Protein AF-Q4SNC4-F1 (afdb_monomer_lite)

Foldseek 3Di:
DVLQPADDLCVDVVSVVVVVQVVVQVCVVVVNAFDAAPDNCCDPPVQHCLLVLLLLLLVVVPDDDDCLLSVLLVSLLCCQRGHVNHDRRDLVRSLVSSVNSPDDPVSSVNSSVNSPDPVSVVVSVVVVVVCVVLVDPDPPKDWDQAVNRTDIDHDPPCVVVSCVRNVPPPDDPVVPPVVVVVVVVVVVVVVVVVCPVVVDDDDDDDDDDDDDDDDDDDDDDDDDDDDDDDDDDDDDDDDDDPDFDADDDPPPPPPPPPDDDDDDDDDYDDDDDDDDDPPPDPGDTDPPQKADWAWDPPLQPDPPPHQWTWIWTAGPNAIKIKIWGHPPDDPVRLVLVVVVLVVLVVLPDAPQAWDFPDWDDPDPGTITITHDAPCFFQLSLLVQQVDPDDVVHRDQDPLLLVQQLVSAVLQAADQDDDDDDDDDDPDDDDDDDPDPCLVVVLVPVPDDPPDDDPPQQRDDDDDDDDPRSHGQVVVVFHQLQQASSQWGAHPVGHIHGHDCSVRSCCVPVNCPDDPDLVRLLLFDLCVLVVHDDDSVRSSSSSSVRSVCSQVSHDDRPPVDHSVCVNVCVVVVHDTDDDPRDDPGD

Secondary structure (DSSP, 8-state):
-TTTTPPPGGGSHHHHHHHHHHHHHHHHHHT------S-HHIIIIII-SHHHHHHHHHHHHH--SSSHHHHHHHHHHHHHHHTS---SSSHHHHHHHHHHTT--HHHHHHHHHHHTSHHHHHHHHHHHHHHHHTT--SSSEEEEEETTEEEEEESSS-HHHHHHHTT---SSHHHHHHHHHHHHHHHHHHHHHHHHHHS-------PPPP------------PPPS-------------------BPPPPS-------PPPP----------------------BPPTT-EEEEEPPTTSS--TT-SEEEEEEEETTEEEEEEEE-TT--HHHHHHHHHHHHHHHHH---TTS--EEEEE-SSSSPEEEEE--TTEEHHHHHHHTT-TT-SS-----HHHHHHHHHHHHHHH----PPPP-------S------STHHHHTTSGGG--TT---S-S---PPPP---TT---TGGGT------SGGGEEE-TT--EEE--THHHHHHHHH-S-----GGGGGGS-HHHHTTPPP-HHHHHHHHHHHHHHHHTTSPPTTTTS-TTTHHHHHHTT--PPPPTT--S--

Radius of gyration: 37.66 Å; chains: 1; bounding box: 95×82×120 Å

Organism: Tetraodon nigroviridis (NCBI:txid99883)

InterPro domains:
  IPR000719 Protein kinase domain [PS50011] (296-585)
  IPR001245 Serine-threonine/tyrosine-protein kinase, catalytic domain [PF07714] (315-413)
  IPR001245 Serine-threonine/tyrosine-protein kinase, catalytic domain [PF07714] (470-585)
  IPR001853 DSBA-like thioredoxin domain [PF01323] (2-166)
  IPR011009 Protein kinase-like domain superfamily [SSF56112] (309-415)
  IPR011009 Protein kinase-like domain superfamily [SSF56112] (470-583)
  IPR020635 Tyrosine-protein kinase, catalytic domain [SM00219] (308-585)
  IPR036249 Thioredoxin-like superfamily [SSF52833] (2-167)
  IPR051924 Glutathione S-transferase Kappa/NadH [PTHR42943] (1-167)

pLDDT: mean 71.85, std 24.03, range [24.31, 98.31]

Sequence (585 aa):
MQASGNKPPGLLPNKYKYMSKDLERSAEYYDVPFNPPADPLDVMFRKGSLPAMRFVTAVQEKEKGGDKLVEQVSRELWRRIWGEDKDITEPASLAEAAKKAGMSDEEIKDALEMATSDKIKNKLKGSTQRAVEYGAFGFPLLVCHVNGNPELFFGSDRLELLAHCIEIRVYEQEVIVVPILLLAAFLVTIVFILLLHFCPEKVDRIRPQALNPATRRGLQGIDAPPGINVLEHESIALEVPMSYATFHPPDNYISRNLAAAPAAPPSPPPNFTPIVQPRELPRQRLPESFNLVNPLPTAFSLPSDSPVSLYRARMDNRNVVLRVLNDSADATQRHSFLNFASFLAQLGPHPFLPELLGVVSLRAPLVTVIEELENRDLLSFLWRCREERVNPPCEMTERRMFIMAKQVASALVSVKQRPHLAKSDPQIPKNNQIDLDFFNLFFPQMTHPSCVNPEYLGSIPKPVSLHNQEFLHSKGLLHGHVCARSVLVSREFTAKLWGLHGVYTRKSQGAARRDDASVKKWQAPEILAKRPAGPSSDIWSFGILLFEMATMGEAPFAEIPTTELLQFHQRGKTLRRPANCSNTL

Structure (mmCIF, N/CA/C/O backbone):
data_AF-Q4SNC4-F1
#
_entry.id   AF-Q4SNC4-F1
#
loop_
_atom_site.group_PDB
_atom_site.id
_atom_site.type_symbol
_atom_site.label_atom_id
_atom_site.label_alt_id
_atom_site.label_comp_id
_atom_site.label_asym_id
_atom_site.label_entity_id
_atom_site.label_seq_id
_atom_site.pdbx_PDB_ins_code
_atom_site.Cartn_x
_atom_site.Cartn_y
_atom_site.Cartn_z
_atom_site.occupancy
_atom_site.B_iso_or_equiv
_atom_site.auth_seq_id
_atom_site.auth_comp_id
_atom_site.auth_asym_id
_atom_site.auth_atom_id
_atom_site.pdbx_PDB_model_num
ATOM 1 N N . MET A 1 1 ? -7.782 -14.682 30.193 1.00 72.69 1 MET A N 1
ATOM 2 C CA . MET A 1 1 ? -6.414 -14.737 30.761 1.00 72.69 1 MET A CA 1
ATOM 3 C C . MET A 1 1 ? -6.219 -15.945 31.661 1.00 72.69 1 MET A C 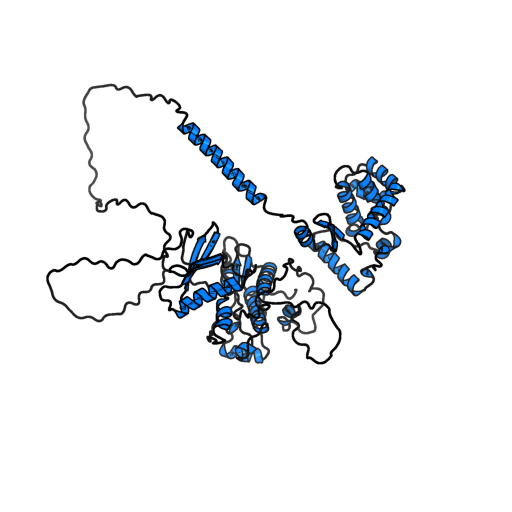1
ATOM 5 O O . MET A 1 1 ? -5.468 -16.815 31.258 1.00 72.69 1 MET A O 1
ATOM 9 N N . GLN A 1 2 ? -6.906 -16.056 32.809 1.00 82.12 2 GLN A N 1
ATOM 10 C CA . GLN A 1 2 ? -6.777 -17.236 33.688 1.00 82.12 2 GLN A CA 1
ATOM 11 C C . GLN A 1 2 ? -7.114 -18.547 32.958 1.00 82.12 2 GLN A C 1
ATOM 13 O O . GLN A 1 2 ? -6.283 -19.445 32.913 1.00 82.12 2 GLN A O 1
ATOM 18 N N . ALA A 1 3 ? -8.281 -18.614 32.306 1.00 83.69 3 ALA A N 1
ATOM 19 C CA . ALA A 1 3 ? -8.720 -19.808 31.578 1.00 83.69 3 ALA A CA 1
ATOM 20 C C . ALA A 1 3 ? -7.807 -20.199 30.399 1.00 83.69 3 ALA A C 1
ATOM 22 O O . ALA A 1 3 ? -7.675 -21.375 30.089 1.00 83.69 3 ALA A O 1
ATOM 23 N N . SER A 1 4 ? -7.155 -19.224 29.759 1.00 82.69 4 SER A N 1
ATOM 24 C CA . SER A 1 4 ? -6.296 -19.438 28.587 1.00 82.69 4 SER A CA 1
ATOM 25 C C . SER A 1 4 ? -4.808 -19.577 28.933 1.00 82.69 4 SER A C 1
ATOM 27 O O . SER A 1 4 ? -3.979 -19.665 28.032 1.00 82.69 4 SER A O 1
ATOM 29 N N . GLY A 1 5 ? -4.434 -19.487 30.216 1.00 83.75 5 GLY A N 1
ATOM 30 C CA . GLY A 1 5 ? -3.033 -19.431 30.652 1.00 83.75 5 GLY A CA 1
ATOM 31 C C . GLY A 1 5 ? -2.252 -18.204 30.154 1.00 83.75 5 GLY A C 1
ATOM 32 O O . GLY A 1 5 ? -1.025 -18.172 30.261 1.00 83.75 5 GLY A O 1
ATOM 33 N N . ASN A 1 6 ? -2.931 -17.190 29.600 1.00 83.31 6 ASN A N 1
ATOM 34 C CA . ASN A 1 6 ? -2.262 -16.032 29.011 1.00 83.31 6 ASN A CA 1
ATOM 35 C C . ASN A 1 6 ? -1.752 -15.068 30.094 1.00 83.31 6 ASN A C 1
ATOM 37 O O . ASN A 1 6 ? -2.438 -14.802 31.085 1.00 83.31 6 ASN A O 1
ATOM 41 N N . LYS A 1 7 ? -0.562 -14.502 29.873 1.00 80.81 7 LYS A N 1
ATOM 42 C CA . LYS A 1 7 ? 0.087 -13.538 30.771 1.00 80.81 7 LYS A CA 1
ATOM 43 C C . LYS A 1 7 ? -0.107 -12.105 30.259 1.00 80.81 7 LYS A C 1
ATOM 45 O O . LYS A 1 7 ? -0.092 -11.903 29.045 1.00 80.81 7 LYS A O 1
ATOM 50 N N . PRO A 1 8 ? -0.257 -11.103 31.148 1.00 77.25 8 PRO A N 1
ATOM 51 C CA . PRO A 1 8 ? -0.380 -9.714 30.722 1.00 77.25 8 PRO A CA 1
ATOM 52 C C . PRO A 1 8 ? 0.818 -9.293 29.859 1.00 77.25 8 PRO A C 1
ATOM 54 O O . PRO A 1 8 ? 1.960 -9.563 30.246 1.00 77.25 8 PRO A O 1
ATOM 57 N N . PRO A 1 9 ? 0.599 -8.612 28.719 1.00 71.62 9 PRO A N 1
ATOM 58 C CA . PRO A 1 9 ? 1.685 -8.194 27.831 1.00 71.62 9 PRO A CA 1
ATOM 59 C C . PRO A 1 9 ? 2.675 -7.255 28.532 1.00 71.62 9 PRO A C 1
ATOM 61 O O . PRO A 1 9 ? 3.869 -7.299 28.234 1.00 71.62 9 PRO A O 1
ATOM 64 N N . GLY A 1 10 ? 2.201 -6.484 29.518 1.00 72.56 10 GLY A N 1
ATOM 65 C CA . GLY A 1 10 ? 3.022 -5.592 30.335 1.00 72.56 10 GLY A CA 1
ATOM 66 C C . GLY A 1 10 ? 4.068 -6.287 31.218 1.00 72.56 10 GLY A C 1
ATOM 67 O O . GLY A 1 10 ? 5.002 -5.629 31.658 1.00 72.56 10 GLY A O 1
ATOM 68 N N . LEU A 1 11 ? 3.979 -7.607 31.444 1.00 79.94 11 LEU A N 1
ATOM 69 C CA . LEU A 1 11 ? 4.987 -8.336 32.231 1.00 79.94 11 LEU A CA 1
ATOM 70 C C . LEU A 1 11 ? 6.318 -8.525 31.491 1.00 79.94 11 LEU A C 1
ATOM 72 O O . LEU A 1 11 ? 7.325 -8.832 32.125 1.00 79.94 11 LEU A O 1
ATOM 76 N N . LEU A 1 12 ? 6.342 -8.375 30.163 1.00 85.69 12 LEU A N 1
ATOM 77 C CA . LEU A 1 12 ? 7.579 -8.424 29.388 1.00 85.69 12 LEU A CA 1
ATOM 78 C C . LEU A 1 12 ? 8.037 -6.984 29.099 1.00 85.69 12 LEU A C 1
ATOM 80 O O . LEU A 1 12 ? 7.368 -6.309 28.315 1.00 85.69 12 LEU A O 1
ATOM 84 N N . PRO A 1 13 ? 9.181 -6.514 29.640 1.00 82.88 13 PRO A N 1
ATOM 85 C CA . PRO A 1 13 ? 9.580 -5.105 29.552 1.00 82.88 13 PRO A CA 1
ATOM 86 C C . PRO A 1 13 ? 9.604 -4.544 28.126 1.00 82.88 13 PRO A C 1
ATOM 88 O O . PRO A 1 13 ? 9.165 -3.422 27.888 1.00 82.88 13 PRO A O 1
ATOM 91 N N . ASN A 1 14 ? 10.056 -5.340 27.154 1.00 87.00 14 ASN A N 1
ATOM 92 C CA . ASN A 1 14 ? 10.086 -4.923 25.750 1.00 87.00 14 ASN A CA 1
ATOM 93 C C . ASN A 1 14 ? 8.679 -4.784 25.145 1.00 87.00 14 ASN A C 1
ATOM 95 O O . ASN A 1 14 ? 8.445 -3.857 24.374 1.00 87.00 14 ASN A O 1
ATOM 99 N N . LYS A 1 15 ? 7.732 -5.661 25.516 1.00 82.56 15 LYS A N 1
ATOM 100 C CA . LYS A 1 15 ? 6.329 -5.547 25.081 1.00 82.56 15 LYS A CA 1
ATOM 101 C C . LYS A 1 15 ? 5.636 -4.373 25.748 1.00 82.56 15 LYS A C 1
ATOM 103 O O . LYS A 1 15 ? 4.904 -3.675 25.066 1.00 82.56 15 LYS A O 1
ATOM 108 N N . TYR A 1 16 ? 5.893 -4.133 27.033 1.00 82.06 16 TYR A N 1
ATOM 109 C CA . TYR A 1 16 ? 5.364 -2.966 27.734 1.00 82.06 16 TYR A CA 1
ATOM 110 C C . TYR A 1 16 ? 5.794 -1.666 27.044 1.00 82.06 16 TYR A C 1
ATOM 112 O O . TYR A 1 16 ? 4.947 -0.887 26.625 1.00 82.06 16 TYR A O 1
ATOM 120 N N . LYS A 1 17 ? 7.106 -1.489 26.825 1.00 84.56 17 LYS A N 1
ATOM 121 C CA . LYS A 1 17 ? 7.656 -0.305 26.142 1.00 84.56 17 LYS A CA 1
ATOM 122 C C . LYS A 1 17 ? 7.079 -0.108 24.741 1.00 84.56 17 LYS A C 1
ATOM 124 O O . LYS A 1 17 ? 6.811 1.023 24.352 1.00 84.56 17 LYS A O 1
ATOM 129 N N . TYR A 1 18 ? 6.914 -1.194 23.983 1.00 88.56 18 TYR A N 1
ATOM 130 C CA . TYR A 1 18 ? 6.275 -1.139 22.669 1.00 88.56 18 TYR A CA 1
ATOM 131 C C . TYR A 1 18 ? 4.809 -0.710 22.791 1.00 88.56 18 TYR A C 1
ATOM 133 O O . TYR A 1 18 ? 4.404 0.238 22.135 1.00 88.56 18 TYR A O 1
ATOM 141 N N . MET A 1 19 ? 4.040 -1.371 23.660 1.00 85.38 19 MET A N 1
ATOM 142 C CA . MET A 1 19 ? 2.604 -1.154 23.835 1.00 85.38 19 MET A CA 1
ATOM 143 C C . MET A 1 19 ? 2.279 0.276 24.272 1.00 85.38 19 MET A C 1
ATOM 145 O O . MET A 1 19 ? 1.337 0.847 23.742 1.00 85.38 19 MET A O 1
ATOM 149 N N . SER A 1 20 ? 3.057 0.876 25.180 1.00 84.00 20 SER A N 1
ATOM 150 C CA . SER A 1 20 ? 2.860 2.280 25.572 1.00 84.00 20 SER A CA 1
ATOM 151 C C . SER A 1 20 ? 2.975 3.223 24.370 1.00 84.00 20 SER A C 1
ATOM 153 O O . SER A 1 20 ? 2.066 4.007 24.122 1.00 84.00 20 SER A O 1
ATOM 155 N N . LYS A 1 21 ? 4.033 3.070 23.561 1.00 89.19 21 LYS A N 1
ATOM 156 C CA . LYS A 1 21 ? 4.225 3.872 22.342 1.00 89.19 21 LYS A CA 1
ATOM 157 C C . LYS A 1 21 ? 3.160 3.589 21.281 1.00 89.19 21 LYS A C 1
ATOM 159 O O . LYS A 1 21 ? 2.752 4.486 20.555 1.00 89.19 21 LYS A O 1
ATOM 164 N N . ASP A 1 22 ? 2.744 2.333 21.149 1.00 89.06 22 ASP A N 1
ATOM 165 C CA . ASP A 1 22 ? 1.745 1.909 20.165 1.00 89.06 22 ASP A CA 1
ATOM 166 C C . ASP A 1 22 ? 0.343 2.440 20.509 1.00 89.06 22 ASP A C 1
ATOM 168 O O . ASP A 1 22 ? -0.403 2.823 19.611 1.00 89.06 22 ASP A O 1
ATOM 172 N N . LEU A 1 23 ? 0.006 2.535 21.801 1.00 86.50 23 LEU A N 1
ATOM 173 C CA . LEU A 1 23 ? -1.232 3.156 22.280 1.00 86.50 23 LEU A CA 1
ATOM 174 C C . LEU A 1 23 ? -1.254 4.666 22.020 1.00 86.50 23 LEU A C 1
ATOM 176 O O . LEU A 1 23 ? -2.260 5.156 21.519 1.00 86.50 23 LEU A O 1
ATOM 180 N N . GLU A 1 24 ? -0.154 5.381 22.277 1.00 88.06 24 GLU A N 1
ATOM 181 C CA . GLU A 1 24 ? -0.025 6.814 21.950 1.00 88.06 24 GLU A CA 1
ATOM 182 C C . GLU A 1 24 ? -0.208 7.065 20.447 1.00 88.06 24 GLU A C 1
ATOM 184 O O . GLU A 1 24 ? -1.027 7.887 20.043 1.00 88.06 24 GLU A O 1
ATOM 189 N N . ARG A 1 25 ? 0.478 6.282 19.604 1.00 92.31 25 ARG A N 1
ATOM 190 C CA . ARG A 1 25 ? 0.328 6.356 18.141 1.00 92.31 25 ARG A CA 1
ATOM 191 C C . ARG A 1 25 ? -1.088 6.033 17.686 1.00 92.31 25 ARG A C 1
ATOM 193 O O . ARG A 1 25 ? -1.586 6.658 16.758 1.00 92.31 25 ARG A O 1
ATOM 200 N N . SER A 1 26 ? -1.727 5.040 18.306 1.00 86.62 26 SER A N 1
ATOM 201 C CA . SER A 1 26 ? -3.105 4.664 17.978 1.00 86.62 26 SER A CA 1
ATOM 202 C C . SER A 1 26 ? -4.079 5.779 18.351 1.00 86.62 26 SER A C 1
ATOM 204 O O . SER A 1 26 ? -4.965 6.095 17.565 1.00 86.62 26 SER A O 1
ATOM 206 N N . ALA A 1 27 ? -3.900 6.393 19.519 1.00 87.38 27 ALA A N 1
ATOM 207 C CA . ALA A 1 27 ? -4.704 7.519 19.969 1.00 87.38 27 ALA A CA 1
ATOM 208 C C . ALA A 1 27 ? -4.595 8.712 19.007 1.00 87.38 27 ALA A C 1
ATOM 210 O O . ALA A 1 27 ? -5.619 9.238 18.581 1.00 87.38 27 ALA A O 1
ATOM 211 N N . GLU A 1 28 ? -3.373 9.068 18.597 1.00 89.44 28 GLU A N 1
ATOM 212 C CA . GLU A 1 28 ? -3.123 10.124 17.608 1.00 89.44 28 GLU A CA 1
ATOM 213 C C . GLU A 1 28 ? -3.724 9.778 16.236 1.00 89.44 28 GLU A C 1
ATOM 215 O O . GLU A 1 28 ? -4.409 10.596 15.628 1.00 89.44 28 GLU A O 1
ATOM 220 N N . TYR A 1 29 ? -3.516 8.550 15.751 1.00 87.81 29 TYR A N 1
ATOM 221 C CA . TYR A 1 29 ? -3.985 8.126 14.430 1.00 87.81 29 TYR A CA 1
ATOM 222 C C . TYR A 1 29 ? -5.514 8.101 14.310 1.00 87.81 29 TYR A C 1
ATOM 224 O O . TYR A 1 29 ? -6.056 8.508 13.283 1.00 87.81 29 TYR A O 1
ATOM 232 N N . TYR A 1 30 ? -6.206 7.600 15.336 1.00 83.69 30 TYR A N 1
ATOM 233 C CA . TYR A 1 30 ? -7.667 7.499 15.344 1.00 83.69 30 TYR A CA 1
ATOM 234 C C . TYR A 1 30 ? -8.361 8.749 15.900 1.00 83.69 30 TYR A C 1
ATOM 236 O O . TYR A 1 30 ? -9.590 8.754 15.968 1.00 83.69 30 TYR A O 1
ATOM 244 N N . ASP A 1 31 ? -7.602 9.774 16.300 1.00 89.44 31 ASP A N 1
ATOM 245 C CA . ASP A 1 31 ? -8.108 10.969 16.987 1.00 89.44 31 ASP A CA 1
ATOM 246 C C . ASP A 1 31 ? -8.984 10.608 18.206 1.00 89.44 31 ASP A C 1
ATOM 248 O O . ASP A 1 31 ? -10.097 11.098 18.414 1.00 89.44 31 ASP A O 1
ATOM 252 N N . VAL A 1 32 ? -8.494 9.657 19.009 1.00 87.31 32 VAL A N 1
ATOM 253 C CA . VAL A 1 32 ? -9.166 9.188 20.224 1.00 87.31 32 VAL A CA 1
ATOM 254 C C . VAL A 1 32 ? -8.404 9.719 21.435 1.00 87.31 32 VAL A C 1
ATOM 256 O O . VAL A 1 32 ? -7.250 9.337 21.621 1.00 87.31 32 VAL A O 1
ATOM 259 N N . PRO A 1 33 ? -9.032 10.537 22.303 1.00 85.81 33 PRO A N 1
ATOM 260 C CA . PRO A 1 33 ? -8.391 11.015 23.521 1.00 85.81 33 PRO A CA 1
ATOM 261 C C . PRO A 1 33 ? -7.892 9.850 24.378 1.00 85.81 33 PRO A C 1
ATOM 263 O O . PRO A 1 33 ? -8.681 8.990 24.779 1.00 85.81 33 PRO A O 1
ATOM 266 N N . PHE A 1 34 ? -6.589 9.840 24.657 1.00 90.62 34 PHE A N 1
ATOM 267 C CA . PHE A 1 34 ? -5.941 8.839 25.494 1.00 90.62 34 PHE A CA 1
ATOM 268 C C . PHE A 1 34 ? -5.018 9.519 26.506 1.00 90.62 34 PHE A C 1
ATOM 270 O O . PHE A 1 34 ? -4.013 10.126 26.147 1.00 90.62 34 PHE A O 1
ATOM 277 N N . ASN A 1 35 ? -5.377 9.403 27.777 1.00 91.06 35 ASN A N 1
ATOM 278 C CA . ASN A 1 35 ? -4.609 9.808 28.936 1.00 91.06 35 ASN A CA 1
ATOM 279 C C . ASN A 1 35 ? -4.598 8.621 29.917 1.00 91.06 35 ASN A C 1
ATOM 281 O O . ASN A 1 35 ? -5.631 8.336 30.533 1.00 91.06 35 ASN A O 1
ATOM 285 N N . PRO A 1 36 ? -3.488 7.866 30.019 1.00 85.75 36 PRO A N 1
ATOM 286 C CA . PRO A 1 36 ? -3.434 6.698 30.887 1.00 85.75 36 PRO A CA 1
ATOM 287 C C . PRO A 1 36 ? -3.631 7.100 32.360 1.00 85.75 36 PRO A C 1
ATOM 289 O O . PRO A 1 36 ? -3.203 8.189 32.746 1.00 85.75 36 PRO A O 1
ATOM 292 N N . PRO A 1 37 ? -4.222 6.225 33.199 1.00 88.69 37 PRO A N 1
ATOM 293 C CA . PRO A 1 37 ? -4.422 6.525 34.611 1.00 88.69 37 PRO A CA 1
ATOM 294 C C . PRO A 1 37 ? -3.119 6.861 35.339 1.00 88.69 37 PRO A C 1
ATOM 296 O O . PRO A 1 37 ? -2.087 6.252 35.045 1.00 88.69 37 PRO A O 1
ATOM 299 N N . ALA A 1 38 ? -3.164 7.750 36.337 1.00 89.88 38 ALA A N 1
ATOM 300 C CA . ALA A 1 38 ? -1.979 8.112 37.121 1.00 89.88 38 ALA A CA 1
ATOM 301 C C . ALA A 1 38 ? -1.355 6.911 37.859 1.00 89.88 38 ALA A C 1
ATOM 303 O O . ALA A 1 38 ? -0.133 6.835 37.999 1.00 89.88 38 ALA A O 1
ATOM 304 N N . ASP A 1 39 ? -2.182 5.946 38.284 1.00 88.75 39 ASP A N 1
ATOM 305 C CA . ASP A 1 39 ? -1.741 4.651 38.818 1.00 88.75 39 ASP A CA 1
ATOM 306 C C . ASP A 1 39 ? -2.336 3.485 38.003 1.00 88.75 39 ASP A C 1
ATOM 308 O O . ASP A 1 39 ? -3.384 2.923 38.349 1.00 88.75 39 ASP A O 1
ATOM 312 N N . PRO A 1 40 ? -1.667 3.071 36.910 1.00 81.94 40 PRO A N 1
ATOM 313 C CA . PRO A 1 40 ? -2.146 1.979 36.073 1.00 81.94 40 PRO A CA 1
ATOM 314 C C . PRO A 1 40 ? -2.185 0.632 36.809 1.00 81.94 40 PRO A C 1
ATOM 316 O O . PRO A 1 40 ? -2.967 -0.244 36.435 1.00 81.94 40 PRO A O 1
ATOM 319 N N . LEU A 1 41 ? -1.346 0.432 37.835 1.00 81.81 41 LEU A N 1
ATOM 320 C CA . LEU A 1 41 ? -1.279 -0.835 38.564 1.00 81.81 41 LEU A CA 1
ATOM 321 C C . LEU A 1 41 ? -2.471 -0.994 39.507 1.00 81.81 41 LEU A C 1
ATOM 323 O O . LEU A 1 41 ? -3.082 -2.066 39.528 1.00 81.81 41 LEU A O 1
ATOM 327 N N . ASP A 1 42 ? -2.826 0.057 40.248 1.00 86.19 42 ASP A N 1
ATOM 328 C CA . ASP A 1 42 ? -4.022 0.062 41.093 1.00 86.19 42 ASP A CA 1
ATOM 329 C C . ASP A 1 42 ? -5.286 -0.136 40.247 1.00 86.19 42 ASP A C 1
ATOM 331 O O . ASP A 1 42 ? -6.092 -1.034 40.514 1.00 86.19 42 ASP A O 1
ATOM 335 N N . VAL A 1 43 ? -5.402 0.609 39.146 1.00 86.25 43 VAL A N 1
ATOM 336 C CA . VAL A 1 43 ? -6.561 0.533 38.252 1.00 86.25 43 VAL A CA 1
ATOM 337 C C . VAL A 1 43 ? -6.696 -0.846 37.593 1.00 86.25 43 VAL A C 1
ATOM 339 O O . VAL A 1 43 ? -7.784 -1.423 37.606 1.00 86.25 43 VAL A O 1
ATOM 342 N N . MET A 1 44 ? -5.614 -1.422 37.054 1.00 79.88 44 MET A N 1
ATOM 343 C CA . MET A 1 44 ? -5.690 -2.703 36.335 1.00 79.88 44 MET A CA 1
ATOM 344 C C . MET A 1 44 ? -5.750 -3.933 37.248 1.00 79.88 44 MET A C 1
ATOM 346 O O . MET A 1 44 ? -6.425 -4.902 36.897 1.00 79.88 44 MET A O 1
ATOM 350 N N . PHE A 1 45 ? -5.039 -3.932 38.382 1.00 80.06 45 PHE A N 1
ATOM 351 C CA . PHE A 1 45 ? -4.853 -5.142 39.195 1.00 80.06 45 PHE A CA 1
ATOM 352 C C . PHE A 1 45 ? -5.580 -5.127 40.541 1.00 80.06 45 PHE A C 1
ATOM 354 O O . PHE A 1 45 ? -5.898 -6.207 41.038 1.00 80.06 45 PHE A O 1
A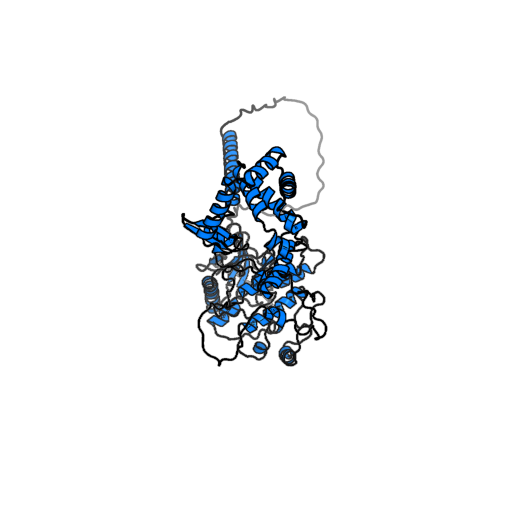TOM 361 N N . ARG A 1 46 ? -5.851 -3.956 41.137 1.00 84.00 46 ARG A N 1
ATOM 362 C CA . ARG A 1 46 ? -6.600 -3.865 42.405 1.00 84.00 46 ARG A CA 1
ATOM 363 C C . ARG A 1 46 ? -8.077 -3.586 42.177 1.00 84.00 46 ARG A C 1
ATOM 365 O O . ARG A 1 46 ? -8.910 -4.363 42.633 1.00 84.00 46 ARG A O 1
ATOM 372 N N . LYS A 1 47 ? -8.395 -2.507 41.461 1.00 88.81 47 LYS A N 1
ATOM 373 C CA . LYS A 1 47 ? -9.777 -2.110 41.159 1.00 88.81 47 LYS A CA 1
ATOM 374 C C . LYS A 1 47 ? -10.392 -2.999 40.080 1.00 88.81 47 LYS A C 1
ATOM 376 O O . LYS A 1 47 ? -11.450 -3.598 40.277 1.00 88.81 47 LYS A O 1
ATOM 381 N N . GLY A 1 48 ? -9.695 -3.133 38.952 1.00 88.75 48 GLY A N 1
ATOM 382 C CA . GLY A 1 48 ? -10.158 -3.893 37.796 1.00 88.75 48 GLY A CA 1
ATOM 383 C C . GLY A 1 48 ? -11.429 -3.311 37.164 1.00 88.75 48 GLY A C 1
ATOM 384 O O . GLY A 1 48 ? -11.866 -2.207 37.471 1.00 88.75 48 GLY A O 1
ATOM 385 N N . SER A 1 49 ? -12.043 -4.075 36.259 1.00 92.56 49 SER A N 1
ATOM 386 C CA . SER A 1 49 ? -13.209 -3.639 35.470 1.00 92.56 49 SER A CA 1
ATOM 387 C C . SER A 1 49 ? -14.507 -4.377 35.810 1.00 92.56 49 SER A C 1
ATOM 389 O O . SER A 1 49 ? -15.517 -4.206 35.130 1.00 92.56 49 SER A O 1
ATOM 391 N N . LEU A 1 50 ? -14.514 -5.229 36.842 1.00 93.75 50 LEU A N 1
ATOM 392 C CA . LEU A 1 50 ? -15.652 -6.110 37.128 1.00 93.75 50 LEU A CA 1
ATOM 393 C C . LEU A 1 50 ? -16.966 -5.359 37.429 1.00 93.75 50 LEU A C 1
ATOM 395 O O . LEU A 1 50 ? -17.991 -5.779 36.882 1.00 93.75 50 LEU A O 1
ATOM 399 N N . PRO A 1 51 ? -16.988 -4.275 38.233 1.00 96.38 51 PRO A N 1
ATOM 400 C CA . PRO A 1 51 ? -18.213 -3.502 38.450 1.00 96.38 51 PRO A CA 1
ATOM 401 C C . PRO A 1 51 ? -18.750 -2.885 37.152 1.00 96.38 51 PRO A C 1
ATOM 403 O O . PRO A 1 51 ? -19.921 -3.084 36.832 1.00 96.38 51 PRO A O 1
ATOM 406 N N . ALA A 1 52 ? -17.883 -2.252 36.352 1.00 97.44 52 ALA A N 1
ATOM 407 C CA . ALA A 1 52 ? -18.236 -1.708 35.040 1.00 97.44 52 ALA A CA 1
ATOM 408 C C . ALA A 1 52 ? -18.800 -2.779 34.092 1.00 97.44 52 ALA A C 1
ATOM 410 O O . ALA A 1 52 ? -19.856 -2.580 33.499 1.00 97.44 52 ALA A O 1
ATOM 411 N N . MET A 1 53 ? -18.156 -3.948 33.990 1.00 96.75 53 MET A N 1
ATOM 412 C CA . MET A 1 53 ? -18.637 -5.046 33.138 1.00 96.75 53 MET A CA 1
ATOM 413 C C . MET A 1 53 ? -20.020 -5.552 33.567 1.00 96.75 53 MET A C 1
ATOM 415 O O . MET A 1 53 ? -20.860 -5.849 32.716 1.00 96.75 53 MET A O 1
ATOM 419 N N . ARG A 1 54 ? -20.288 -5.642 34.877 1.00 98.06 54 ARG A N 1
ATOM 420 C CA . ARG A 1 54 ? -21.618 -6.013 35.391 1.00 98.06 54 ARG A CA 1
ATOM 421 C C . ARG A 1 54 ? -22.656 -4.943 35.082 1.00 98.06 54 ARG A C 1
ATOM 423 O O . ARG A 1 54 ? -23.752 -5.287 34.657 1.00 98.06 54 ARG A O 1
ATOM 430 N N . PHE A 1 55 ? -22.304 -3.673 35.252 1.00 98.31 55 PHE A N 1
ATOM 431 C CA . PHE A 1 55 ? -23.189 -2.560 34.939 1.00 98.31 55 PHE A CA 1
ATOM 432 C C . PHE A 1 55 ? -23.558 -2.524 33.451 1.00 98.31 55 PHE A C 1
ATOM 434 O O . PHE A 1 55 ? -24.740 -2.534 33.126 1.00 98.31 55 PHE A O 1
ATOM 441 N N . VAL A 1 56 ? -22.583 -2.634 32.544 1.00 97.69 56 VAL A N 1
ATOM 442 C CA . VAL A 1 56 ? -22.836 -2.736 31.093 1.00 97.69 56 VAL A CA 1
ATOM 443 C C . VAL A 1 56 ? -23.693 -3.963 30.754 1.00 97.69 56 VAL A C 1
ATOM 445 O O . VAL A 1 56 ? -24.602 -3.877 29.934 1.00 97.69 56 VAL A O 1
ATOM 448 N N . THR A 1 57 ? -23.478 -5.098 31.430 1.00 97.31 57 THR A N 1
ATOM 449 C CA . THR A 1 57 ? -24.320 -6.297 31.250 1.00 97.31 57 THR A CA 1
ATOM 450 C C . THR A 1 57 ? -25.765 -6.060 31.711 1.00 97.31 57 THR A C 1
ATOM 452 O O . THR A 1 57 ? -26.696 -6.587 31.102 1.00 97.31 57 THR A O 1
ATOM 455 N N . ALA A 1 58 ? -25.972 -5.273 32.772 1.00 97.69 58 ALA A N 1
ATOM 456 C CA . ALA A 1 58 ? -27.300 -4.880 33.238 1.00 97.69 58 ALA A CA 1
ATOM 457 C C . ALA A 1 58 ? -27.990 -3.922 32.255 1.00 97.69 58 ALA A C 1
ATOM 459 O O . ALA A 1 58 ? -29.173 -4.104 31.975 1.00 97.69 58 ALA A O 1
ATOM 460 N N . VAL A 1 59 ? -27.249 -2.971 31.675 1.00 96.75 59 VAL A N 1
ATOM 461 C CA . VAL A 1 59 ? -27.743 -2.108 30.587 1.00 96.75 59 VAL A CA 1
ATOM 462 C C . VAL A 1 59 ? -28.179 -2.960 29.392 1.00 96.75 59 VAL A C 1
ATOM 464 O O . VAL A 1 59 ? -29.313 -2.829 28.941 1.00 96.75 59 VAL A O 1
ATOM 467 N N . GLN A 1 60 ? -27.350 -3.917 28.959 1.00 95.38 60 GLN A N 1
ATOM 468 C CA . GLN A 1 60 ? -27.686 -4.834 27.861 1.00 95.38 60 GLN A CA 1
ATOM 469 C C . GLN A 1 60 ? -28.937 -5.676 28.143 1.00 95.38 60 GLN A C 1
ATOM 471 O O . GLN A 1 60 ? -29.701 -5.988 27.240 1.00 95.38 60 GLN A O 1
ATOM 476 N N . GLU A 1 61 ? -29.147 -6.096 29.392 1.00 94.06 61 GLU A N 1
ATOM 477 C CA . GLU A 1 61 ? -30.337 -6.866 29.772 1.00 94.06 61 GLU A CA 1
ATOM 478 C C . GLU A 1 61 ? -31.630 -6.042 29.687 1.00 94.06 61 GLU A C 1
ATOM 480 O O . GLU A 1 61 ? -32.700 -6.613 29.476 1.00 94.06 61 GLU A O 1
ATOM 485 N N . LYS A 1 62 ? -31.545 -4.719 29.864 1.00 90.19 62 LYS A N 1
ATOM 486 C CA . LYS A 1 62 ? -32.702 -3.815 29.821 1.00 90.19 62 LYS A CA 1
ATOM 487 C C . LYS A 1 62 ? -32.954 -3.224 28.443 1.00 90.19 62 LYS A C 1
ATOM 489 O O . LYS A 1 62 ? -34.101 -2.909 28.123 1.00 90.19 62 LYS A O 1
ATOM 494 N N . GLU A 1 63 ? -31.908 -3.069 27.644 1.00 89.50 63 GLU A N 1
ATOM 495 C CA . GLU A 1 63 ? -32.007 -2.465 26.327 1.00 89.50 63 GLU A CA 1
ATOM 496 C C . GLU A 1 63 ? -32.871 -3.303 25.367 1.00 89.50 63 GLU A C 1
ATOM 498 O O . GLU A 1 63 ? -32.765 -4.526 25.278 1.00 89.50 63 GLU A O 1
ATOM 503 N N . LYS A 1 64 ? -33.728 -2.617 24.604 1.00 79.00 64 LYS A N 1
ATOM 504 C CA . LYS A 1 64 ? -34.572 -3.197 23.554 1.00 79.00 64 LYS A CA 1
ATOM 505 C C . LYS A 1 64 ? -34.282 -2.476 22.239 1.00 79.00 64 LYS A C 1
ATOM 507 O O . LYS A 1 64 ? -35.014 -1.560 21.882 1.00 79.00 64 LYS A O 1
ATOM 512 N N . GLY A 1 65 ? -33.200 -2.820 21.538 1.00 64.12 65 GLY A N 1
ATOM 513 C CA . GLY A 1 65 ? -32.888 -2.073 20.310 1.00 64.12 65 GLY A CA 1
ATOM 514 C C . GLY A 1 65 ? -31.531 -2.253 19.637 1.00 64.12 65 GLY A C 1
ATOM 515 O O . GLY A 1 65 ? -31.171 -1.387 18.849 1.00 64.12 65 GLY A O 1
ATOM 516 N N . GLY A 1 66 ? -30.798 -3.343 19.884 1.00 72.75 66 GLY A N 1
ATOM 517 C CA . GLY A 1 66 ? -29.555 -3.619 19.147 1.00 72.75 66 GLY A CA 1
ATOM 518 C C . GLY A 1 66 ? -28.296 -2.963 19.725 1.00 72.75 66 GLY A C 1
ATOM 519 O O . GLY A 1 66 ? -27.481 -2.460 18.961 1.00 72.75 66 GLY A O 1
ATOM 520 N N . ASP A 1 67 ? -28.133 -3.010 21.053 1.00 88.69 67 ASP A N 1
ATOM 521 C CA . ASP A 1 67 ? -26.904 -2.667 21.796 1.00 88.69 67 ASP A CA 1
ATOM 522 C C . ASP A 1 67 ? -26.381 -1.219 21.621 1.00 88.69 67 ASP A C 1
ATOM 524 O O . ASP A 1 67 ? -25.203 -0.938 21.857 1.00 88.69 67 ASP A O 1
ATOM 528 N N . LYS A 1 68 ? -27.245 -0.264 21.262 1.00 91.88 68 LYS A N 1
ATOM 529 C CA . LYS A 1 68 ? -26.883 1.152 21.100 1.00 91.88 68 LYS A CA 1
ATOM 530 C C . LYS A 1 68 ? -26.551 1.819 22.437 1.00 91.88 68 LYS A C 1
ATOM 532 O O . LYS A 1 68 ? -25.543 2.517 22.537 1.00 91.88 68 LYS A O 1
ATOM 537 N N . LEU A 1 69 ? -27.376 1.620 23.466 1.00 93.25 69 LEU A N 1
ATOM 538 C CA . LEU A 1 69 ? -27.091 2.137 24.811 1.00 93.25 69 LEU A CA 1
ATOM 539 C C . LEU A 1 69 ? -25.877 1.427 25.408 1.00 93.25 69 LEU A C 1
ATOM 541 O O . LEU A 1 69 ? -25.031 2.076 26.019 1.00 93.25 69 LEU A O 1
ATOM 545 N N . VAL A 1 70 ? -25.741 0.119 25.183 1.00 95.19 70 VAL A N 1
ATOM 546 C CA . VAL A 1 70 ? -24.542 -0.643 25.564 1.00 95.19 70 VAL A CA 1
ATOM 547 C C . VAL A 1 70 ? -23.277 -0.025 24.968 1.00 95.19 70 VAL A C 1
ATOM 549 O O . VAL A 1 70 ? -22.302 0.176 25.697 1.00 95.19 70 VAL A O 1
ATOM 552 N N . GLU A 1 71 ? -23.286 0.316 23.677 1.00 95.00 71 GLU A N 1
ATOM 553 C CA . GLU A 1 71 ? -22.168 0.986 23.008 1.00 95.00 71 GLU A CA 1
ATOM 554 C C . GLU A 1 71 ? -21.859 2.346 23.653 1.00 95.00 71 GLU A C 1
ATOM 556 O O . GLU A 1 71 ? -20.711 2.619 24.013 1.00 95.00 71 GLU A O 1
ATOM 561 N N . GLN A 1 72 ? -22.879 3.189 23.836 1.00 95.75 72 GLN A N 1
ATOM 562 C CA . GLN A 1 72 ? -22.729 4.541 24.381 1.00 95.75 72 GLN A CA 1
ATOM 563 C C . GLN A 1 72 ? -22.192 4.527 25.818 1.00 95.75 72 GLN A C 1
ATOM 565 O O . GLN A 1 72 ? -21.220 5.221 26.120 1.00 95.75 72 GLN A O 1
ATOM 570 N N . VAL A 1 73 ? -22.757 3.687 26.689 1.00 97.44 73 VAL A N 1
ATOM 571 C CA . VAL A 1 73 ? -22.300 3.531 28.078 1.00 97.44 73 VAL A CA 1
ATOM 572 C C . VAL A 1 73 ? -20.875 2.981 28.120 1.00 97.44 73 VAL A C 1
ATOM 574 O O . VAL A 1 73 ? -20.038 3.497 28.860 1.00 97.44 73 VAL A O 1
ATOM 577 N N . SER A 1 74 ? -20.560 1.973 27.300 1.00 96.50 74 SER A N 1
ATOM 578 C CA . SER A 1 74 ? -19.204 1.410 27.226 1.00 96.50 74 SER A CA 1
ATOM 579 C C . SER A 1 74 ? -18.178 2.455 26.785 1.00 96.50 74 SER A C 1
ATOM 581 O O . SER A 1 74 ? -17.079 2.514 27.338 1.00 96.50 74 SER A O 1
ATOM 583 N N . ARG A 1 75 ? -18.540 3.313 25.822 1.00 95.62 75 ARG A N 1
ATOM 584 C CA . ARG A 1 75 ? -17.693 4.404 25.326 1.00 95.62 75 ARG A CA 1
ATOM 585 C C . ARG A 1 75 ? -17.434 5.460 26.396 1.00 95.62 75 ARG A C 1
ATOM 587 O O . ARG A 1 75 ? -16.289 5.881 26.549 1.00 95.62 75 ARG A O 1
ATOM 594 N N . GLU A 1 76 ? -18.456 5.865 27.148 1.00 97.06 76 GLU A N 1
ATOM 595 C CA . GLU A 1 76 ? -18.282 6.837 28.232 1.00 97.06 76 GLU A CA 1
ATOM 596 C C . GLU A 1 76 ? -17.457 6.264 29.388 1.00 97.06 76 GLU A C 1
ATOM 598 O O . GLU A 1 76 ? -16.561 6.943 29.882 1.00 97.06 76 GLU A O 1
ATOM 603 N N . LEU A 1 77 ? -17.649 4.992 29.754 1.00 96.75 77 LEU A N 1
ATOM 604 C CA . LEU A 1 77 ? -16.790 4.321 30.736 1.00 96.75 77 LEU A CA 1
ATOM 605 C C . LEU A 1 77 ? -15.336 4.231 30.259 1.00 96.75 77 LEU A C 1
ATOM 607 O O . LEU A 1 77 ? -14.426 4.472 31.048 1.00 96.75 77 LEU A O 1
ATOM 611 N N . TRP A 1 78 ? -15.106 3.927 28.977 1.00 93.06 78 TRP A N 1
ATOM 612 C CA . TRP A 1 78 ? -13.761 3.866 28.404 1.00 93.06 78 TRP A CA 1
ATOM 613 C C . TRP A 1 78 ? -13.068 5.233 28.415 1.00 93.06 78 TRP A C 1
ATOM 615 O O . TRP A 1 78 ? -11.928 5.331 28.860 1.00 93.06 78 TRP A O 1
ATOM 625 N N . ARG A 1 79 ? -13.760 6.298 27.989 1.00 93.62 79 ARG A N 1
ATOM 626 C CA . ARG A 1 79 ? -13.229 7.674 28.029 1.00 93.62 79 ARG A CA 1
ATOM 627 C C . ARG A 1 79 ? -12.939 8.128 29.452 1.00 93.62 79 ARG A C 1
ATOM 629 O O . ARG A 1 79 ? -11.941 8.795 29.697 1.00 93.62 79 ARG A O 1
ATOM 636 N N . ARG A 1 80 ? -13.789 7.737 30.398 1.00 94.06 80 ARG A N 1
ATOM 637 C CA . ARG A 1 80 ? -13.650 8.101 31.806 1.00 94.06 80 ARG A CA 1
ATOM 638 C C . ARG A 1 80 ? -12.338 7.592 32.405 1.00 94.06 80 ARG A C 1
ATOM 640 O O . ARG A 1 80 ? -11.602 8.372 32.994 1.00 94.06 80 ARG A O 1
ATOM 647 N N . ILE A 1 81 ? -12.015 6.319 32.203 1.00 93.50 81 ILE A N 1
ATOM 648 C CA . ILE A 1 81 ? -10.769 5.722 32.708 1.00 93.50 81 ILE A CA 1
ATOM 649 C C . ILE A 1 81 ? -9.545 6.090 31.855 1.00 93.50 81 ILE A C 1
ATOM 651 O O . ILE A 1 81 ? -8.525 6.480 32.407 1.00 93.50 81 ILE A O 1
ATOM 655 N N . TRP A 1 82 ? -9.633 5.981 30.524 1.00 91.88 82 TRP A N 1
ATOM 656 C CA . TRP A 1 82 ? -8.481 6.116 29.619 1.00 91.88 82 TRP A CA 1
ATOM 657 C C . TRP A 1 82 ? -8.322 7.502 29.002 1.00 91.88 82 TRP A C 1
ATOM 659 O O . TRP A 1 82 ? -7.446 7.674 28.170 1.00 91.88 82 TRP A O 1
ATOM 669 N N . GLY A 1 83 ? -9.161 8.473 29.352 1.00 91.69 83 GLY A N 1
ATOM 670 C CA . GLY A 1 83 ? -9.078 9.853 28.863 1.00 91.69 83 GLY A CA 1
ATOM 671 C C . GLY A 1 83 ? -9.206 10.896 29.972 1.00 91.69 83 GLY A C 1
ATOM 672 O O . GLY A 1 83 ? -8.588 11.952 29.883 1.00 91.69 83 GLY A O 1
ATOM 673 N N . GLU A 1 84 ? -9.967 10.603 31.031 1.00 92.94 84 GLU A N 1
ATOM 674 C CA . GLU A 1 84 ? -10.233 11.543 32.131 1.00 92.94 84 GLU A CA 1
ATOM 675 C C . GLU A 1 84 ? -9.571 11.145 33.467 1.00 92.94 84 GLU A C 1
ATOM 677 O O . GLU A 1 84 ? -9.682 11.908 34.423 1.00 92.94 84 GLU A O 1
ATOM 682 N N . ASP A 1 85 ? -8.901 9.985 33.548 1.00 93.31 85 ASP A N 1
ATOM 683 C CA . ASP A 1 85 ? -8.342 9.402 34.787 1.00 93.31 85 ASP A CA 1
ATOM 684 C C . ASP A 1 85 ? -9.350 9.364 35.953 1.00 93.31 85 ASP A C 1
ATOM 686 O O . ASP A 1 85 ? -9.097 9.780 37.086 1.00 93.31 85 ASP A O 1
ATOM 690 N N . LYS A 1 86 ? -10.563 8.897 35.651 1.00 93.62 86 LYS A N 1
ATOM 691 C CA . LYS A 1 86 ? -11.673 8.796 36.600 1.00 93.62 86 LYS A CA 1
ATOM 692 C C . LYS A 1 86 ? -12.074 7.346 36.847 1.00 93.62 86 LYS A C 1
ATOM 694 O O . LYS A 1 86 ? -11.906 6.457 36.015 1.00 93.62 86 LYS A O 1
ATOM 699 N N . ASP A 1 87 ? -12.664 7.129 38.016 1.00 94.38 87 ASP A N 1
ATOM 700 C CA . ASP A 1 87 ? -13.091 5.815 38.483 1.00 94.38 87 ASP A CA 1
ATOM 701 C C . ASP A 1 87 ? -14.200 5.189 37.611 1.00 94.38 87 ASP A C 1
ATOM 703 O O . ASP A 1 87 ? -15.060 5.890 37.077 1.00 94.38 87 ASP A O 1
ATOM 707 N N . ILE A 1 88 ? -14.219 3.858 37.514 1.00 96.12 88 ILE A N 1
ATOM 708 C CA . ILE A 1 88 ? -15.274 3.071 36.846 1.00 96.12 88 ILE A CA 1
ATOM 709 C C . ILE A 1 88 ? -15.782 1.918 37.729 1.00 96.12 88 ILE A C 1
ATOM 711 O O . ILE A 1 88 ? -16.261 0.899 37.228 1.00 96.12 88 ILE A O 1
ATOM 715 N N . THR A 1 89 ? -15.625 2.033 39.046 1.00 95.50 89 THR A N 1
ATOM 716 C CA . THR A 1 89 ? -15.956 0.969 39.999 1.00 95.50 89 THR A CA 1
ATOM 717 C C . THR A 1 89 ? -17.086 1.343 40.948 1.00 95.50 89 THR A C 1
ATOM 719 O O . THR A 1 89 ? -17.922 0.493 41.253 1.00 95.50 89 THR A O 1
ATOM 722 N N . GLU A 1 90 ? -17.164 2.611 41.342 1.00 96.62 90 GLU A N 1
ATOM 723 C CA . GLU A 1 90 ? -18.150 3.128 42.279 1.00 96.62 90 GLU A CA 1
ATOM 724 C C . GLU A 1 90 ? -19.503 3.408 41.600 1.00 96.62 90 GLU A C 1
ATOM 726 O O . GLU A 1 90 ? -19.536 3.979 40.502 1.00 96.62 90 GLU A O 1
ATOM 731 N N . PRO A 1 91 ? -20.643 3.102 42.254 1.00 97.56 91 PRO A N 1
ATOM 732 C CA . PRO A 1 91 ? -21.979 3.322 41.692 1.00 97.56 91 PRO A CA 1
ATOM 733 C C . PRO A 1 91 ? -22.230 4.753 41.204 1.00 97.56 91 PRO A C 1
ATOM 735 O O . PRO A 1 91 ? -22.798 4.948 40.132 1.00 97.56 91 PRO A O 1
ATOM 738 N N . ALA A 1 92 ? -21.767 5.756 41.955 1.00 97.38 92 ALA A N 1
ATOM 739 C CA . ALA A 1 92 ? -21.901 7.162 41.571 1.00 97.38 92 ALA A CA 1
ATOM 740 C C . ALA A 1 92 ? -21.114 7.489 40.291 1.00 97.38 92 ALA A C 1
ATOM 742 O O . ALA A 1 92 ? -21.579 8.245 39.442 1.00 97.38 92 ALA A O 1
ATOM 743 N N . SER A 1 93 ? -19.941 6.874 40.129 1.00 97.19 93 SER A N 1
ATOM 744 C CA . SER A 1 93 ? -19.088 7.074 38.961 1.00 97.19 93 SER A CA 1
ATOM 745 C C . SER A 1 93 ? -19.682 6.424 37.707 1.00 97.19 93 SER A C 1
ATOM 747 O O . SER A 1 93 ? -19.693 7.021 36.629 1.00 97.19 93 SER A O 1
ATOM 749 N N . LEU A 1 94 ? -20.246 5.221 37.861 1.00 98.12 94 LEU A N 1
ATOM 750 C CA . LEU A 1 94 ? -20.989 4.525 36.808 1.00 98.12 94 LEU A CA 1
ATOM 751 C C . LEU A 1 94 ? -22.243 5.307 36.385 1.00 98.12 94 LEU A C 1
ATOM 753 O O . LEU A 1 94 ? -22.511 5.431 35.191 1.00 98.12 94 LEU A O 1
ATOM 757 N N . ALA A 1 95 ? -22.976 5.872 37.350 1.00 98.12 95 ALA A N 1
ATOM 758 C CA . ALA A 1 95 ? -24.147 6.707 37.093 1.00 98.12 95 ALA A CA 1
ATOM 759 C C . ALA A 1 95 ? -23.808 7.953 36.267 1.00 98.12 95 ALA A C 1
ATOM 761 O O . ALA A 1 95 ? -24.526 8.277 35.326 1.00 98.12 95 ALA A O 1
ATOM 762 N N . GLU A 1 96 ? -22.701 8.633 36.574 1.00 98.06 96 GLU A N 1
ATOM 763 C CA . GLU A 1 96 ? -22.263 9.814 35.822 1.00 98.06 96 GLU A CA 1
ATOM 764 C C . GLU A 1 96 ? -21.958 9.470 34.354 1.00 98.06 96 GLU A C 1
ATOM 766 O O . GLU A 1 96 ? -22.406 10.172 33.444 1.00 98.06 96 GLU A O 1
ATOM 771 N N . ALA A 1 97 ? -21.259 8.354 34.111 1.00 97.75 97 ALA A N 1
ATOM 772 C CA . ALA A 1 97 ? -20.983 7.869 32.758 1.00 97.75 97 ALA A CA 1
ATOM 773 C C . ALA A 1 97 ? -22.274 7.499 32.005 1.00 97.75 97 ALA A C 1
ATOM 775 O O . ALA A 1 97 ? -22.445 7.865 30.843 1.00 97.75 97 ALA A O 1
ATOM 776 N N . ALA A 1 98 ? -23.209 6.823 32.676 1.00 97.44 98 ALA A N 1
ATOM 777 C CA . ALA A 1 98 ? -24.496 6.432 32.106 1.00 97.44 98 ALA A CA 1
ATOM 778 C C . ALA A 1 98 ? -25.392 7.635 31.771 1.00 97.44 98 ALA A C 1
ATOM 780 O O . ALA A 1 98 ? -26.020 7.672 30.712 1.00 97.44 98 ALA A O 1
ATOM 781 N N . LYS A 1 99 ? -25.399 8.655 32.634 1.00 97.81 99 LYS A N 1
ATOM 782 C CA . LYS A 1 99 ? -26.125 9.908 32.404 1.00 97.81 99 LYS A CA 1
ATOM 783 C C . LYS A 1 99 ? -25.583 10.645 31.183 1.00 97.81 99 LYS A C 1
ATOM 785 O O . LYS A 1 99 ? -26.353 11.108 30.348 1.00 97.81 99 LYS A O 1
ATOM 790 N N . LYS A 1 100 ? -24.255 10.690 31.028 1.00 96.75 100 LYS A N 1
ATOM 791 C CA . LYS A 1 100 ? -23.591 11.267 29.846 1.00 96.75 100 LYS A CA 1
ATOM 792 C C . LYS A 1 100 ? -23.860 10.464 28.567 1.00 96.75 100 LYS A C 1
ATOM 794 O O . LYS A 1 100 ? -23.937 11.050 27.492 1.00 96.75 100 LYS A O 1
ATOM 799 N N . ALA A 1 101 ? -24.073 9.154 28.690 1.00 96.19 101 ALA A N 1
ATOM 800 C CA . ALA A 1 101 ? -24.517 8.282 27.603 1.00 96.19 101 ALA A CA 1
ATOM 801 C C . ALA A 1 101 ? -26.016 8.429 27.255 1.00 96.19 101 ALA A C 1
ATOM 803 O O . ALA A 1 101 ? -26.459 7.849 26.268 1.00 96.19 101 ALA A O 1
ATOM 804 N N . GLY A 1 102 ? -26.785 9.220 28.016 1.00 95.38 102 GLY A N 1
ATOM 805 C CA . GLY A 1 102 ? -28.186 9.539 27.724 1.00 95.38 102 GLY A CA 1
ATOM 806 C C . GLY A 1 102 ? -29.227 8.703 28.473 1.00 95.38 102 GLY A C 1
ATOM 807 O O . GLY A 1 102 ? -30.400 8.769 28.116 1.00 95.38 102 GLY A O 1
ATOM 808 N N . MET A 1 103 ? -28.834 7.933 29.494 1.00 96.44 103 MET A N 1
ATOM 809 C CA . MET A 1 103 ? -29.786 7.207 30.346 1.00 96.44 103 MET A CA 1
ATOM 810 C C . MET A 1 103 ? -30.498 8.148 31.333 1.00 96.44 103 MET A C 1
ATOM 812 O O . MET A 1 103 ? -29.891 9.087 31.856 1.00 96.44 103 MET A O 1
ATOM 816 N N . SER A 1 104 ? -31.772 7.870 31.619 1.00 97.06 104 SER A N 1
ATOM 817 C CA . SER A 1 104 ? -32.545 8.553 32.668 1.00 97.06 104 SER A CA 1
ATOM 818 C C . SER A 1 104 ? -32.099 8.143 34.075 1.00 97.06 104 SER A C 1
ATOM 820 O O . SER A 1 104 ? -31.536 7.064 34.277 1.00 97.06 104 SER A O 1
ATOM 822 N N . ASP A 1 105 ? -32.364 8.992 35.071 1.00 97.44 105 ASP A N 1
ATOM 823 C CA . ASP A 1 105 ? -31.986 8.717 36.464 1.00 97.44 105 ASP A CA 1
ATOM 824 C C . ASP A 1 105 ? -32.685 7.445 36.994 1.00 97.44 105 ASP A C 1
ATOM 826 O O . ASP A 1 105 ? -32.076 6.663 37.732 1.00 97.44 105 ASP A O 1
ATOM 830 N N . GLU A 1 106 ? -33.923 7.186 36.557 1.00 96.38 106 GLU A N 1
ATOM 831 C CA . GLU A 1 106 ? -34.649 5.946 36.827 1.00 96.38 106 GLU A CA 1
ATOM 832 C C . GLU A 1 106 ? -33.906 4.743 36.251 1.00 96.38 106 GLU A C 1
ATOM 834 O O . GLU A 1 106 ? -33.550 3.857 37.020 1.00 96.38 106 GLU A O 1
ATOM 839 N N . GLU A 1 107 ? -33.607 4.730 34.945 1.00 96.00 107 GLU A N 1
ATOM 840 C CA . GLU A 1 107 ? -32.903 3.627 34.271 1.00 96.00 107 GLU A CA 1
ATOM 841 C C . GLU A 1 107 ? -31.530 3.338 34.886 1.00 96.00 107 GLU A C 1
ATOM 843 O O . GLU A 1 107 ? -31.132 2.176 35.008 1.00 96.00 107 GLU A O 1
ATOM 848 N N . ILE A 1 108 ? -30.806 4.385 35.288 1.00 97.88 108 ILE A N 1
ATOM 849 C CA . ILE A 1 108 ? -29.489 4.274 35.919 1.00 97.88 108 ILE A CA 1
ATOM 850 C C . ILE A 1 108 ? -29.595 3.562 37.264 1.00 97.88 108 ILE A C 1
ATOM 852 O O . ILE A 1 108 ? -28.870 2.592 37.500 1.00 97.88 108 ILE A O 1
ATOM 856 N N . LYS A 1 109 ? -30.500 4.017 38.139 1.00 97.50 109 LYS A N 1
ATOM 857 C CA . LYS A 1 109 ? -30.736 3.398 39.452 1.00 97.50 109 LYS A CA 1
ATOM 858 C C . LYS A 1 109 ? -31.071 1.916 39.291 1.00 97.50 109 LYS A C 1
ATOM 860 O O . LYS A 1 109 ? -30.497 1.048 39.946 1.00 97.50 109 LYS A O 1
ATOM 865 N N . ASP A 1 110 ? -31.954 1.652 38.348 1.00 96.25 110 ASP A N 1
ATOM 866 C CA . ASP A 1 110 ? -32.442 0.342 37.975 1.00 96.25 110 ASP A CA 1
ATOM 867 C C . ASP A 1 110 ? -31.341 -0.595 37.447 1.00 96.25 110 ASP A C 1
ATOM 869 O O . ASP A 1 110 ? -31.358 -1.801 37.711 1.00 96.25 110 ASP A O 1
ATOM 873 N N . ALA A 1 111 ? -30.410 -0.073 36.645 1.00 97.06 111 ALA A N 1
ATOM 874 C CA . ALA A 1 111 ? -29.271 -0.822 36.121 1.00 97.06 111 ALA A CA 1
ATOM 875 C C . ALA A 1 111 ? -28.214 -1.078 37.207 1.00 97.06 111 ALA A C 1
ATOM 877 O O . ALA A 1 111 ? -27.660 -2.178 37.269 1.00 97.06 111 ALA A O 1
ATOM 878 N N . LEU A 1 112 ? -27.972 -0.108 38.096 1.00 98.06 112 LEU A N 1
ATOM 879 C CA . LEU A 1 112 ? -27.064 -0.246 39.240 1.00 98.06 112 LEU A CA 1
ATOM 880 C C . LEU A 1 112 ? -27.523 -1.342 40.206 1.00 98.06 112 LEU A C 1
ATOM 882 O O . LEU A 1 112 ? -26.720 -2.188 40.597 1.00 98.06 112 LEU A O 1
ATOM 886 N N . GLU A 1 113 ? -28.811 -1.368 40.551 1.00 97.25 113 GLU A N 1
ATOM 887 C CA . GLU A 1 113 ? -29.378 -2.414 41.406 1.00 97.25 113 GLU A CA 1
ATOM 888 C C . GLU A 1 113 ? -29.228 -3.790 40.741 1.00 97.25 113 GLU A C 1
ATOM 890 O O . GLU A 1 113 ? -28.665 -4.729 41.316 1.00 97.25 113 GLU A O 1
ATOM 895 N N . MET A 1 114 ? -29.631 -3.889 39.472 1.00 96.62 114 MET A N 1
ATOM 896 C CA . MET A 1 114 ? -29.575 -5.133 38.709 1.00 96.62 114 MET A CA 1
ATOM 897 C C . MET A 1 114 ? -28.141 -5.654 38.513 1.00 96.62 114 MET A C 1
ATOM 899 O O . MET A 1 114 ? -27.939 -6.872 38.525 1.00 96.62 114 MET A O 1
ATOM 903 N N . ALA A 1 115 ? -27.136 -4.781 38.397 1.00 97.31 115 ALA A N 1
ATOM 904 C CA . ALA A 1 115 ? -25.727 -5.157 38.241 1.00 97.31 115 ALA A CA 1
ATOM 905 C C . ALA A 1 115 ? -25.186 -6.010 39.405 1.00 97.31 115 ALA A C 1
ATOM 907 O O . ALA A 1 115 ? -24.225 -6.769 39.238 1.00 97.31 115 ALA A O 1
ATOM 908 N N . THR A 1 116 ? -25.814 -5.923 40.580 1.00 96.38 116 THR A N 1
ATOM 909 C CA . THR A 1 116 ? -25.449 -6.708 41.769 1.00 96.38 116 THR A CA 1
ATOM 910 C C . THR A 1 116 ? -26.170 -8.057 41.862 1.00 96.38 116 THR A C 1
ATOM 912 O O . THR A 1 116 ? -25.766 -8.915 42.655 1.00 96.38 116 THR A O 1
ATOM 915 N N . SER A 1 117 ? -27.185 -8.282 41.023 1.00 97.75 117 SER A N 1
ATOM 916 C CA . SER A 1 117 ? -27.992 -9.504 41.017 1.00 97.75 117 SER A CA 1
ATOM 917 C C . SER A 1 117 ? -27.225 -10.720 40.494 1.00 97.75 117 SER A C 1
ATOM 919 O O . SER A 1 117 ? -26.353 -10.622 39.622 1.00 97.75 117 SER A O 1
ATOM 921 N N . ASP A 1 118 ? -27.596 -11.907 40.972 1.00 97.38 118 ASP A N 1
ATOM 922 C CA . ASP A 1 118 ? -26.993 -13.156 40.498 1.00 97.38 118 ASP A CA 1
ATOM 923 C C . ASP A 1 118 ? -27.326 -13.442 39.033 1.00 97.38 118 ASP A C 1
ATOM 925 O O . ASP A 1 118 ? -26.501 -14.012 38.320 1.00 97.38 118 ASP A O 1
ATOM 929 N N . LYS A 1 119 ? -28.475 -12.956 38.545 1.00 96.19 119 LYS A N 1
ATOM 930 C CA . LYS A 1 119 ? -28.834 -12.997 37.123 1.00 96.19 119 LYS A CA 1
ATOM 931 C C . LYS A 1 119 ? -27.739 -12.357 36.264 1.00 96.19 119 LYS A C 1
ATOM 933 O O . LYS A 1 119 ? -27.246 -12.991 35.332 1.00 96.19 119 LYS A O 1
ATOM 938 N N . ILE A 1 120 ? -27.308 -11.139 36.604 1.00 97.88 120 ILE A N 1
ATOM 939 C CA . ILE A 1 120 ? -26.269 -10.427 35.846 1.00 97.88 120 ILE A CA 1
ATOM 940 C C . ILE A 1 120 ? -24.887 -11.045 36.044 1.00 97.88 120 ILE A C 1
ATOM 942 O O . ILE A 1 120 ? -24.154 -11.214 35.068 1.00 97.88 120 ILE A O 1
ATOM 946 N N . LYS A 1 121 ? -24.534 -11.456 37.269 1.00 96.50 121 LYS A N 1
ATOM 947 C CA . LYS A 1 121 ? -23.262 -12.158 37.521 1.00 96.50 121 LYS A CA 1
ATOM 948 C C . LYS A 1 121 ? -23.144 -13.425 36.670 1.00 96.50 121 LYS A C 1
ATOM 950 O O . LYS A 1 121 ? -22.106 -13.648 36.047 1.00 96.50 121 LYS A O 1
ATOM 955 N N . ASN A 1 122 ? -24.208 -14.225 36.617 1.00 96.75 122 ASN A N 1
ATOM 956 C CA . ASN A 1 122 ? -24.254 -15.459 35.840 1.00 96.75 122 ASN A CA 1
ATOM 957 C C . ASN A 1 122 ? -24.251 -15.181 34.334 1.00 96.75 122 ASN A C 1
ATOM 959 O O . ASN A 1 122 ? -23.538 -15.870 33.606 1.00 96.75 122 ASN A O 1
ATOM 963 N N . LYS A 1 123 ? -24.955 -14.140 33.866 1.00 96.38 123 LYS A N 1
ATOM 964 C CA . LYS A 1 123 ? -24.922 -13.721 32.455 1.00 96.38 123 LYS A CA 1
ATOM 965 C C . LYS A 1 123 ? -23.512 -13.315 32.016 1.00 96.38 123 LYS A C 1
ATOM 967 O O . LYS A 1 123 ? -23.022 -13.823 31.009 1.00 96.38 123 LYS A O 1
ATOM 972 N N . LEU A 1 124 ? -22.822 -12.480 32.798 1.00 96.12 124 LEU A N 1
ATOM 973 C CA . LEU A 1 124 ? -21.440 -12.072 32.515 1.00 96.12 124 LEU A CA 1
ATOM 974 C C . LEU A 1 124 ? -20.477 -13.273 32.520 1.00 96.12 124 LEU A C 1
ATOM 976 O O . LEU A 1 124 ? -19.644 -13.412 31.620 1.00 96.12 124 LEU A O 1
ATOM 980 N N . LYS A 1 125 ? -20.618 -14.178 33.499 1.00 94.62 125 LYS A N 1
ATOM 981 C CA . LYS A 1 125 ? -19.843 -15.427 33.558 1.00 94.62 125 LYS A CA 1
ATOM 982 C C . LYS A 1 125 ? -20.088 -16.304 32.325 1.00 94.62 125 LYS A C 1
ATOM 984 O O . LYS A 1 125 ? -19.125 -16.781 31.734 1.00 94.62 125 LYS A O 1
ATOM 989 N N . GLY A 1 126 ? -21.342 -16.461 31.899 1.00 95.31 126 GLY A N 1
ATOM 990 C CA . GLY A 1 126 ? -21.714 -17.214 30.699 1.00 95.31 126 GLY A CA 1
ATOM 991 C C . GLY A 1 126 ? -21.144 -16.610 29.414 1.00 95.31 126 GLY A C 1
ATOM 992 O O . GLY A 1 126 ? -20.598 -17.330 28.585 1.00 95.31 126 GLY A O 1
ATOM 993 N N . SER A 1 127 ? -21.184 -15.284 29.257 1.00 92.50 127 SER A N 1
ATOM 994 C CA . SER A 1 127 ? -20.535 -14.602 28.125 1.00 92.50 127 SER A CA 1
ATOM 995 C C . SER A 1 127 ? -19.015 -14.789 28.120 1.00 92.50 127 SER A C 1
ATOM 997 O O . SER A 1 127 ? -18.429 -15.013 27.064 1.00 92.50 127 SER A O 1
ATOM 999 N N . THR A 1 128 ? -18.382 -14.773 29.296 1.00 91.12 128 THR A N 1
ATOM 1000 C CA . THR A 1 128 ? -16.938 -15.024 29.429 1.00 91.12 128 THR A CA 1
ATOM 1001 C C . THR A 1 128 ? -16.598 -16.469 29.062 1.00 91.12 128 THR A C 1
ATOM 1003 O O . THR A 1 128 ? -15.623 -16.711 28.355 1.00 91.12 128 THR A O 1
ATOM 1006 N N . GLN A 1 129 ? -17.422 -17.425 29.496 1.00 92.50 129 GLN A N 1
ATOM 1007 C CA . GLN A 1 129 ? -17.249 -18.844 29.196 1.00 92.50 129 GLN A CA 1
ATOM 1008 C C . GLN A 1 129 ? -17.400 -19.134 27.696 1.00 92.50 129 GLN A C 1
ATOM 1010 O O . GLN A 1 129 ? -16.543 -19.806 27.133 1.00 92.50 129 GLN A O 1
ATOM 1015 N N . ARG A 1 130 ? -18.396 -18.541 27.024 1.00 92.06 130 ARG A N 1
ATOM 1016 C CA . ARG A 1 130 ? -18.542 -18.645 25.561 1.00 92.06 130 ARG A CA 1
ATOM 1017 C C . ARG A 1 130 ? -17.318 -18.119 24.813 1.00 92.06 130 ARG A C 1
ATOM 1019 O O . ARG A 1 130 ? -16.868 -18.742 23.862 1.00 92.06 130 ARG A O 1
ATOM 1026 N N . ALA A 1 131 ? -16.739 -16.997 25.248 1.00 91.00 131 ALA A N 1
ATOM 1027 C CA . ALA A 1 131 ? -15.504 -16.497 24.641 1.00 91.00 131 ALA A CA 1
ATOM 1028 C C . ALA A 1 131 ? -14.346 -17.503 24.799 1.00 91.00 131 ALA A C 1
ATOM 1030 O O . ALA A 1 131 ? -13.590 -17.728 23.856 1.00 91.00 131 ALA A O 1
ATOM 1031 N N . VAL A 1 132 ? -14.221 -18.143 25.967 1.00 90.88 132 VAL A N 1
ATOM 1032 C CA . VAL A 1 132 ? -13.220 -19.199 26.207 1.00 90.88 132 VAL A CA 1
ATOM 1033 C C . VAL A 1 132 ? -13.468 -20.421 25.321 1.00 90.88 132 VAL A C 1
ATOM 1035 O O . VAL A 1 132 ? -12.510 -20.954 24.770 1.00 90.88 132 VAL A O 1
ATOM 1038 N N . GLU A 1 133 ? -14.722 -20.834 25.141 1.00 91.62 133 GLU A N 1
ATOM 1039 C CA . GLU A 1 133 ? -15.109 -21.944 24.255 1.00 91.62 133 GLU A CA 1
ATOM 1040 C C . GLU A 1 133 ? -14.750 -21.670 22.790 1.00 91.62 133 GLU A C 1
ATOM 1042 O O . GLU A 1 133 ? -14.306 -22.579 22.095 1.00 91.62 133 GLU A O 1
ATOM 1047 N N . TYR A 1 134 ? -14.832 -20.412 22.345 1.00 90.81 134 TYR A N 1
ATOM 1048 C CA . TYR A 1 134 ? -14.325 -20.000 21.033 1.00 90.81 134 TYR A CA 1
ATOM 1049 C C . TYR A 1 134 ? -12.792 -19.981 20.933 1.00 90.81 134 TYR A C 1
ATOM 1051 O O . TYR A 1 134 ? -12.263 -19.786 19.846 1.00 90.81 134 TYR A O 1
ATOM 1059 N N . GLY A 1 135 ? -12.058 -20.188 22.030 1.00 90.31 135 GLY A N 1
ATOM 1060 C CA . GLY A 1 135 ? -10.593 -20.181 22.045 1.00 90.31 135 GLY A CA 1
ATOM 1061 C C . GLY A 1 135 ? -9.977 -18.822 22.385 1.00 90.31 135 GLY A C 1
ATOM 1062 O O . GLY A 1 135 ? -8.824 -18.562 22.039 1.00 90.31 135 GLY A O 1
ATOM 1063 N N . ALA A 1 136 ? -10.711 -17.935 23.069 1.00 90.31 136 ALA A N 1
ATOM 1064 C CA . ALA A 1 136 ? -10.205 -16.613 23.419 1.00 90.31 136 ALA A CA 1
ATOM 1065 C C . ALA A 1 136 ? -8.940 -16.659 24.288 1.00 90.31 136 ALA A C 1
ATOM 1067 O O . ALA A 1 136 ? -8.950 -17.109 25.436 1.00 90.31 136 ALA A O 1
ATOM 1068 N N . PHE A 1 137 ? -7.858 -16.075 23.770 1.00 88.75 137 PHE A N 1
ATOM 1069 C CA . PHE A 1 137 ? -6.615 -15.856 24.511 1.00 88.75 137 PHE A CA 1
ATOM 1070 C C . PHE A 1 137 ? -6.322 -14.372 24.782 1.00 88.75 137 PHE A C 1
ATOM 1072 O O . PHE A 1 137 ? -5.484 -14.070 25.632 1.00 88.75 137 PHE A O 1
ATOM 1079 N N . GLY A 1 138 ? -7.034 -13.441 24.144 1.00 85.94 138 GLY A N 1
ATOM 1080 C CA . GLY A 1 138 ? -6.906 -11.995 24.338 1.00 85.94 138 GLY A CA 1
ATOM 1081 C C . GLY A 1 138 ? -8.025 -11.226 23.630 1.00 85.94 138 GLY A C 1
ATOM 1082 O O . GLY A 1 138 ? -8.913 -11.842 23.051 1.00 85.94 138 GLY A O 1
ATOM 1083 N N . PHE A 1 139 ? -7.958 -9.892 23.667 1.00 84.94 139 PHE A N 1
ATOM 1084 C CA . PHE A 1 139 ? -8.900 -8.992 22.992 1.00 84.94 139 PHE A CA 1
ATOM 1085 C C . PHE A 1 139 ? -8.156 -7.892 22.201 1.00 84.94 139 PHE A C 1
ATOM 1087 O O . PHE A 1 139 ? -7.027 -7.570 22.579 1.00 84.94 139 PHE A O 1
ATOM 1094 N N . PRO A 1 140 ? -8.771 -7.305 21.153 1.00 87.56 140 PRO A N 1
ATOM 1095 C CA . PRO A 1 140 ? -10.098 -7.642 20.629 1.00 87.56 140 PRO A CA 1
ATOM 1096 C C . PRO A 1 140 ? -10.115 -9.015 19.944 1.00 87.56 140 PRO A C 1
ATOM 1098 O O . PRO A 1 140 ? -9.139 -9.439 19.322 1.00 87.56 140 PRO A O 1
ATOM 1101 N N . LEU A 1 141 ? -11.232 -9.714 20.128 1.00 87.88 141 LEU A N 1
ATOM 1102 C CA . LEU A 1 141 ? -11.524 -11.014 19.543 1.00 87.88 141 LEU A CA 1
ATOM 1103 C C . LEU A 1 141 ? -12.877 -10.916 18.862 1.00 87.88 141 LEU A C 1
ATOM 1105 O O . LEU A 1 141 ? -13.848 -10.455 19.460 1.00 87.88 141 LEU A O 1
ATOM 1109 N N . LEU A 1 142 ? -12.908 -11.344 17.613 1.00 89.25 142 LEU A N 1
ATOM 1110 C CA . LEU A 1 142 ? -14.069 -11.317 16.748 1.00 89.25 142 LEU A CA 1
ATOM 1111 C C . LEU A 1 142 ? -14.354 -12.760 16.342 1.00 89.25 142 LEU A C 1
ATOM 1113 O O . LEU A 1 142 ? -13.444 -13.481 15.938 1.00 89.25 142 LEU A O 1
ATOM 1117 N N . VAL A 1 143 ? -15.608 -13.179 16.469 1.00 89.06 143 VAL A N 1
ATOM 1118 C CA . VAL A 1 143 ? -16.067 -14.477 15.972 1.00 89.06 143 VAL A CA 1
ATOM 1119 C C . VAL A 1 143 ? -17.039 -14.209 14.846 1.00 89.06 143 VAL A C 1
ATOM 1121 O O . VAL A 1 143 ? -18.039 -13.514 15.019 1.00 89.06 143 VAL A O 1
ATOM 1124 N N . CYS A 1 144 ? -16.716 -14.746 13.686 1.00 87.75 144 CYS A N 1
ATOM 1125 C CA . CYS A 1 144 ? -17.491 -14.619 12.473 1.00 87.75 144 CYS A CA 1
ATOM 1126 C C . CYS A 1 144 ? -18.007 -16.009 12.101 1.00 87.75 144 CYS A C 1
ATOM 1128 O O . CYS A 1 144 ? -17.251 -16.969 12.111 1.00 87.75 144 CYS A O 1
ATOM 1130 N N . HIS A 1 145 ? -19.296 -16.139 11.797 1.00 86.31 145 HIS A N 1
ATOM 1131 C CA . HIS A 1 145 ? -19.858 -17.422 11.381 1.00 86.31 145 HIS A CA 1
ATOM 1132 C C . HIS A 1 145 ? -19.868 -17.508 9.853 1.00 86.31 145 HIS A C 1
ATOM 1134 O O . HIS A 1 145 ? -20.708 -16.883 9.207 1.00 86.31 145 HIS A O 1
ATOM 1140 N N . VAL A 1 146 ? -18.953 -18.292 9.280 1.00 83.38 146 VAL A N 1
ATOM 1141 C CA . VAL A 1 146 ? -18.857 -18.543 7.835 1.00 83.38 146 VAL A CA 1
ATOM 1142 C C . VAL A 1 146 ? -19.478 -19.901 7.541 1.00 83.38 146 VAL A C 1
ATOM 1144 O O . VAL A 1 146 ? -19.038 -20.920 8.071 1.00 83.38 146 VAL A O 1
ATOM 1147 N N . ASN A 1 147 ? -20.529 -19.936 6.718 1.00 82.38 147 ASN A N 1
ATOM 1148 C CA . ASN A 1 147 ? -21.262 -21.171 6.395 1.00 82.38 147 ASN A CA 1
ATOM 1149 C C . ASN A 1 147 ? -21.733 -21.950 7.643 1.00 82.38 147 ASN A C 1
ATOM 1151 O O . ASN A 1 147 ? -21.722 -23.178 7.669 1.00 82.38 147 ASN A O 1
ATOM 1155 N N . GLY A 1 148 ? -22.115 -21.227 8.701 1.00 83.38 148 GLY A N 1
ATOM 1156 C CA . GLY A 1 148 ? -22.546 -21.799 9.981 1.00 83.38 148 GLY A CA 1
ATOM 1157 C C . GLY A 1 148 ? -21.414 -22.202 10.933 1.00 83.38 148 GLY A C 1
ATOM 1158 O O . GLY A 1 148 ? -21.690 -22.455 12.105 1.00 83.38 148 GLY A O 1
ATOM 1159 N N . ASN A 1 149 ? -20.155 -22.190 10.486 1.00 85.81 149 ASN A N 1
ATOM 1160 C CA . ASN A 1 149 ? -18.998 -22.530 11.313 1.00 85.81 149 ASN A CA 1
ATOM 1161 C C . ASN A 1 149 ? -18.363 -21.271 11.924 1.00 85.81 149 ASN A C 1
ATOM 1163 O O . ASN A 1 149 ? -18.196 -20.277 11.216 1.00 85.81 149 ASN A O 1
ATOM 1167 N N . PRO A 1 150 ? -18.013 -21.280 13.222 1.00 88.56 150 PRO A N 1
ATOM 1168 C CA . PRO A 1 150 ? -17.361 -20.146 13.863 1.00 88.56 150 PRO A CA 1
ATOM 1169 C C . PRO A 1 150 ? -15.879 -20.056 13.471 1.00 88.56 150 PRO A C 1
ATOM 1171 O O . PRO A 1 150 ? -15.099 -20.964 13.739 1.00 88.56 150 PRO A O 1
ATOM 1174 N N . GLU A 1 151 ? -15.496 -18.918 12.905 1.00 88.56 151 GLU A N 1
ATOM 1175 C CA . GLU A 1 151 ? -14.132 -18.526 12.562 1.00 88.56 151 GLU A CA 1
ATOM 1176 C C . GLU A 1 151 ? -13.670 -17.400 13.495 1.00 88.56 151 GLU A C 1
ATOM 1178 O O . GLU A 1 151 ? -14.345 -16.376 13.657 1.00 88.56 151 GLU A O 1
ATOM 1183 N N . LEU A 1 152 ? -12.516 -17.593 14.133 1.00 88.75 152 LEU A N 1
ATOM 1184 C CA . LEU A 1 152 ? -11.966 -16.660 15.115 1.00 88.75 152 LEU A CA 1
ATOM 1185 C C . LEU A 1 152 ? -10.929 -15.735 14.480 1.00 88.75 152 LEU A C 1
ATOM 1187 O O . LEU A 1 152 ? -9.962 -16.178 13.865 1.00 88.75 152 LEU A O 1
ATOM 1191 N N . PHE A 1 153 ? -11.065 -14.441 14.760 1.00 88.94 153 PHE A N 1
ATOM 1192 C CA . PHE A 1 153 ? -10.114 -13.400 14.393 1.00 88.94 153 PHE A CA 1
ATOM 1193 C C . PHE A 1 153 ? -9.643 -12.669 15.650 1.00 88.94 153 PHE A C 1
ATOM 1195 O O . PHE A 1 153 ? -10.441 -12.258 16.492 1.00 88.94 153 PHE A O 1
ATOM 1202 N N . PHE A 1 154 ? -8.329 -12.503 15.785 1.00 87.94 154 PHE A N 1
ATOM 1203 C CA . PHE A 1 154 ? -7.703 -11.818 16.914 1.00 87.94 154 PHE A CA 1
ATOM 1204 C C . PHE A 1 154 ? -6.927 -10.590 16.429 1.00 87.94 154 PHE A C 1
ATOM 1206 O O . PHE A 1 154 ? -6.160 -10.687 15.470 1.00 87.94 154 PHE A O 1
ATOM 1213 N N . GLY A 1 155 ? -7.089 -9.466 17.131 1.00 83.50 155 GLY A N 1
ATOM 1214 C CA . GLY A 1 155 ? -6.462 -8.183 16.797 1.00 83.50 155 GLY A CA 1
ATOM 1215 C C . GLY A 1 155 ? -7.444 -7.169 16.204 1.00 83.50 155 GLY A C 1
ATOM 1216 O O . GLY A 1 155 ? -8.516 -7.524 15.717 1.00 83.50 155 GLY A O 1
ATOM 1217 N N . SER A 1 156 ? -7.099 -5.885 16.304 1.00 71.38 156 SER A N 1
ATOM 1218 C CA . SER A 1 156 ? -7.904 -4.757 15.805 1.00 71.38 156 SER A CA 1
ATOM 1219 C C . SER A 1 156 ? -7.696 -4.471 14.311 1.00 71.38 156 SER A C 1
ATOM 1221 O O . SER A 1 156 ? -8.411 -3.656 13.742 1.00 71.38 156 SER A O 1
ATOM 1223 N N . ASP A 1 157 ? -6.745 -5.150 13.666 1.00 69.31 157 ASP A N 1
ATOM 1224 C CA . ASP A 1 157 ? -6.232 -4.899 12.312 1.00 69.31 157 ASP A CA 1
ATOM 1225 C C . ASP A 1 157 ? -6.641 -5.995 11.305 1.00 69.31 157 ASP A C 1
ATOM 1227 O O . ASP A 1 157 ? -5.885 -6.351 10.396 1.00 69.31 157 ASP A O 1
ATOM 1231 N N . ARG A 1 158 ? -7.807 -6.619 11.526 1.00 79.44 158 ARG A N 1
ATOM 1232 C CA . ARG A 1 158 ? -8.281 -7.785 10.754 1.00 79.44 158 ARG A CA 1
ATOM 1233 C C . ARG A 1 158 ? -9.684 -7.619 10.175 1.00 79.44 158 ARG A C 1
ATOM 1235 O O . ARG A 1 158 ? -10.273 -8.609 9.748 1.00 79.44 158 ARG A O 1
ATOM 1242 N N . LEU A 1 159 ? -10.226 -6.403 10.142 1.00 80.19 159 LEU A N 1
ATOM 1243 C CA . LEU A 1 159 ? -11.570 -6.164 9.608 1.00 80.19 159 LEU A CA 1
ATOM 1244 C C . LEU A 1 159 ? -11.660 -6.468 8.107 1.00 80.19 159 LEU A C 1
ATOM 1246 O O . LEU A 1 159 ? -12.683 -6.978 7.663 1.00 80.19 159 LEU A O 1
ATOM 1250 N N . GLU A 1 160 ? -10.597 -6.244 7.332 1.00 80.69 160 GLU A N 1
ATOM 1251 C CA . GLU A 1 160 ? -10.567 -6.584 5.904 1.00 80.69 160 GLU A CA 1
ATOM 1252 C C . GLU A 1 160 ? -10.577 -8.100 5.684 1.00 80.69 160 GLU A C 1
ATOM 1254 O O . GLU A 1 160 ? -11.242 -8.602 4.780 1.00 80.69 160 GLU A O 1
ATOM 1259 N N . LEU A 1 161 ? -9.865 -8.837 6.541 1.00 80.94 161 LEU A N 1
ATOM 1260 C CA . LEU A 1 161 ? -9.853 -10.296 6.506 1.00 80.94 161 LEU A CA 1
ATOM 1261 C C . LEU A 1 161 ? -11.217 -10.858 6.919 1.00 80.94 161 LEU A C 1
ATOM 1263 O O . LEU A 1 161 ? -11.741 -11.744 6.250 1.00 80.94 161 LEU A O 1
ATOM 1267 N N . LEU A 1 162 ? -11.812 -10.293 7.973 1.00 82.12 162 LEU A N 1
ATOM 1268 C CA . LEU A 1 162 ? -13.171 -10.615 8.387 1.00 82.12 162 LEU A CA 1
ATOM 1269 C C . LEU A 1 162 ? -14.144 -10.384 7.225 1.00 82.12 162 LEU A C 1
ATOM 1271 O O . LEU A 1 162 ? -14.865 -11.311 6.886 1.00 82.12 162 LEU A O 1
ATOM 1275 N N . ALA A 1 163 ? -14.104 -9.210 6.576 1.00 81.56 163 ALA A N 1
ATOM 1276 C CA . ALA A 1 163 ? -14.956 -8.841 5.441 1.00 81.56 163 ALA A CA 1
ATOM 1277 C C . ALA A 1 163 ? -14.833 -9.807 4.252 1.00 81.56 163 ALA A C 1
ATOM 1279 O O . ALA A 1 163 ? -15.845 -10.169 3.652 1.00 81.56 163 ALA A O 1
ATOM 1280 N N . HIS A 1 164 ? -13.613 -10.261 3.948 1.00 81.88 164 HIS A N 1
ATOM 1281 C CA . HIS A 1 164 ? -13.372 -11.289 2.937 1.00 81.88 164 HIS A CA 1
ATOM 1282 C C . HIS A 1 164 ? -14.059 -12.617 3.292 1.00 81.88 164 HIS A C 1
ATOM 1284 O O . HIS A 1 164 ? -14.692 -13.226 2.434 1.00 81.88 164 HIS A O 1
ATOM 1290 N N . CYS A 1 165 ? -13.980 -13.041 4.556 1.00 79.50 165 CYS A N 1
ATOM 1291 C CA . CYS A 1 165 ? -14.560 -14.300 5.024 1.00 79.50 165 CYS A CA 1
ATOM 1292 C C . CYS A 1 165 ? -16.098 -14.304 5.059 1.00 79.50 165 CYS A C 1
ATOM 1294 O O . CYS A 1 165 ? -16.699 -15.351 4.844 1.00 79.50 165 CYS A O 1
ATOM 1296 N N . ILE A 1 166 ? -16.740 -13.157 5.300 1.00 76.81 166 ILE A N 1
ATOM 1297 C CA . ILE A 1 166 ? -18.213 -13.017 5.308 1.00 76.81 166 ILE A CA 1
ATOM 1298 C C . ILE A 1 166 ? -18.815 -12.639 3.955 1.00 76.81 166 ILE A C 1
ATOM 1300 O O . ILE A 1 166 ? -19.995 -12.299 3.903 1.00 76.81 166 ILE A O 1
ATOM 1304 N N . GLU A 1 167 ? -18.024 -12.672 2.877 1.00 66.50 167 GLU A N 1
ATOM 1305 C CA . GLU A 1 167 ? -18.442 -12.274 1.526 1.00 66.50 167 GLU A CA 1
ATOM 1306 C C . GLU A 1 167 ? -19.197 -10.934 1.488 1.00 66.50 167 GLU A C 1
ATOM 1308 O O . GLU A 1 167 ? -20.051 -10.714 0.623 1.00 66.50 167 GLU A O 1
ATOM 1313 N N . ILE A 1 168 ? -18.902 -10.000 2.405 1.00 53.25 168 ILE A N 1
ATOM 1314 C CA . ILE A 1 168 ? -19.497 -8.671 2.304 1.00 53.25 168 ILE A CA 1
ATOM 1315 C C . ILE A 1 168 ? -18.825 -7.998 1.109 1.00 53.25 168 ILE A C 1
ATOM 1317 O O . ILE A 1 168 ? -17.741 -7.421 1.204 1.00 53.25 168 ILE A O 1
ATOM 1321 N N . ARG A 1 169 ? -19.512 -8.057 -0.033 1.00 47.69 169 ARG A N 1
ATOM 1322 C CA . ARG A 1 169 ? -19.283 -7.197 -1.191 1.00 47.69 169 ARG A CA 1
ATOM 1323 C C . ARG A 1 169 ? -19.684 -5.772 -0.815 1.00 47.69 169 ARG A C 1
ATOM 1325 O O . ARG A 1 169 ? -20.724 -5.271 -1.238 1.00 47.69 169 ARG A O 1
ATOM 1332 N N . VAL A 1 170 ? -18.892 -5.114 0.030 1.00 49.62 170 VAL A N 1
ATOM 1333 C CA . VAL A 1 170 ? -18.977 -3.657 0.139 1.00 49.62 170 VAL A CA 1
ATOM 1334 C C . VAL A 1 170 ? -18.509 -3.135 -1.220 1.00 49.62 170 VAL A C 1
ATOM 1336 O O . VAL A 1 170 ? -17.403 -3.467 -1.634 1.00 49.62 170 VAL A O 1
ATOM 1339 N N . TYR A 1 171 ? -19.364 -2.358 -1.891 1.00 47.38 171 TYR A N 1
ATOM 1340 C CA . TYR A 1 171 ? -19.200 -1.755 -3.227 1.00 47.38 171 TYR A CA 1
ATOM 1341 C C . TYR A 1 171 ? -19.655 -2.570 -4.450 1.00 47.38 171 TYR A C 1
ATOM 1343 O O . TYR A 1 171 ? -18.843 -2.895 -5.302 1.00 47.38 171 TYR A O 1
ATOM 1351 N N . GLU A 1 172 ? -20.973 -2.743 -4.623 1.00 47.66 172 GLU A N 1
ATOM 1352 C CA . GLU A 1 172 ? -21.601 -2.700 -5.970 1.00 47.66 172 GLU A CA 1
ATOM 1353 C C . GLU A 1 172 ? -22.983 -2.009 -6.011 1.00 47.66 172 GLU A C 1
ATOM 1355 O O . GLU A 1 172 ? -23.552 -1.822 -7.086 1.00 47.66 172 GLU A O 1
ATOM 1360 N N . GLN A 1 173 ? -23.553 -1.568 -4.882 1.00 41.75 173 GLN A N 1
ATOM 1361 C CA . GLN A 1 173 ? -24.943 -1.089 -4.885 1.00 41.75 173 GLN A CA 1
ATOM 1362 C C . GLN A 1 173 ? -25.116 0.294 -5.543 1.00 41.75 173 GLN A C 1
ATOM 1364 O O . GLN A 1 173 ? -26.122 0.528 -6.213 1.00 41.75 173 GLN A O 1
ATOM 1369 N N . GLU A 1 174 ? -24.113 1.177 -5.469 1.00 46.78 174 GLU A N 1
ATOM 1370 C CA . GLU A 1 174 ? -24.138 2.468 -6.182 1.00 46.78 174 GLU A CA 1
ATOM 1371 C C . GLU A 1 174 ? -24.043 2.304 -7.711 1.00 46.78 174 GLU A C 1
ATOM 1373 O O . GLU A 1 174 ? -24.587 3.117 -8.459 1.00 46.78 174 GLU A O 1
ATOM 1378 N N . VAL A 1 175 ? -23.431 1.212 -8.186 1.00 53.62 175 VAL A N 1
ATOM 1379 C CA . VAL A 1 175 ? -23.224 0.944 -9.619 1.00 53.62 175 VAL A CA 1
ATOM 1380 C C . VAL A 1 175 ? -24.513 0.483 -10.303 1.00 53.62 175 VAL A C 1
ATOM 1382 O O . VAL A 1 175 ? -24.644 0.647 -11.509 1.00 53.62 175 VAL A O 1
ATOM 1385 N N . ILE A 1 176 ? -25.494 -0.041 -9.560 1.00 59.00 176 ILE A N 1
ATOM 1386 C CA . ILE A 1 176 ? -26.737 -0.589 -10.131 1.00 59.00 176 ILE A CA 1
ATOM 1387 C C . ILE A 1 176 ? -27.896 0.416 -10.063 1.00 59.00 176 ILE A C 1
ATOM 1389 O O . ILE A 1 176 ? -28.695 0.504 -10.996 1.00 59.00 176 ILE A O 1
ATOM 1393 N N . VAL A 1 177 ? -27.982 1.224 -9.001 1.00 65.81 177 VAL A N 1
ATOM 1394 C CA . VAL A 1 177 ? -29.098 2.172 -8.821 1.00 65.81 177 VAL A CA 1
ATOM 1395 C C . VAL A 1 177 ? -29.079 3.278 -9.880 1.00 65.81 177 VAL A C 1
ATOM 1397 O O . VAL A 1 177 ? -30.127 3.616 -10.432 1.00 65.81 177 VAL A O 1
ATOM 1400 N N . VAL A 1 178 ? -27.898 3.809 -10.218 1.00 72.88 178 VAL A N 1
ATOM 1401 C CA . VAL A 1 178 ? -27.770 4.906 -11.193 1.00 72.88 178 VAL A CA 1
ATOM 1402 C C . VAL A 1 178 ? -28.188 4.470 -12.609 1.00 72.88 178 VAL A C 1
ATOM 1404 O O . VAL A 1 178 ? -29.024 5.158 -13.201 1.00 72.88 178 VAL A O 1
ATOM 1407 N N . PRO A 1 179 ? -27.725 3.326 -13.158 1.00 77.44 179 PRO A N 1
ATOM 1408 C CA . PRO A 1 179 ? -28.214 2.831 -14.443 1.00 77.44 179 PRO A CA 1
ATOM 1409 C C . PRO A 1 179 ? -29.713 2.540 -14.454 1.00 77.44 179 PRO A C 1
ATOM 1411 O O . PRO A 1 179 ? -30.369 2.874 -15.434 1.00 77.44 179 PRO A O 1
ATOM 1414 N N . ILE A 1 180 ? -30.272 1.968 -13.380 1.00 86.06 180 ILE A N 1
ATOM 1415 C CA . ILE A 1 180 ? -31.709 1.656 -13.306 1.00 86.06 180 ILE A CA 1
ATOM 1416 C C . ILE A 1 180 ? -32.553 2.936 -13.328 1.00 86.06 180 ILE A C 1
ATOM 1418 O O . ILE A 1 180 ? -33.542 2.998 -14.056 1.00 86.06 180 ILE A O 1
ATOM 1422 N N . LEU A 1 181 ? -32.155 3.972 -12.584 1.00 84.75 181 LEU A N 1
ATOM 1423 C CA . LEU A 1 181 ? -32.850 5.263 -12.592 1.00 84.75 181 LEU A CA 1
ATOM 1424 C C . LEU A 1 181 ? -32.769 5.953 -13.959 1.00 84.75 181 LEU A C 1
ATOM 1426 O O . LEU A 1 181 ? -33.768 6.502 -14.424 1.00 84.75 181 LEU A O 1
ATOM 1430 N N . LEU A 1 182 ? -31.615 5.881 -14.632 1.00 88.12 182 LEU A N 1
ATOM 1431 C CA . LEU A 1 182 ? -31.457 6.400 -15.993 1.00 88.12 182 LEU A CA 1
ATOM 1432 C C . LEU A 1 182 ? -32.336 5.643 -17.000 1.00 88.12 182 LEU A C 1
ATOM 1434 O O . LEU A 1 182 ? -32.971 6.268 -17.847 1.00 88.12 182 LEU A O 1
ATOM 1438 N N . LEU A 1 183 ? -32.425 4.315 -16.881 1.00 92.69 183 LEU A N 1
ATOM 1439 C CA . LEU A 1 183 ? -33.280 3.477 -17.727 1.00 92.69 183 LEU A CA 1
ATOM 1440 C C . LEU A 1 183 ? -34.767 3.775 -17.500 1.00 92.69 183 LEU A C 1
ATOM 1442 O O . LEU A 1 183 ? -35.524 3.902 -18.461 1.00 92.69 183 LEU A O 1
ATOM 1446 N N . ALA A 1 184 ? -35.183 3.950 -16.245 1.00 93.38 184 ALA A N 1
ATOM 1447 C CA . ALA A 1 184 ? -36.549 4.334 -15.903 1.00 93.38 184 ALA A CA 1
ATOM 1448 C C . ALA A 1 184 ? -36.905 5.723 -16.463 1.00 93.38 184 ALA A C 1
ATOM 1450 O O . ALA A 1 184 ? -37.956 5.881 -17.084 1.00 93.38 184 ALA A O 1
ATOM 1451 N N . ALA A 1 185 ? -36.015 6.711 -16.317 1.00 93.19 185 ALA A N 1
ATOM 1452 C CA . ALA A 1 185 ? -36.209 8.047 -16.878 1.00 93.19 185 ALA A CA 1
ATOM 1453 C C . ALA A 1 185 ? -36.316 8.019 -18.413 1.00 93.19 185 ALA A C 1
ATOM 1455 O O . ALA A 1 185 ? -37.176 8.689 -18.983 1.00 93.19 185 ALA A O 1
ATOM 1456 N N . PHE A 1 186 ? -35.490 7.204 -19.077 1.00 93.75 186 PHE A N 1
ATOM 1457 C CA . PHE A 1 186 ? -35.529 7.017 -20.528 1.00 93.75 186 PHE A CA 1
ATOM 1458 C C . PHE A 1 186 ? -36.832 6.363 -21.013 1.00 93.75 186 PHE A C 1
ATOM 1460 O O . PHE A 1 186 ? -37.396 6.761 -22.030 1.00 93.75 186 PHE A O 1
ATOM 1467 N N . LEU A 1 187 ? -37.359 5.386 -20.273 1.00 94.81 187 LEU A N 1
ATOM 1468 C CA . LEU A 1 187 ? -38.643 4.767 -20.607 1.00 94.81 187 LEU A CA 1
ATOM 1469 C C . LEU A 1 187 ? -39.806 5.759 -20.465 1.00 94.81 187 LEU A C 1
ATOM 1471 O O . LEU A 1 187 ? -40.677 5.805 -21.332 1.00 94.81 187 LEU A O 1
ATOM 1475 N N . VAL A 1 188 ? -39.802 6.594 -19.421 1.00 94.56 188 VAL A N 1
ATOM 1476 C CA . VAL A 1 188 ? -40.830 7.630 -19.219 1.00 94.56 188 VAL A CA 1
ATOM 1477 C C . VAL A 1 188 ? -40.813 8.664 -20.347 1.00 94.56 188 VAL A C 1
ATOM 1479 O O . VAL A 1 188 ? -41.874 9.022 -20.861 1.00 94.56 188 VAL A O 1
ATOM 1482 N N . THR A 1 189 ? -39.634 9.120 -20.781 1.00 91.81 189 THR A N 1
ATOM 1483 C CA . THR A 1 189 ? -39.533 10.076 -21.895 1.00 91.81 189 THR A CA 1
ATOM 1484 C C . THR A 1 189 ? -39.977 9.467 -23.220 1.00 91.81 189 THR A C 1
ATOM 1486 O O . THR A 1 189 ? -40.681 10.137 -23.974 1.00 91.81 189 THR A O 1
ATOM 1489 N N . ILE A 1 190 ? -39.660 8.196 -23.490 1.00 93.31 190 ILE A N 1
ATOM 1490 C CA . ILE A 1 190 ? -40.179 7.487 -24.669 1.00 93.31 190 ILE A CA 1
ATOM 1491 C C . IL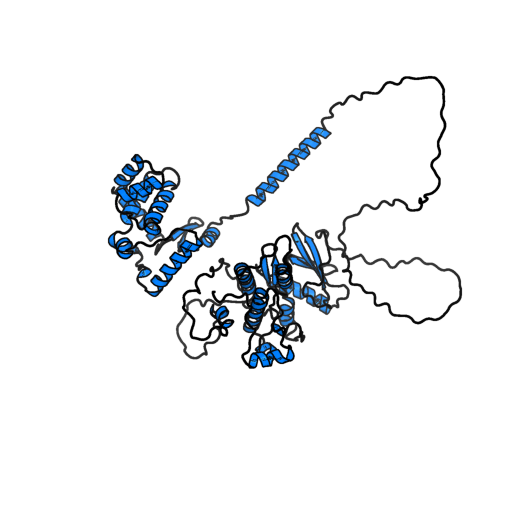E A 1 190 ? -41.704 7.420 -24.640 1.00 93.31 190 ILE A C 1
ATOM 1493 O O . ILE A 1 190 ? -42.338 7.743 -25.642 1.00 93.31 190 ILE A O 1
ATOM 1497 N N . VAL A 1 191 ? -42.305 7.039 -23.510 1.00 93.56 191 VAL A N 1
ATOM 1498 C CA . VAL A 1 191 ? -43.770 6.985 -23.385 1.00 93.56 191 VAL A CA 1
ATOM 1499 C C . VAL A 1 191 ? -44.381 8.362 -23.636 1.00 93.56 191 VAL A C 1
ATOM 1501 O O . VAL A 1 191 ? -45.367 8.461 -24.359 1.00 93.56 191 VAL A O 1
ATOM 1504 N N . PHE A 1 192 ? -43.776 9.432 -23.119 1.00 90.12 192 PHE A N 1
ATOM 1505 C CA . PHE A 1 192 ? -44.243 10.796 -23.361 1.00 90.12 192 PHE A CA 1
ATOM 1506 C C . PHE A 1 192 ? -44.152 11.198 -24.842 1.00 90.12 192 PHE A C 1
ATOM 1508 O O . PHE A 1 192 ? -45.109 11.743 -25.386 1.00 90.12 192 PHE A O 1
ATOM 1515 N N . ILE A 1 193 ? -43.050 10.873 -25.526 1.00 86.94 193 ILE A N 1
ATOM 1516 C CA . ILE A 1 193 ? -42.894 11.116 -26.971 1.00 86.94 193 ILE A CA 1
ATOM 1517 C C . ILE A 1 193 ? -43.931 10.322 -27.769 1.00 86.94 193 ILE A C 1
ATOM 1519 O O . ILE A 1 193 ? -44.539 10.864 -28.689 1.00 86.94 193 ILE A O 1
ATOM 1523 N N . LEU A 1 194 ? -44.169 9.058 -27.412 1.00 88.44 194 LEU A N 1
ATOM 1524 C CA . LEU A 1 194 ? -45.190 8.236 -28.059 1.00 88.44 194 LEU A CA 1
ATOM 1525 C C . LEU A 1 194 ? -46.589 8.814 -27.823 1.00 88.44 194 LEU A C 1
ATOM 1527 O O . LEU A 1 194 ? -47.363 8.901 -28.767 1.00 88.44 194 LEU A O 1
ATOM 1531 N N . LEU A 1 195 ? -46.906 9.286 -26.617 1.00 84.19 195 LEU A N 1
ATOM 1532 C CA . LEU A 1 195 ? -48.177 9.965 -26.350 1.00 84.19 195 LEU A CA 1
ATOM 1533 C C . LEU A 1 195 ? -48.325 11.244 -27.181 1.00 84.19 195 LEU A C 1
ATOM 1535 O O . LEU A 1 195 ? -49.378 11.445 -27.772 1.00 84.19 195 LEU A O 1
ATOM 1539 N N . LEU A 1 196 ? -47.277 12.062 -27.314 1.00 77.75 196 LEU A N 1
ATOM 1540 C CA . LEU A 1 196 ? -47.297 13.234 -28.201 1.00 77.75 196 LEU A CA 1
ATOM 1541 C C . LEU A 1 196 ? -47.446 12.859 -29.683 1.00 77.75 196 LEU A C 1
ATOM 1543 O O . LEU A 1 196 ? -48.008 13.625 -30.460 1.00 77.75 196 LEU A O 1
ATOM 1547 N N . HIS A 1 197 ? -46.941 11.693 -30.087 1.00 77.00 197 HIS A N 1
ATOM 1548 C CA . HIS A 1 197 ? -47.022 11.227 -31.469 1.00 77.00 197 HIS A CA 1
ATOM 1549 C C . HIS A 1 197 ? -48.379 10.588 -31.805 1.00 77.00 197 HIS A C 1
ATOM 1551 O O . HIS A 1 197 ? -48.864 10.727 -32.926 1.00 77.00 197 HIS A O 1
ATOM 1557 N N . PHE A 1 198 ? -48.996 9.895 -30.844 1.00 78.06 198 PHE A N 1
ATOM 1558 C CA . PHE A 1 198 ? -50.228 9.122 -31.039 1.00 78.06 198 PHE A CA 1
ATOM 1559 C C . PHE A 1 198 ? -51.496 9.802 -30.505 1.00 78.06 198 PHE A C 1
ATOM 1561 O O . PHE A 1 198 ? -52.592 9.388 -30.882 1.00 78.06 198 PHE A O 1
ATOM 1568 N N . CYS A 1 199 ? -51.383 10.863 -29.700 1.00 66.19 199 CYS A N 1
ATOM 1569 C CA . CYS A 1 199 ? -52.493 11.751 -29.357 1.00 66.19 199 CYS A CA 1
ATOM 1570 C C . CYS A 1 199 ? -52.397 13.036 -30.198 1.00 66.19 199 CYS A C 1
ATOM 1572 O O . CYS A 1 199 ? -51.750 13.993 -29.776 1.00 66.19 199 CYS A O 1
ATOM 1574 N N . PRO A 1 200 ? -53.021 13.099 -31.389 1.00 58.75 200 PRO A N 1
ATOM 1575 C CA . PRO A 1 200 ? -53.067 14.328 -32.163 1.00 58.75 200 PRO A CA 1
ATOM 1576 C C . PRO A 1 200 ? -53.973 15.329 -31.444 1.00 58.75 200 PRO A C 1
ATOM 1578 O O . PRO A 1 200 ? -55.201 15.224 -31.491 1.00 58.75 200 PRO A O 1
ATOM 1581 N N . GLU A 1 201 ? -53.380 16.316 -30.780 1.00 55.12 201 GLU A N 1
ATOM 1582 C CA . GLU A 1 201 ? -54.143 17.473 -30.339 1.00 55.12 201 GLU A CA 1
ATOM 1583 C C . GLU A 1 201 ? -54.527 18.285 -31.585 1.00 55.12 201 GLU A C 1
ATOM 1585 O O . GLU A 1 201 ? -53.684 18.733 -32.368 1.00 55.12 201 GLU A O 1
ATOM 1590 N N . LYS A 1 202 ? -55.838 18.393 -31.823 1.00 56.25 202 LYS A N 1
ATOM 1591 C CA . LYS A 1 202 ? -56.424 19.221 -32.876 1.00 56.25 202 LYS A CA 1
ATOM 1592 C C . LYS A 1 202 ? -56.066 20.680 -32.601 1.00 56.25 202 LYS A C 1
ATOM 1594 O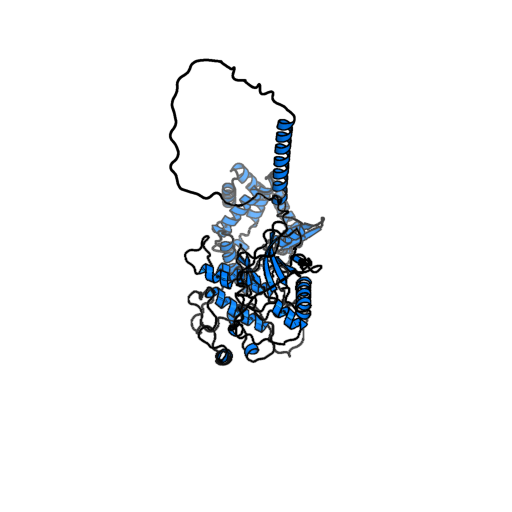 O . LYS A 1 202 ? -56.717 21.327 -31.789 1.00 56.25 202 LYS A O 1
ATOM 1599 N N . VAL A 1 203 ? -55.064 21.204 -33.297 1.00 51.88 203 VAL A N 1
ATOM 1600 C CA . VAL A 1 203 ? -54.804 22.647 -33.326 1.00 51.88 203 VAL A CA 1
ATOM 1601 C C . VAL A 1 203 ? -55.448 23.223 -34.585 1.00 51.88 203 VAL A C 1
ATOM 1603 O O . VAL A 1 203 ? -54.964 23.021 -35.702 1.00 51.88 203 VAL A O 1
ATOM 1606 N N . ASP A 1 204 ? -56.573 23.915 -34.398 1.00 47.94 204 ASP A N 1
ATOM 1607 C CA . ASP A 1 204 ? -57.298 24.624 -35.450 1.00 47.94 204 ASP A CA 1
ATOM 1608 C C . ASP A 1 204 ? -56.419 25.712 -36.089 1.00 47.94 204 ASP A C 1
ATOM 1610 O O . ASP A 1 204 ? -55.922 26.632 -35.437 1.00 47.94 204 ASP A O 1
ATOM 1614 N N . ARG A 1 205 ? -56.230 25.618 -37.410 1.00 43.22 205 ARG A N 1
ATOM 1615 C CA . ARG A 1 205 ? -55.531 26.629 -38.214 1.00 43.22 205 ARG A CA 1
ATOM 1616 C C . ARG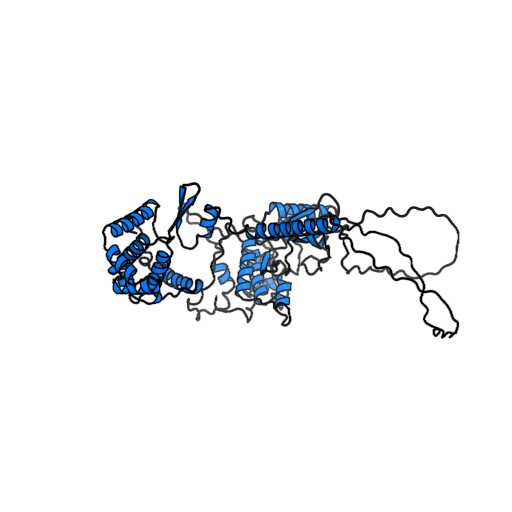 A 1 205 ? -56.420 27.861 -38.390 1.00 43.22 205 ARG A C 1
ATOM 1618 O O . ARG A 1 205 ? -57.321 27.854 -39.227 1.00 43.22 205 ARG A O 1
ATOM 1625 N N . ILE A 1 206 ? -56.110 28.952 -37.693 1.00 40.44 206 ILE A N 1
ATOM 1626 C CA . ILE A 1 206 ? -56.668 30.272 -38.017 1.00 40.44 206 ILE A CA 1
ATOM 1627 C C . ILE A 1 206 ? -56.016 30.769 -39.316 1.00 40.44 206 ILE A C 1
ATOM 1629 O O . ILE A 1 206 ? -54.817 31.035 -39.384 1.00 40.44 206 ILE A O 1
ATOM 1633 N N . ARG A 1 207 ? -56.828 30.853 -40.373 1.00 35.28 207 ARG A N 1
ATOM 1634 C CA . ARG A 1 207 ? -56.479 31.326 -41.719 1.00 35.28 207 ARG A CA 1
ATOM 1635 C C . ARG A 1 207 ? -56.744 32.839 -41.800 1.00 35.28 207 ARG A C 1
ATOM 1637 O O . ARG A 1 207 ? -57.890 33.229 -41.586 1.00 35.28 207 ARG A O 1
ATOM 1644 N N . PRO A 1 208 ? -55.767 33.698 -42.141 1.00 38.12 208 PRO A N 1
ATOM 1645 C CA . PRO A 1 208 ? -56.052 35.106 -42.409 1.00 38.12 208 PRO A CA 1
ATOM 1646 C C . PRO A 1 208 ? -56.864 35.247 -43.705 1.00 38.12 208 PRO A C 1
ATOM 1648 O O . PRO A 1 208 ? -56.485 34.716 -44.751 1.00 38.12 208 PRO A O 1
ATOM 1651 N N . GLN A 1 209 ? -58.003 35.933 -43.616 1.00 35.78 209 GLN A N 1
ATOM 1652 C CA . GLN A 1 209 ? -58.887 36.262 -44.734 1.00 35.78 209 GLN A CA 1
ATOM 1653 C C . GLN A 1 209 ? -58.278 37.359 -45.617 1.00 35.78 209 GLN A C 1
ATOM 1655 O O . GLN A 1 209 ? -57.725 38.341 -45.130 1.00 35.78 209 GLN A O 1
ATOM 1660 N N . ALA A 1 210 ? -58.413 37.177 -46.930 1.00 35.94 210 ALA A N 1
ATOM 1661 C CA . ALA A 1 210 ? -57.996 38.123 -47.953 1.00 35.94 210 ALA A CA 1
ATOM 1662 C C . ALA A 1 210 ? -58.945 39.331 -48.038 1.00 35.94 210 ALA A C 1
ATOM 1664 O O . ALA A 1 210 ? -60.164 39.162 -48.050 1.00 35.94 210 ALA A O 1
ATOM 1665 N N . LEU A 1 211 ? -58.378 40.527 -48.213 1.00 35.00 211 LEU A N 1
ATOM 1666 C CA . LEU A 1 211 ? -59.060 41.681 -48.798 1.00 35.00 211 LEU A CA 1
ATOM 1667 C C . LEU A 1 211 ? -58.294 42.130 -50.055 1.00 35.00 211 LEU A C 1
ATOM 1669 O O . LEU A 1 211 ? -57.110 42.445 -50.002 1.00 35.00 211 LEU A O 1
ATOM 1673 N N . ASN A 1 212 ? -59.008 42.139 -51.178 1.00 32.66 212 ASN A N 1
ATOM 1674 C CA . ASN A 1 212 ? -58.670 42.748 -52.472 1.00 32.66 212 ASN A CA 1
ATOM 1675 C C . ASN A 1 212 ? -59.524 44.038 -52.631 1.00 32.66 212 ASN A C 1
ATOM 1677 O O . ASN A 1 212 ? -60.548 44.132 -51.954 1.00 32.66 212 ASN A O 1
ATOM 1681 N N . PRO A 1 213 ? -59.333 44.900 -53.656 1.00 47.81 213 PRO A N 1
ATOM 1682 C CA . PRO A 1 213 ? -58.110 45.530 -54.181 1.00 47.81 213 PRO A CA 1
ATOM 1683 C C . PRO A 1 213 ? -58.307 47.052 -54.520 1.00 47.81 213 PRO A C 1
ATOM 1685 O O . PRO A 1 213 ? -59.406 47.583 -54.397 1.00 47.81 213 PRO A O 1
ATOM 1688 N N . ALA A 1 214 ? -57.254 47.695 -55.069 1.00 33.44 214 ALA A N 1
ATOM 1689 C CA . ALA A 1 214 ? -57.168 49.018 -55.754 1.00 33.44 214 ALA A CA 1
ATOM 1690 C C . ALA A 1 214 ? -56.887 50.259 -54.863 1.00 33.44 214 ALA A C 1
ATOM 1692 O O . ALA A 1 214 ? -57.646 50.576 -53.963 1.00 33.44 214 ALA A O 1
ATOM 1693 N N . THR A 1 215 ? -55.823 51.060 -55.054 1.00 32.12 215 THR A N 1
ATOM 1694 C CA . THR A 1 215 ? -55.443 51.837 -56.259 1.00 32.12 215 THR A CA 1
ATOM 1695 C C . THR A 1 215 ? -53.954 52.279 -56.248 1.00 32.12 215 THR A C 1
ATOM 1697 O O . THR A 1 215 ? -53.305 52.324 -55.210 1.00 32.12 215 THR A O 1
ATOM 1700 N N . ARG A 1 216 ? -53.428 52.619 -57.438 1.00 32.19 216 ARG A N 1
ATOM 1701 C CA . ARG A 1 216 ? -52.061 53.082 -57.797 1.00 32.19 216 ARG A CA 1
ATOM 1702 C C . ARG A 1 216 ? -51.461 54.243 -56.972 1.00 32.19 216 ARG A C 1
ATOM 1704 O O . ARG A 1 216 ? -52.132 55.254 -56.796 1.00 32.19 216 ARG A O 1
ATOM 1711 N N . ARG A 1 217 ? -50.133 54.160 -56.752 1.00 30.30 217 ARG A N 1
ATOM 1712 C CA . ARG A 1 217 ? -49.011 55.144 -56.931 1.00 30.30 217 ARG A CA 1
ATOM 1713 C C . ARG A 1 217 ? -47.933 54.745 -55.900 1.00 30.30 217 ARG A C 1
ATOM 1715 O O . ARG A 1 217 ? -48.235 54.732 -54.722 1.00 30.30 217 ARG A O 1
ATOM 1722 N N . GLY A 1 218 ? -46.750 54.228 -56.231 1.00 33.19 218 GLY A N 1
ATOM 1723 C CA . GLY A 1 218 ? -45.696 54.764 -57.093 1.00 33.19 218 GLY A CA 1
ATOM 1724 C C . GLY A 1 218 ? -44.528 55.193 -56.192 1.00 33.19 218 GLY A C 1
ATOM 1725 O O . GLY A 1 218 ? -44.748 56.098 -55.402 1.00 33.19 218 GLY A O 1
ATOM 1726 N N . LEU A 1 219 ? -43.356 54.540 -56.288 1.00 31.48 219 LEU A N 1
ATOM 1727 C CA . LEU A 1 219 ? -42.013 55.065 -55.954 1.00 31.48 219 LEU A CA 1
ATOM 1728 C C . LEU A 1 219 ? -40.926 54.038 -56.371 1.00 31.48 219 LEU A C 1
ATOM 1730 O O . LEU A 1 219 ? -40.868 52.932 -55.838 1.00 31.48 219 LEU A O 1
ATOM 1734 N N . GLN A 1 220 ? -40.106 54.417 -57.363 1.00 34.84 220 GLN A N 1
ATOM 1735 C CA . GLN A 1 220 ? -38.766 53.869 -57.672 1.00 34.84 220 GLN A CA 1
ATOM 1736 C C . GLN A 1 220 ? -37.886 53.949 -56.401 1.00 34.84 220 GLN A C 1
ATOM 1738 O O . GLN A 1 220 ? -38.085 54.853 -55.599 1.00 34.84 220 GLN A O 1
ATOM 1743 N N . GLY A 1 221 ? -36.976 53.028 -56.072 1.00 30.33 221 GLY A N 1
ATOM 1744 C CA . GLY A 1 221 ? -35.834 52.543 -56.851 1.00 30.33 221 GLY A CA 1
ATOM 1745 C C . GLY A 1 221 ? -34.566 53.286 -56.397 1.00 30.33 221 GLY A C 1
ATOM 1746 O O . GLY A 1 221 ? -34.383 54.438 -56.775 1.00 30.33 221 GLY A O 1
ATOM 1747 N N . ILE A 1 222 ? -33.718 52.648 -55.580 1.00 31.19 222 ILE A N 1
ATOM 1748 C CA . ILE A 1 222 ? -32.316 53.045 -55.350 1.00 31.19 222 ILE A CA 1
ATOM 1749 C C . ILE A 1 222 ? -31.472 51.771 -55.471 1.00 31.19 222 ILE A C 1
ATOM 1751 O O . ILE A 1 222 ? -31.717 50.800 -54.754 1.00 31.19 222 ILE A O 1
ATOM 1755 N N . ASP A 1 223 ? -30.525 51.788 -56.408 1.00 35.84 223 ASP A N 1
ATOM 1756 C CA . ASP A 1 223 ? -29.580 50.707 -56.695 1.00 35.84 223 ASP A CA 1
ATOM 1757 C C . ASP A 1 223 ? -28.495 50.567 -55.615 1.00 35.84 223 ASP A C 1
ATOM 1759 O O . ASP A 1 223 ? -28.090 51.535 -54.966 1.00 35.84 223 ASP A O 1
ATOM 1763 N N . ALA A 1 224 ? -27.993 49.340 -55.458 1.00 37.44 224 ALA A N 1
ATOM 1764 C CA . ALA A 1 224 ? -26.844 49.021 -54.619 1.00 37.44 224 ALA A CA 1
ATOM 1765 C C . ALA A 1 224 ? -25.526 49.504 -55.268 1.00 37.44 224 ALA A C 1
ATOM 1767 O O . ALA A 1 224 ? -25.372 49.405 -56.488 1.00 37.44 224 ALA A O 1
ATOM 1768 N N . PRO A 1 225 ? -24.554 50.004 -54.483 1.00 34.41 225 PRO A N 1
ATOM 1769 C CA . PRO A 1 225 ? -23.287 50.487 -55.020 1.00 34.41 225 PRO A CA 1
ATOM 1770 C C . PRO A 1 225 ? -22.409 49.341 -55.570 1.00 34.41 225 PRO A C 1
ATOM 1772 O O . PRO A 1 225 ? -22.441 48.228 -55.040 1.00 34.41 225 PRO A O 1
ATOM 1775 N N . PRO A 1 226 ? -21.605 49.598 -56.620 1.00 34.62 226 PRO A N 1
ATOM 1776 C CA . PRO A 1 226 ? -20.799 48.583 -57.284 1.00 34.62 226 PRO A CA 1
ATOM 1777 C C . PRO A 1 226 ? -19.502 48.287 -56.523 1.00 34.62 226 PRO A C 1
ATOM 1779 O O . PRO A 1 226 ? -18.767 49.199 -56.149 1.00 34.62 226 PRO A O 1
ATOM 1782 N N . GLY A 1 227 ? -19.185 46.996 -56.397 1.00 39.03 227 GLY A N 1
ATOM 1783 C CA . GLY A 1 227 ? -17.848 46.514 -56.048 1.00 39.03 227 GLY A CA 1
ATOM 1784 C C . GLY A 1 227 ? -17.746 45.833 -54.687 1.00 39.03 227 GLY A C 1
ATOM 1785 O O . GLY A 1 227 ? -17.298 46.447 -53.732 1.00 39.03 227 GLY A O 1
ATOM 1786 N N . ILE A 1 228 ? -18.093 44.544 -54.643 1.00 32.47 228 ILE A N 1
ATOM 1787 C CA . ILE A 1 228 ? -17.290 43.461 -54.048 1.00 32.47 228 ILE A CA 1
ATOM 1788 C C . ILE A 1 228 ? -17.788 42.173 -54.726 1.00 32.47 228 ILE A C 1
ATOM 1790 O O . ILE A 1 228 ? -18.843 41.630 -54.408 1.00 32.47 228 ILE A O 1
ATOM 1794 N N . ASN A 1 229 ? -17.053 41.739 -55.751 1.00 34.62 229 ASN A N 1
ATOM 1795 C CA . ASN A 1 229 ? -17.066 40.345 -56.192 1.00 34.62 229 ASN A CA 1
ATOM 1796 C C . ASN A 1 229 ? -16.577 39.483 -55.025 1.00 34.62 229 ASN A C 1
ATOM 1798 O O . ASN A 1 229 ? -15.610 39.887 -54.390 1.00 34.62 229 ASN A O 1
ATOM 1802 N N . VAL A 1 230 ? -17.200 38.328 -54.775 1.00 34.59 230 VAL A N 1
ATOM 1803 C CA . VAL A 1 230 ? -16.616 36.986 -55.005 1.00 34.59 230 VAL A CA 1
ATOM 1804 C C . VAL A 1 230 ? -17.756 35.963 -54.834 1.00 34.59 230 VAL A C 1
ATOM 1806 O O . VAL A 1 230 ? -17.944 35.375 -53.774 1.00 34.59 230 VAL A O 1
ATOM 1809 N N . LEU A 1 231 ? -18.546 35.756 -55.889 1.00 35.06 231 LEU A N 1
ATOM 1810 C CA . LEU A 1 231 ? -18.953 34.392 -56.220 1.00 35.06 231 LEU A CA 1
ATOM 1811 C C . LEU A 1 231 ? -17.785 33.831 -57.014 1.00 35.06 231 LEU A C 1
ATOM 1813 O O . LEU A 1 231 ? -17.408 34.465 -57.990 1.00 35.06 231 LEU A O 1
ATOM 1817 N N . GLU A 1 232 ? -17.234 32.694 -56.602 1.00 30.03 232 GLU A N 1
ATOM 1818 C CA . GLU A 1 232 ? -16.858 31.624 -57.523 1.00 30.03 232 GLU A CA 1
ATOM 1819 C C . GLU A 1 232 ? -16.370 30.393 -56.739 1.00 30.03 232 GLU A C 1
ATOM 1821 O O . GLU A 1 232 ? -15.353 30.452 -56.059 1.00 30.03 232 GLU A O 1
ATOM 1826 N N . HIS A 1 233 ? -17.103 29.285 -56.938 1.00 32.16 233 HIS A N 1
ATOM 1827 C CA . HIS A 1 233 ? -16.717 27.883 -56.713 1.00 32.16 233 HIS A CA 1
ATOM 1828 C C . HIS A 1 233 ? -16.737 27.455 -55.220 1.00 32.16 233 HIS A C 1
ATOM 1830 O O . HIS A 1 233 ? -16.149 28.092 -54.366 1.00 32.16 233 HIS A O 1
ATOM 1836 N N . GLU A 1 234 ? -17.436 26.410 -54.774 1.00 28.09 234 GLU A N 1
ATOM 1837 C CA . GLU A 1 234 ? -17.739 25.161 -55.458 1.00 28.09 234 GLU A CA 1
ATOM 1838 C C . GLU A 1 234 ? -18.832 24.347 -54.734 1.00 28.09 234 GLU A C 1
ATOM 1840 O O . GLU A 1 234 ? -19.170 24.549 -53.569 1.00 28.09 234 GLU A O 1
ATOM 1845 N N . SER A 1 235 ? -19.383 23.430 -55.517 1.00 24.92 235 SER A N 1
ATOM 1846 C CA . SER A 1 235 ? -20.498 22.502 -55.345 1.00 24.92 235 SER A CA 1
ATOM 1847 C C . SER A 1 235 ? -20.551 21.644 -54.073 1.00 24.92 235 SER A C 1
ATOM 1849 O O . SER A 1 235 ? -19.574 21.046 -53.635 1.00 24.92 235 SER A O 1
ATOM 1851 N N . ILE A 1 236 ? -21.787 21.468 -53.599 1.00 29.23 236 ILE A N 1
ATOM 1852 C CA . ILE A 1 236 ? -22.244 20.421 -52.680 1.00 29.23 236 ILE A CA 1
ATOM 1853 C C . ILE A 1 236 ? -21.994 19.038 -53.305 1.00 29.23 236 ILE A C 1
ATOM 1855 O O . ILE A 1 236 ? -22.523 18.743 -54.377 1.00 29.23 236 ILE A O 1
ATOM 1859 N N . ALA A 1 237 ? -21.275 18.169 -52.592 1.00 24.61 237 ALA A N 1
ATOM 1860 C CA . ALA A 1 237 ? -21.318 16.722 -52.782 1.00 24.61 237 ALA A CA 1
ATOM 1861 C C . ALA A 1 237 ? -21.714 16.051 -51.458 1.00 24.61 237 ALA A C 1
ATOM 1863 O O . ALA A 1 237 ? -21.123 16.297 -50.408 1.00 24.61 237 ALA A O 1
ATOM 1864 N N . LEU A 1 238 ? -22.764 15.234 -51.530 1.00 36.25 238 LEU A N 1
ATOM 1865 C CA . LEU A 1 238 ? -23.244 14.348 -50.477 1.00 36.25 238 LEU A CA 1
ATOM 1866 C C . LEU A 1 238 ? -22.194 13.267 -50.181 1.00 36.25 238 LEU A C 1
ATOM 1868 O O . LEU A 1 238 ? -22.061 12.330 -50.961 1.00 36.25 238 LEU A O 1
ATOM 1872 N N . GLU A 1 239 ? -21.538 13.331 -49.023 1.00 26.41 239 GLU A N 1
ATOM 1873 C CA . GLU A 1 239 ? -21.006 12.140 -48.357 1.00 26.41 239 GLU A CA 1
ATOM 1874 C C . GLU A 1 239 ? -21.412 12.151 -46.882 1.00 26.41 239 GLU A C 1
ATOM 1876 O O . GLU A 1 239 ? -21.075 13.040 -46.102 1.00 26.41 239 GLU A O 1
ATOM 1881 N N . VAL A 1 240 ? -22.187 11.136 -46.511 1.00 28.36 240 VAL A N 1
ATOM 1882 C CA . VAL A 1 240 ? -22.455 10.765 -45.123 1.00 28.36 240 VAL A CA 1
ATOM 1883 C C . VAL A 1 240 ? -21.135 10.261 -44.526 1.00 28.36 240 VAL A C 1
ATOM 1885 O O . VAL A 1 240 ? -20.580 9.304 -45.073 1.00 28.36 240 VAL A O 1
ATOM 1888 N N . PRO A 1 241 ? -20.612 10.814 -43.416 1.00 28.41 241 PRO A N 1
ATOM 1889 C CA . PRO A 1 241 ? -19.434 10.240 -42.792 1.00 28.41 241 PRO A CA 1
ATOM 1890 C C . PRO A 1 241 ? -19.853 8.973 -42.041 1.00 28.41 241 PRO A C 1
ATOM 1892 O O . PRO A 1 241 ? -20.356 9.019 -40.920 1.00 28.41 241 PRO A O 1
ATOM 1895 N N . MET A 1 242 ? -19.639 7.819 -42.670 1.00 27.30 242 MET A N 1
ATOM 1896 C CA . MET A 1 242 ? -19.485 6.562 -41.947 1.00 27.30 242 MET A CA 1
ATOM 1897 C C . MET A 1 242 ? -18.264 6.709 -41.027 1.00 27.30 242 MET A C 1
ATOM 1899 O O . MET A 1 242 ? -17.141 6.906 -41.493 1.00 27.30 242 MET A O 1
ATOM 1903 N N . SER A 1 243 ? -18.487 6.684 -39.716 1.00 31.86 243 SER A N 1
ATOM 1904 C CA . SER A 1 243 ? -17.464 6.924 -38.699 1.00 31.86 243 SER A CA 1
ATOM 1905 C C . SER A 1 243 ? -16.519 5.726 -38.567 1.00 31.86 243 SER A C 1
ATOM 1907 O O . SER A 1 243 ? -16.808 4.777 -37.841 1.00 31.86 243 SER A O 1
ATOM 1909 N N . TYR A 1 244 ? -15.373 5.769 -39.244 1.00 33.38 244 TYR A N 1
ATOM 1910 C CA . TYR A 1 244 ? -14.259 4.844 -39.013 1.00 33.38 244 TYR A CA 1
ATOM 1911 C C . TYR A 1 244 ? -13.078 5.620 -38.414 1.00 33.38 244 TYR A C 1
ATOM 1913 O O . TYR A 1 244 ? -12.729 6.684 -38.920 1.00 33.38 244 TYR A O 1
ATOM 1921 N N . ALA A 1 245 ? -12.438 5.099 -37.363 1.00 43.62 245 ALA A N 1
ATOM 1922 C CA . ALA A 1 245 ? -11.243 5.716 -36.787 1.00 43.62 245 ALA A CA 1
ATOM 1923 C C . ALA A 1 245 ? -9.986 5.353 -37.604 1.00 43.62 245 ALA A C 1
ATOM 1925 O O . ALA A 1 245 ? -9.637 4.177 -37.740 1.00 43.62 245 ALA A O 1
ATOM 1926 N N . THR A 1 246 ? -9.296 6.363 -38.135 1.00 46.25 246 THR A N 1
ATOM 1927 C CA . THR A 1 246 ? -8.023 6.239 -38.868 1.00 46.25 246 THR A CA 1
ATOM 1928 C C . THR A 1 246 ? -6.869 6.840 -38.064 1.00 46.25 246 THR A C 1
ATOM 1930 O O . THR A 1 246 ? -7.065 7.809 -37.334 1.00 46.25 246 THR A O 1
ATOM 1933 N N . PHE A 1 247 ? -5.654 6.297 -38.195 1.00 46.44 247 PHE A N 1
ATOM 1934 C CA . PHE A 1 247 ? -4.461 6.890 -37.581 1.00 46.44 247 PHE A CA 1
ATOM 1935 C C . PHE A 1 247 ? -4.090 8.213 -38.265 1.00 46.44 247 PHE A C 1
ATOM 1937 O O . PHE A 1 247 ? -3.975 8.264 -39.488 1.00 46.44 247 PHE A O 1
ATOM 1944 N N . HIS A 1 248 ? -3.849 9.263 -37.478 1.00 42.59 248 HIS A N 1
ATOM 1945 C CA . HIS A 1 248 ? -3.209 10.490 -37.955 1.00 42.59 248 HIS A CA 1
ATOM 1946 C C . HIS A 1 248 ? -1.708 10.441 -37.623 1.00 42.59 248 HIS A C 1
ATOM 1948 O O . HIS A 1 248 ? -1.367 10.166 -36.468 1.00 42.59 248 HIS A O 1
ATOM 1954 N N . PRO A 1 249 ? -0.801 10.667 -38.591 1.00 37.03 249 PRO A N 1
ATOM 1955 C CA . PRO A 1 249 ? 0.634 10.668 -38.321 1.00 37.03 249 PRO A CA 1
ATOM 1956 C C . PRO A 1 249 ? 1.014 11.820 -37.368 1.00 37.03 249 PRO A C 1
ATOM 1958 O O . PRO A 1 249 ? 0.414 12.890 -37.449 1.00 37.03 249 PRO A O 1
ATOM 1961 N N . PRO A 1 250 ? 1.998 11.638 -36.467 1.00 32.66 250 PRO A N 1
ATOM 1962 C CA . PRO A 1 250 ? 2.537 12.734 -35.662 1.00 32.66 250 PRO A CA 1
ATOM 1963 C C . PRO A 1 250 ? 3.308 13.740 -36.541 1.00 32.66 250 PRO A C 1
ATOM 1965 O O . PRO A 1 250 ? 4.029 13.330 -37.450 1.00 32.66 250 PRO A O 1
ATOM 1968 N N . ASP A 1 251 ? 3.201 15.038 -36.234 1.00 36.66 251 ASP A N 1
ATOM 1969 C CA . ASP A 1 251 ? 3.649 16.201 -37.038 1.00 36.66 251 ASP A CA 1
ATOM 1970 C C . ASP A 1 251 ? 5.164 16.336 -37.342 1.00 36.66 251 ASP A C 1
ATOM 1972 O O . ASP A 1 251 ? 5.622 17.389 -37.774 1.00 36.66 251 ASP A O 1
ATOM 1976 N N . ASN A 1 252 ? 5.979 15.288 -37.200 1.00 31.83 252 ASN A N 1
ATOM 1977 C CA . ASN A 1 252 ? 7.427 15.354 -37.450 1.00 31.83 252 ASN A CA 1
ATOM 1978 C C . ASN A 1 252 ? 7.885 14.616 -38.721 1.00 31.83 252 ASN A C 1
ATOM 1980 O O . ASN A 1 252 ? 8.970 14.034 -38.753 1.00 31.83 252 ASN A O 1
ATOM 1984 N N . TYR A 1 253 ? 7.105 14.685 -39.803 1.00 28.44 253 TYR A N 1
ATOM 1985 C CA . TYR A 1 253 ? 7.597 14.349 -41.144 1.00 28.44 253 TYR A CA 1
ATOM 1986 C C . TYR A 1 253 ? 8.294 15.567 -41.769 1.00 28.44 253 TYR A C 1
ATOM 1988 O O . TYR A 1 253 ? 7.730 16.288 -42.589 1.00 28.44 253 TYR A O 1
ATOM 1996 N N . ILE A 1 254 ? 9.560 15.798 -41.409 1.00 29.05 254 ILE A N 1
ATOM 1997 C CA . ILE A 1 254 ? 10.439 16.599 -42.269 1.00 29.05 254 ILE A CA 1
ATOM 1998 C C . ILE A 1 254 ? 10.841 15.690 -43.431 1.00 29.05 254 ILE A C 1
ATOM 2000 O O . ILE A 1 254 ? 11.752 14.868 -43.307 1.00 29.05 254 ILE A O 1
ATOM 2004 N N . SER A 1 255 ? 10.152 15.825 -44.565 1.00 27.47 255 SER A N 1
ATOM 2005 C CA . SER A 1 255 ? 10.637 15.300 -45.841 1.00 27.47 255 SER A CA 1
ATOM 2006 C C . SER A 1 255 ? 12.050 15.830 -46.071 1.00 27.47 255 SER A C 1
ATOM 2008 O O . SER A 1 255 ? 12.250 17.024 -46.297 1.00 27.47 255 SER A O 1
ATOM 2010 N N . ARG A 1 256 ? 13.054 14.948 -46.011 1.00 26.72 256 ARG A N 1
ATOM 2011 C CA . ARG A 1 256 ? 14.374 15.243 -46.572 1.00 26.72 256 ARG A CA 1
ATOM 2012 C C . ARG A 1 256 ? 14.190 15.421 -48.075 1.00 26.72 256 ARG A C 1
ATOM 2014 O O . ARG A 1 256 ? 14.178 14.444 -48.818 1.00 26.72 256 ARG A O 1
ATOM 2021 N N . ASN A 1 257 ? 14.044 16.668 -48.510 1.00 28.86 257 ASN A N 1
ATOM 2022 C CA . ASN A 1 257 ? 14.202 17.030 -49.908 1.00 28.86 257 ASN A CA 1
ATOM 2023 C C . ASN A 1 257 ? 15.643 16.698 -50.313 1.00 28.86 257 ASN A C 1
ATOM 2025 O O . ASN A 1 257 ? 16.592 17.369 -49.910 1.00 28.86 257 ASN A O 1
ATOM 2029 N N . LEU A 1 258 ? 15.798 15.625 -51.087 1.00 29.84 258 LEU A N 1
ATOM 2030 C CA . LEU A 1 258 ? 16.977 15.398 -51.910 1.00 29.84 258 LEU A CA 1
ATOM 2031 C C . LEU A 1 258 ? 17.063 16.561 -52.903 1.00 29.84 258 LEU A C 1
ATOM 2033 O O . LEU A 1 258 ? 16.214 16.706 -53.779 1.00 29.84 258 LEU A O 1
ATOM 2037 N N . ALA A 1 259 ? 18.068 17.413 -52.725 1.00 28.45 259 ALA A N 1
ATOM 2038 C CA . ALA A 1 259 ? 18.400 18.464 -53.670 1.00 28.45 259 ALA A CA 1
ATOM 2039 C C . ALA A 1 259 ? 18.814 17.831 -55.010 1.00 28.45 259 ALA A C 1
ATOM 2041 O O . ALA A 1 259 ? 19.803 17.101 -55.074 1.00 28.45 259 ALA A O 1
ATOM 2042 N N . ALA A 1 260 ? 18.060 18.115 -56.071 1.00 30.39 260 ALA A N 1
ATOM 2043 C CA . ALA A 1 260 ? 18.458 17.841 -57.446 1.00 30.39 260 ALA A CA 1
ATOM 2044 C C . ALA A 1 260 ? 19.066 19.113 -58.062 1.00 30.39 260 ALA A C 1
ATOM 2046 O O . ALA A 1 260 ? 18.499 20.200 -57.950 1.00 30.39 260 ALA A O 1
ATOM 2047 N N . ALA A 1 261 ? 20.236 18.964 -58.685 1.00 27.88 261 ALA A N 1
ATOM 2048 C CA . ALA A 1 261 ? 20.928 19.995 -59.459 1.00 27.88 261 ALA A CA 1
ATOM 2049 C C . ALA A 1 261 ? 20.258 20.219 -60.843 1.00 27.88 261 ALA A C 1
ATOM 2051 O O . ALA A 1 261 ? 19.492 19.359 -61.283 1.00 27.88 261 ALA A O 1
ATOM 2052 N N . PRO A 1 262 ? 20.522 21.344 -61.543 1.00 39.41 262 PRO A N 1
ATOM 2053 C CA . PRO A 1 262 ? 19.690 21.811 -62.655 1.00 39.41 262 PRO A CA 1
ATOM 2054 C C . PRO A 1 262 ? 20.232 21.428 -64.047 1.00 39.41 262 PRO A C 1
ATOM 2056 O O . PRO A 1 262 ? 21.439 21.477 -64.269 1.00 39.41 262 PRO A O 1
ATOM 2059 N N . ALA A 1 263 ? 19.339 21.148 -65.009 1.00 29.83 263 ALA A N 1
ATOM 2060 C CA . ALA A 1 263 ? 19.582 21.294 -66.456 1.00 29.83 263 ALA A CA 1
ATOM 2061 C C . ALA A 1 263 ? 18.259 21.334 -67.272 1.00 29.83 263 ALA A C 1
ATOM 2063 O O . ALA A 1 263 ? 17.235 20.829 -66.827 1.00 29.83 263 ALA A O 1
ATOM 2064 N N . ALA A 1 264 ? 18.315 21.983 -68.442 1.00 31.02 264 ALA A N 1
ATOM 2065 C CA . ALA A 1 264 ? 17.266 22.659 -69.235 1.00 31.02 264 ALA A CA 1
ATOM 2066 C C . ALA A 1 264 ? 16.385 21.776 -70.191 1.00 31.02 264 ALA A C 1
ATOM 2068 O O . ALA A 1 264 ? 16.665 20.587 -70.321 1.00 31.02 264 ALA A O 1
ATOM 2069 N N . PRO A 1 265 ? 15.341 22.334 -70.874 1.00 50.34 265 PRO A N 1
ATOM 2070 C CA . PRO A 1 265 ? 14.310 21.615 -71.672 1.00 50.34 265 PRO A CA 1
ATOM 2071 C C . PRO A 1 265 ? 14.560 21.685 -73.214 1.00 50.34 265 PRO A C 1
ATOM 2073 O O . PRO A 1 265 ? 15.487 22.411 -73.590 1.00 50.34 265 PRO A O 1
ATOM 2076 N N . PRO A 1 266 ? 13.815 20.987 -74.133 1.00 45.06 266 PRO A N 1
ATOM 2077 C CA . PRO A 1 266 ? 12.467 21.432 -74.598 1.00 45.06 266 PRO A CA 1
ATOM 2078 C C . PRO A 1 266 ? 11.449 20.367 -75.176 1.00 45.06 266 PRO A C 1
ATOM 2080 O O . PRO A 1 266 ? 11.845 19.344 -75.719 1.00 45.06 266 PRO A O 1
ATOM 2083 N N . SER A 1 267 ? 10.136 20.680 -75.051 1.00 32.84 267 SER A N 1
ATOM 2084 C CA . SER A 1 267 ? 8.902 20.474 -75.905 1.00 32.84 267 SER A CA 1
ATOM 2085 C C . SER A 1 267 ? 8.416 19.117 -76.567 1.00 32.84 267 SER A C 1
ATOM 2087 O O . SER A 1 267 ? 9.218 18.218 -76.771 1.00 32.84 267 SER A O 1
ATOM 2089 N N . PRO A 1 268 ? 7.081 18.956 -76.898 1.00 48.19 268 PRO A N 1
ATOM 2090 C CA . PRO A 1 268 ? 6.250 17.695 -76.891 1.00 48.19 268 PRO A CA 1
ATOM 2091 C C . PRO A 1 268 ? 5.648 17.273 -78.290 1.00 48.19 268 PRO A C 1
ATOM 2093 O O . PRO A 1 268 ? 6.175 17.807 -79.267 1.00 48.19 268 PRO A O 1
ATOM 2096 N N . PRO A 1 269 ? 4.511 16.510 -78.509 1.00 47.16 269 PRO A N 1
ATOM 2097 C CA . PRO A 1 269 ? 3.704 15.432 -77.828 1.00 47.16 269 PRO A CA 1
ATOM 2098 C C . PRO A 1 269 ? 3.477 14.183 -78.796 1.00 47.16 269 PRO A C 1
ATOM 2100 O O . PRO A 1 269 ? 4.324 14.038 -79.675 1.00 47.16 269 PRO A O 1
ATOM 2103 N N . PRO A 1 270 ? 2.413 13.301 -78.802 1.00 44.25 270 PRO A N 1
ATOM 2104 C CA . PRO A 1 270 ? 1.251 13.064 -77.910 1.00 44.25 270 PRO A CA 1
ATOM 2105 C C . PRO A 1 270 ? 0.886 11.584 -77.551 1.00 44.25 270 PRO A C 1
ATOM 2107 O O . PRO A 1 270 ? 1.354 10.623 -78.148 1.00 44.25 270 PRO A O 1
ATOM 2110 N N . ASN A 1 271 ? -0.068 11.471 -76.610 1.00 35.06 271 ASN A N 1
ATOM 2111 C CA . ASN A 1 271 ? -1.088 10.424 -76.406 1.00 35.06 271 ASN A CA 1
ATOM 2112 C C . ASN A 1 271 ? -0.684 8.947 -76.302 1.00 35.06 271 ASN A C 1
ATOM 2114 O O . ASN A 1 271 ? -0.496 8.300 -77.316 1.00 35.06 271 ASN A O 1
ATOM 2118 N N . PHE A 1 272 ? -0.811 8.383 -75.094 1.00 30.89 272 PHE A N 1
ATOM 2119 C CA . PHE A 1 272 ? -1.675 7.223 -74.812 1.00 30.89 272 PHE A CA 1
ATOM 2120 C C . PHE A 1 272 ? -1.957 7.174 -73.303 1.00 30.89 272 PHE A C 1
ATOM 2122 O O . PHE A 1 272 ? -1.045 7.021 -72.494 1.00 30.89 272 PHE A O 1
ATOM 2129 N N . THR A 1 273 ? -3.224 7.297 -72.911 1.00 35.66 273 THR A N 1
ATOM 2130 C CA . THR A 1 273 ? -3.693 6.765 -71.628 1.00 35.66 273 THR A CA 1
ATOM 2131 C C . THR A 1 273 ? -3.822 5.246 -71.765 1.00 35.66 273 THR A C 1
ATOM 2133 O O . THR A 1 273 ? -4.279 4.747 -72.795 1.00 35.66 273 THR A O 1
ATOM 2136 N N . PRO A 1 274 ? -3.460 4.495 -70.716 1.00 29.56 274 PRO A N 1
ATOM 2137 C CA . PRO A 1 274 ? -4.529 3.770 -70.058 1.00 29.56 274 PRO A CA 1
ATOM 2138 C C . PRO A 1 274 ? -4.524 3.963 -68.544 1.00 29.56 274 PRO A C 1
ATOM 2140 O O . PRO A 1 274 ? -3.511 3.945 -67.850 1.00 29.56 274 PRO A O 1
ATOM 2143 N N . ILE A 1 275 ? -5.752 4.130 -68.081 1.00 41.09 275 ILE A N 1
ATOM 2144 C CA . ILE A 1 275 ? -6.253 4.033 -66.721 1.00 41.09 275 ILE A CA 1
ATOM 2145 C C . ILE A 1 275 ? -5.712 2.764 -66.050 1.00 41.09 275 ILE A C 1
ATOM 2147 O O . ILE A 1 275 ? -6.178 1.673 -66.353 1.00 41.09 275 ILE A O 1
ATOM 2151 N N . VAL A 1 276 ? -4.786 2.919 -65.102 1.00 29.48 276 VAL A N 1
ATOM 2152 C CA . VAL A 1 276 ? -4.698 2.096 -63.886 1.00 29.48 276 VAL A CA 1
ATOM 2153 C C . VAL A 1 276 ? -4.182 3.014 -62.779 1.00 29.48 276 VAL A C 1
ATOM 2155 O O . VAL A 1 276 ? -2.980 3.228 -62.639 1.00 29.48 276 VAL A O 1
ATOM 2158 N N . GLN A 1 277 ? -5.092 3.595 -61.992 1.00 29.89 277 GLN A N 1
ATOM 2159 C CA . GLN A 1 277 ? -4.706 4.096 -60.673 1.00 29.89 277 GLN A CA 1
ATOM 2160 C C . GLN A 1 277 ? -4.168 2.909 -59.859 1.00 29.89 277 GLN A C 1
ATOM 2162 O O . GLN A 1 277 ? -4.772 1.829 -59.907 1.00 29.89 277 GLN A O 1
ATOM 2167 N N . PRO A 1 278 ? -3.069 3.065 -59.101 1.00 27.28 278 PRO A N 1
ATOM 2168 C CA . PRO A 1 278 ? -2.681 2.065 -58.124 1.00 27.28 278 PRO A CA 1
ATOM 2169 C C . PRO A 1 278 ? -3.862 1.892 -57.175 1.00 27.28 278 PRO A C 1
ATOM 2171 O O . PRO A 1 278 ? -4.313 2.853 -56.556 1.00 27.28 278 PRO A O 1
ATOM 2174 N N . ARG A 1 279 ? -4.396 0.674 -57.107 1.00 29.55 279 ARG A N 1
ATOM 2175 C CA . ARG A 1 279 ? -5.422 0.284 -56.144 1.00 29.55 279 ARG A CA 1
ATOM 2176 C C . ARG A 1 279 ? -4.915 0.685 -54.755 1.00 29.55 279 ARG A C 1
ATOM 2178 O O . ARG A 1 279 ? -3.976 0.063 -54.262 1.00 29.55 279 ARG A O 1
ATOM 2185 N N . GLU A 1 280 ? -5.477 1.746 -54.171 1.00 28.89 280 GLU A N 1
ATOM 2186 C CA . GLU A 1 280 ? -5.118 2.193 -52.825 1.00 28.89 280 GLU A CA 1
ATOM 2187 C C . GLU A 1 280 ? -5.305 1.008 -51.867 1.00 28.89 280 GLU A C 1
ATOM 2189 O O . GLU A 1 280 ? -6.408 0.475 -51.709 1.00 28.89 280 GLU A O 1
ATOM 2194 N N . LEU A 1 281 ? -4.204 0.544 -51.270 1.00 30.02 281 LEU A N 1
ATOM 2195 C CA . LEU A 1 281 ? -4.236 -0.446 -50.198 1.00 30.02 281 LEU A CA 1
ATOM 2196 C C . LEU A 1 281 ? -5.100 0.103 -49.047 1.00 30.02 281 LEU A C 1
ATOM 2198 O O . LEU A 1 281 ? -5.054 1.307 -48.781 1.00 30.02 281 LEU A O 1
ATOM 2202 N N . PRO A 1 282 ? -5.900 -0.735 -48.360 1.00 37.00 282 PRO A N 1
ATOM 2203 C CA . PRO A 1 282 ? -6.869 -0.252 -47.385 1.00 37.00 282 PRO A CA 1
ATOM 2204 C C . PRO A 1 282 ? -6.150 0.511 -46.269 1.00 37.00 282 PRO A C 1
ATOM 2206 O O . PRO A 1 282 ? -5.370 -0.081 -45.524 1.00 37.00 282 PRO A O 1
ATOM 2209 N N . ARG A 1 283 ? -6.415 1.820 -46.158 1.00 44.62 283 ARG A N 1
ATOM 2210 C CA . ARG A 1 283 ? -5.938 2.669 -45.055 1.00 44.62 283 ARG A CA 1
ATOM 2211 C C . ARG A 1 283 ? -6.211 1.959 -43.718 1.00 44.62 283 ARG A C 1
ATOM 2213 O O . ARG A 1 283 ? -7.320 1.474 -43.501 1.00 44.62 283 ARG A O 1
ATOM 2220 N N . GLN A 1 284 ? -5.172 1.868 -42.886 1.00 53.97 284 GLN A N 1
ATOM 2221 C CA . GLN A 1 284 ? -5.101 1.215 -41.573 1.00 53.97 284 GLN A CA 1
ATOM 2222 C C . GLN A 1 284 ? -6.388 1.409 -40.746 1.00 53.97 284 GLN A C 1
ATOM 2224 O O . GLN A 1 284 ? -6.633 2.496 -40.222 1.00 53.97 284 GLN A O 1
ATOM 2229 N N . ARG A 1 285 ? -7.215 0.362 -40.623 1.00 55.12 285 ARG A N 1
ATOM 2230 C CA . ARG A 1 285 ? -8.450 0.398 -39.820 1.00 55.12 285 ARG A CA 1
ATOM 2231 C C . ARG A 1 285 ? -8.226 -0.300 -38.486 1.00 55.12 285 ARG A C 1
ATOM 2233 O O . ARG A 1 285 ? -7.896 -1.486 -38.458 1.00 55.12 285 ARG A O 1
ATOM 2240 N N . LEU A 1 286 ? -8.431 0.429 -37.395 1.00 59.69 286 LEU A N 1
ATOM 2241 C CA . LEU A 1 286 ? -8.605 -0.157 -36.068 1.00 59.69 286 LEU A CA 1
ATOM 2242 C C . LEU A 1 286 ? -9.998 -0.808 -35.961 1.00 59.69 286 LEU A C 1
ATOM 2244 O O . LEU A 1 286 ? -10.903 -0.422 -36.703 1.00 59.69 286 LEU A O 1
ATOM 2248 N N . PRO A 1 287 ? -10.196 -1.787 -35.059 1.00 62.62 287 PRO A N 1
ATOM 2249 C CA . PRO A 1 287 ? -11.533 -2.268 -34.712 1.00 62.62 287 PRO A CA 1
ATOM 2250 C C . PRO A 1 287 ? -12.486 -1.118 -34.335 1.00 62.62 287 PRO A C 1
ATOM 2252 O O . PRO A 1 287 ? -12.059 -0.150 -33.708 1.00 62.62 287 PRO A O 1
ATOM 2255 N N . GLU A 1 288 ? -13.778 -1.247 -34.663 1.00 59.75 288 GLU A N 1
ATOM 2256 C CA . GLU A 1 288 ? -14.816 -0.223 -34.397 1.00 59.75 288 GLU A CA 1
ATOM 2257 C C . GLU A 1 288 ? -14.983 0.121 -32.905 1.00 59.75 288 GLU A C 1
ATOM 2259 O O . GLU A 1 288 ? -15.552 1.150 -32.553 1.00 59.75 288 GLU A O 1
ATOM 2264 N N . SER A 1 289 ? -14.448 -0.712 -32.011 1.00 69.25 289 SER A N 1
ATOM 2265 C CA . SER A 1 289 ? -14.443 -0.478 -30.567 1.00 69.25 289 SER A CA 1
ATOM 2266 C C . SER A 1 289 ? -13.559 0.699 -30.128 1.00 69.25 289 SER A C 1
ATOM 2268 O O . SER A 1 289 ? -13.733 1.197 -29.014 1.00 69.25 289 SER A O 1
ATOM 2270 N N . PHE A 1 290 ? -12.612 1.153 -30.962 1.00 77.31 290 PHE A N 1
ATOM 2271 C CA . PHE A 1 290 ? -11.720 2.270 -30.638 1.00 77.31 290 PHE A CA 1
ATOM 2272 C C . PHE A 1 290 ? -12.250 3.598 -31.177 1.00 77.31 290 PHE A C 1
ATOM 2274 O O . PHE A 1 290 ? -12.415 3.780 -32.380 1.00 77.31 290 PHE A O 1
ATOM 2281 N N . ASN A 1 291 ? -12.425 4.564 -30.280 1.00 78.69 291 ASN A N 1
ATOM 2282 C CA . ASN A 1 291 ? -12.890 5.913 -30.598 1.00 78.69 291 ASN A CA 1
ATOM 2283 C C . ASN A 1 291 ? -11.850 6.964 -30.171 1.00 78.69 291 ASN A C 1
ATOM 2285 O O . ASN A 1 291 ? -11.016 6.693 -29.309 1.00 78.69 291 ASN A O 1
ATOM 2289 N N . LEU A 1 292 ? -11.910 8.180 -30.732 1.00 77.69 292 LEU A N 1
ATOM 2290 C CA . LEU A 1 292 ? -11.068 9.329 -30.333 1.00 77.69 292 LEU A CA 1
ATOM 2291 C C . LEU A 1 292 ? -9.546 9.060 -30.377 1.00 77.69 292 LEU A C 1
ATOM 2293 O O . LEU A 1 292 ? -8.812 9.421 -29.453 1.00 77.69 292 LEU A O 1
ATOM 2297 N N . VAL A 1 293 ? -9.072 8.417 -31.447 1.00 81.88 293 VAL A N 1
ATOM 2298 C CA . VAL A 1 293 ? -7.658 8.045 -31.603 1.00 81.88 293 VAL A CA 1
ATOM 2299 C C . VAL A 1 293 ? -6.807 9.282 -31.904 1.00 81.88 293 VAL A C 1
ATOM 2301 O O . VAL A 1 293 ? -6.972 9.906 -32.946 1.00 81.88 293 VAL A O 1
ATOM 2304 N N . ASN A 1 294 ? -5.879 9.626 -31.009 1.00 83.62 294 ASN A N 1
ATOM 2305 C CA . ASN A 1 294 ? -4.988 10.783 -31.138 1.00 83.62 294 ASN A CA 1
ATOM 2306 C C . ASN A 1 294 ? -3.530 10.383 -30.870 1.00 83.62 294 ASN A C 1
ATOM 2308 O O . ASN A 1 294 ? -3.287 9.612 -29.939 1.00 83.62 294 ASN A O 1
ATOM 2312 N N . PRO A 1 295 ? -2.539 10.894 -31.621 1.00 81.19 295 PRO A N 1
ATOM 2313 C CA . PRO A 1 295 ? -1.134 10.606 -31.345 1.00 81.19 295 PRO A CA 1
ATOM 2314 C C . PRO A 1 295 ? -0.735 11.117 -29.952 1.00 81.19 295 PRO A C 1
ATOM 2316 O O . PRO A 1 295 ? -1.064 12.236 -29.558 1.00 81.19 295 PRO A O 1
ATOM 2319 N N . LEU A 1 296 ? -0.017 10.290 -29.190 1.00 73.88 296 LEU A N 1
ATOM 2320 C CA . LEU A 1 296 ? 0.619 10.715 -27.944 1.00 73.88 296 LEU A CA 1
ATOM 2321 C C . LEU A 1 296 ? 2.001 11.294 -28.287 1.00 73.88 296 LEU A C 1
ATOM 2323 O O . LEU A 1 296 ? 2.772 10.622 -28.975 1.00 73.88 296 LEU A O 1
ATOM 2327 N N . PRO A 1 297 ? 2.349 12.509 -27.817 1.00 63.12 297 PRO A N 1
ATOM 2328 C CA . PRO A 1 297 ? 3.669 13.086 -28.059 1.00 63.12 297 PRO A CA 1
ATOM 2329 C C . PRO A 1 297 ? 4.788 12.145 -27.596 1.00 63.12 297 PRO A C 1
ATOM 2331 O O . PRO A 1 297 ? 4.644 11.473 -26.573 1.00 63.12 297 PRO A O 1
ATOM 2334 N N . THR A 1 298 ? 5.937 12.167 -28.275 1.00 53.16 298 THR A N 1
ATOM 2335 C CA . THR A 1 298 ? 7.141 11.348 -27.998 1.00 53.16 298 THR A CA 1
ATOM 2336 C C . THR A 1 298 ? 7.790 11.604 -26.625 1.00 53.16 298 THR A C 1
ATOM 2338 O O . THR A 1 298 ? 8.890 11.138 -26.365 1.00 53.16 298 THR A O 1
ATOM 2341 N N . ALA A 1 299 ? 7.131 12.350 -25.734 1.00 47.72 299 ALA A N 1
ATOM 2342 C CA . ALA A 1 299 ? 7.564 12.593 -24.360 1.00 47.72 299 ALA A CA 1
ATOM 2343 C C . ALA A 1 299 ? 7.526 11.325 -23.482 1.00 47.72 299 ALA A C 1
ATOM 2345 O O . ALA A 1 299 ? 8.163 11.283 -22.433 1.00 47.72 299 ALA A O 1
ATOM 2346 N N . PHE A 1 300 ? 6.836 10.263 -23.911 1.00 51.75 300 PHE A N 1
ATOM 2347 C CA . PHE A 1 300 ? 7.040 8.933 -23.334 1.00 51.75 300 PHE A CA 1
ATOM 2348 C C . PHE A 1 300 ? 8.440 8.454 -23.693 1.00 51.75 300 PHE A C 1
ATOM 2350 O O . PHE A 1 300 ? 8.877 8.672 -24.813 1.00 51.75 300 PHE A O 1
ATOM 2357 N N . SER A 1 301 ? 9.134 7.786 -22.770 1.00 51.22 301 SER A N 1
ATOM 2358 C CA . SER A 1 301 ? 10.534 7.343 -22.920 1.00 51.22 301 SER A CA 1
ATOM 2359 C C . SER A 1 301 ? 10.734 6.232 -23.965 1.00 51.22 301 SER A C 1
ATOM 2361 O O . SER A 1 301 ? 11.302 5.178 -23.683 1.00 51.22 301 SER A O 1
ATOM 2363 N N . LEU A 1 302 ? 10.234 6.442 -25.176 1.00 57.72 302 LEU A N 1
ATOM 2364 C CA . LEU A 1 302 ? 10.545 5.672 -26.355 1.00 57.72 302 LEU A CA 1
ATOM 2365 C C . LEU A 1 302 ? 11.798 6.277 -26.992 1.00 57.72 302 LEU A C 1
ATOM 2367 O O . LEU A 1 302 ? 11.877 7.494 -27.164 1.00 57.72 302 LEU A O 1
ATOM 2371 N N . PRO A 1 303 ? 12.785 5.447 -27.356 1.00 56.00 303 PRO A N 1
ATOM 2372 C CA . PRO A 1 303 ? 13.894 5.898 -28.180 1.00 56.00 303 PRO A CA 1
ATOM 2373 C C . PRO A 1 303 ? 13.381 6.531 -29.479 1.00 56.00 303 PRO A C 1
ATOM 2375 O O . PRO A 1 303 ? 12.379 6.073 -30.031 1.00 56.00 303 PRO A O 1
ATOM 2378 N N . SER A 1 304 ? 14.101 7.529 -29.996 1.00 50.91 304 SER A N 1
ATOM 2379 C CA . SER A 1 304 ? 13.772 8.212 -31.260 1.00 50.91 304 SER A CA 1
ATOM 2380 C C . SER A 1 304 ? 13.613 7.248 -32.449 1.00 50.91 304 SER A C 1
ATOM 2382 O O . SER A 1 304 ? 12.836 7.528 -33.354 1.00 50.91 304 SER A O 1
ATOM 2384 N N . ASP A 1 305 ? 14.285 6.092 -32.405 1.00 56.81 305 ASP A N 1
ATOM 2385 C CA . ASP A 1 305 ? 14.241 5.036 -33.430 1.00 56.81 305 ASP A CA 1
ATOM 2386 C C . ASP A 1 305 ? 13.337 3.848 -33.037 1.00 56.81 305 ASP A C 1
ATOM 2388 O O . ASP A 1 305 ? 13.544 2.706 -33.454 1.00 56.81 305 ASP A O 1
ATOM 2392 N N . SER A 1 306 ? 12.356 4.071 -32.159 1.00 71.38 306 SER A N 1
ATOM 2393 C CA . SER A 1 306 ? 11.405 3.033 -31.758 1.00 71.38 306 SER A CA 1
ATOM 2394 C C . SER A 1 306 ? 10.561 2.589 -32.965 1.00 71.38 306 SER A C 1
ATOM 2396 O O . SER A 1 306 ? 9.913 3.433 -33.586 1.00 71.38 306 SER A O 1
ATOM 2398 N N . PRO A 1 307 ? 10.447 1.276 -33.267 1.00 82.69 307 PRO A N 1
ATOM 2399 C CA . PRO A 1 307 ? 9.584 0.771 -34.344 1.00 82.69 307 PRO A CA 1
ATOM 2400 C C . PRO A 1 307 ? 8.090 0.849 -33.985 1.00 82.69 307 PRO A C 1
ATOM 2402 O O . PRO A 1 307 ? 7.264 0.147 -34.559 1.00 82.69 307 PRO A O 1
ATOM 2405 N N . VAL A 1 308 ? 7.747 1.638 -32.971 1.00 85.56 308 VAL A N 1
ATOM 2406 C CA . VAL A 1 308 ? 6.447 1.670 -32.327 1.00 85.56 308 VAL A CA 1
ATOM 2407 C C . VAL A 1 308 ? 6.057 3.111 -32.045 1.00 85.56 308 VAL A C 1
ATOM 2409 O O . VAL A 1 308 ? 6.835 3.846 -31.430 1.00 85.56 308 VAL A O 1
ATOM 2412 N N . SER A 1 309 ? 4.825 3.455 -32.403 1.00 85.81 309 SER A N 1
ATOM 2413 C CA . SER A 1 309 ? 4.163 4.717 -32.077 1.00 85.81 309 SER A CA 1
ATOM 2414 C C . SER A 1 309 ? 3.110 4.530 -30.981 1.00 85.81 309 SER A C 1
ATOM 2416 O O . SER A 1 309 ? 2.537 3.449 -30.826 1.00 85.81 309 SER A O 1
ATOM 2418 N N . LEU A 1 310 ? 2.860 5.586 -30.204 1.00 86.44 310 LEU A N 1
ATOM 2419 C CA . LEU A 1 310 ? 1.841 5.599 -29.153 1.00 86.44 310 LEU A CA 1
ATOM 2420 C C . LEU A 1 310 ? 0.676 6.493 -29.557 1.00 86.44 310 LEU A C 1
ATOM 2422 O O . LEU A 1 310 ? 0.874 7.618 -30.012 1.00 86.44 310 LEU A O 1
ATOM 2426 N N . TYR A 1 311 ? -0.534 6.007 -29.319 1.00 87.06 311 TYR A N 1
ATOM 2427 C CA . TYR A 1 311 ? -1.768 6.751 -29.525 1.00 87.06 311 TYR A CA 1
ATOM 2428 C C . TYR A 1 311 ? -2.640 6.634 -28.283 1.00 87.06 311 TYR A C 1
ATOM 2430 O O . TYR A 1 311 ? -2.686 5.589 -27.643 1.00 87.06 311 TYR A O 1
ATOM 2438 N N . ARG A 1 312 ? -3.340 7.705 -27.939 1.00 88.75 312 ARG A N 1
ATOM 2439 C CA . ARG A 1 312 ? -4.450 7.676 -26.992 1.00 88.75 312 ARG A CA 1
ATOM 2440 C C . ARG A 1 312 ? -5.705 7.271 -27.751 1.00 88.75 312 ARG A C 1
ATOM 2442 O O . ARG A 1 312 ? -5.908 7.745 -28.864 1.00 88.75 312 ARG A O 1
ATOM 2449 N N . ALA A 1 313 ? -6.548 6.444 -27.151 1.00 89.06 313 ALA A N 1
ATOM 2450 C CA . ALA A 1 313 ? -7.872 6.115 -27.667 1.00 89.06 313 ALA A CA 1
ATOM 2451 C C . ALA A 1 313 ? -8.859 5.893 -26.514 1.00 89.06 313 ALA A C 1
ATOM 2453 O O . ALA A 1 313 ? -8.468 5.825 -25.349 1.00 89.06 313 ALA A O 1
ATOM 2454 N N . ARG A 1 314 ? -10.144 5.753 -26.839 1.00 85.25 314 ARG A N 1
ATOM 2455 C CA . ARG A 1 314 ? -11.202 5.344 -25.913 1.00 85.25 314 ARG A CA 1
ATOM 2456 C C . ARG A 1 314 ? -11.747 3.981 -26.331 1.00 85.25 314 ARG A C 1
ATOM 2458 O O . ARG A 1 314 ? -12.117 3.808 -27.490 1.00 85.25 314 ARG A O 1
ATOM 2465 N N . MET A 1 315 ? -11.803 3.040 -25.394 1.00 83.50 315 MET A N 1
ATOM 2466 C CA . MET A 1 315 ? -12.314 1.677 -25.575 1.00 83.50 315 MET A CA 1
ATOM 2467 C C . MET A 1 315 ? -13.184 1.324 -24.365 1.00 83.50 315 MET A C 1
ATOM 2469 O O . MET A 1 315 ? -12.766 1.574 -23.238 1.00 83.50 315 MET A O 1
ATOM 2473 N N . ASP A 1 316 ? -14.397 0.809 -24.583 1.00 79.56 316 ASP A N 1
ATOM 2474 C CA . ASP A 1 316 ? -15.334 0.387 -23.522 1.00 79.56 316 ASP A CA 1
ATOM 2475 C C . ASP A 1 316 ? -15.567 1.443 -22.426 1.00 79.56 316 ASP A C 1
ATOM 2477 O O . ASP A 1 316 ? -15.586 1.158 -21.231 1.00 79.56 316 ASP A O 1
ATOM 2481 N N . ASN A 1 317 ? -15.719 2.705 -22.841 1.00 79.00 317 ASN A N 1
ATOM 2482 C CA . ASN A 1 317 ? -15.869 3.871 -21.962 1.00 79.00 317 ASN A CA 1
ATOM 2483 C C . ASN A 1 317 ? -14.633 4.213 -21.096 1.00 79.00 317 ASN A C 1
ATOM 2485 O O . ASN A 1 317 ? -14.727 5.039 -20.189 1.00 79.00 317 ASN A O 1
ATOM 2489 N N . ARG A 1 318 ? -13.468 3.638 -21.406 1.00 84.50 318 ARG A N 1
ATOM 2490 C CA . ARG A 1 318 ? -12.185 3.853 -20.721 1.00 84.50 318 ARG A CA 1
ATOM 2491 C C . ARG A 1 318 ? -11.185 4.523 -21.651 1.00 84.50 318 ARG A C 1
ATOM 2493 O O . ARG A 1 318 ? -11.190 4.259 -22.852 1.00 84.50 318 ARG A O 1
ATOM 2500 N N . ASN A 1 319 ? -10.293 5.336 -21.101 1.00 88.31 319 ASN A N 1
ATOM 2501 C CA . ASN A 1 319 ? -9.142 5.825 -21.850 1.00 88.31 319 ASN A CA 1
ATOM 2502 C C . ASN A 1 319 ? -8.035 4.759 -21.878 1.00 88.31 319 ASN A C 1
ATOM 2504 O O . ASN A 1 319 ? -7.768 4.109 -20.866 1.00 88.31 319 ASN A O 1
ATOM 2508 N N . VAL A 1 320 ? -7.411 4.570 -23.040 1.00 89.81 320 VAL A N 1
ATOM 2509 C CA . VAL A 1 320 ? -6.381 3.552 -23.273 1.00 89.81 320 VAL A CA 1
ATOM 2510 C C . VAL A 1 320 ? -5.224 4.111 -24.092 1.00 89.81 320 VAL A C 1
ATOM 2512 O O . VAL A 1 320 ? -5.391 5.017 -24.913 1.00 89.81 320 VAL A O 1
ATOM 2515 N N . VAL A 1 321 ? -4.045 3.520 -23.907 1.00 90.38 321 VAL A N 1
ATOM 2516 C CA . VAL A 1 321 ? -2.869 3.765 -24.741 1.00 90.38 321 VAL A CA 1
ATOM 2517 C C . VAL A 1 321 ? -2.704 2.608 -25.717 1.00 90.38 321 VAL A C 1
ATOM 2519 O O . VAL A 1 321 ? -2.501 1.455 -25.335 1.00 90.38 321 VAL A O 1
ATOM 2522 N N . LEU A 1 322 ? -2.766 2.929 -27.002 1.00 90.50 322 LEU A N 1
ATOM 2523 C CA . LEU A 1 322 ? -2.458 2.028 -28.097 1.00 90.50 322 LEU A CA 1
ATOM 2524 C C . LEU A 1 322 ? -0.976 2.136 -28.416 1.00 90.50 322 LEU A C 1
ATOM 2526 O O . LEU A 1 322 ? -0.476 3.189 -28.808 1.00 90.50 322 LEU A O 1
ATOM 2530 N N . ARG A 1 323 ? -0.275 1.020 -28.289 1.00 90.06 323 ARG A N 1
ATOM 2531 C CA . ARG A 1 323 ? 1.104 0.882 -28.733 1.00 90.06 323 ARG A CA 1
ATOM 2532 C C . ARG A 1 323 ? 1.082 0.150 -30.068 1.00 90.06 323 ARG A C 1
ATOM 2534 O O . ARG A 1 323 ? 0.733 -1.024 -30.106 1.00 90.06 323 ARG A O 1
ATOM 2541 N N . VAL A 1 324 ? 1.398 0.859 -31.145 1.00 89.81 324 VAL A N 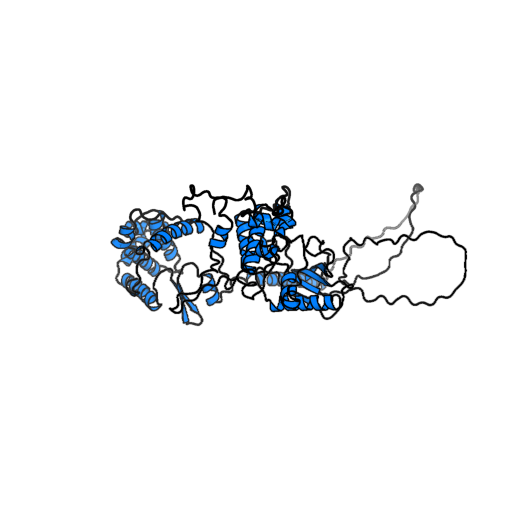1
ATOM 2542 C CA . VAL A 1 324 ? 1.170 0.441 -32.536 1.00 89.81 324 VAL A CA 1
ATOM 2543 C C . VAL A 1 324 ? 2.509 0.190 -33.213 1.00 89.81 324 VAL A C 1
ATOM 2545 O O . VAL A 1 324 ? 3.382 1.052 -33.173 1.00 89.81 324 VAL A O 1
ATOM 2548 N N . LEU A 1 325 ? 2.687 -0.987 -33.811 1.00 88.75 325 LEU A N 1
ATOM 2549 C CA . LEU A 1 325 ? 3.887 -1.313 -34.580 1.00 88.75 325 LEU A CA 1
ATOM 2550 C C . LEU A 1 325 ? 3.867 -0.588 -35.932 1.00 88.75 325 LEU A C 1
ATOM 2552 O O . LEU A 1 325 ? 2.883 -0.682 -36.664 1.00 88.75 325 LEU A O 1
ATOM 2556 N N . ASN A 1 326 ? 4.963 0.088 -36.268 1.00 87.12 326 ASN A N 1
ATOM 2557 C CA . ASN A 1 326 ? 5.102 0.835 -37.515 1.00 87.12 326 ASN A CA 1
ATOM 2558 C C . ASN A 1 326 ? 5.193 -0.110 -38.723 1.00 87.12 326 ASN A C 1
ATOM 2560 O O . ASN A 1 326 ? 5.788 -1.186 -38.639 1.00 87.12 326 ASN A O 1
ATOM 2564 N N . ASP A 1 327 ? 4.690 0.327 -39.878 1.00 81.62 327 ASP A N 1
ATOM 2565 C CA . ASP A 1 327 ? 4.721 -0.470 -41.116 1.00 81.62 327 ASP A CA 1
ATOM 2566 C C . ASP A 1 327 ? 6.144 -0.720 -41.638 1.00 81.62 327 ASP A C 1
ATOM 2568 O O . ASP A 1 327 ? 6.391 -1.710 -42.324 1.00 81.62 327 ASP A O 1
ATOM 2572 N N . SER A 1 328 ? 7.099 0.139 -41.266 1.00 82.75 328 SER A N 1
ATOM 2573 C CA . SER A 1 328 ? 8.523 -0.021 -41.573 1.00 82.75 328 SER A CA 1
ATOM 2574 C C . SER A 1 328 ? 9.204 -1.138 -40.773 1.00 82.75 328 SER A C 1
ATOM 2576 O O . SER A 1 328 ? 10.401 -1.359 -40.953 1.00 82.75 328 SER A O 1
ATOM 2578 N N . ALA A 1 329 ? 8.494 -1.801 -39.852 1.00 84.75 329 ALA A N 1
ATOM 2579 C CA . ALA A 1 329 ? 9.084 -2.799 -38.976 1.00 84.75 329 ALA A CA 1
ATOM 2580 C C . ALA A 1 329 ? 9.378 -4.123 -39.698 1.00 84.75 329 ALA A C 1
ATOM 2582 O O . ALA A 1 329 ? 8.520 -4.689 -40.382 1.00 84.75 329 ALA A O 1
ATOM 2583 N N . ASP A 1 330 ? 10.583 -4.654 -39.488 1.00 86.56 330 ASP A N 1
ATOM 2584 C CA . ASP A 1 330 ? 11.001 -5.937 -40.056 1.00 86.56 330 ASP A CA 1
ATOM 2585 C C . ASP A 1 330 ? 10.340 -7.147 -39.352 1.00 86.56 330 ASP A C 1
ATOM 2587 O O . ASP A 1 330 ? 9.645 -7.031 -38.335 1.00 86.56 330 ASP A O 1
ATOM 2591 N N . ALA A 1 331 ? 10.548 -8.350 -39.898 1.00 85.75 331 ALA A N 1
ATOM 2592 C CA . ALA A 1 331 ? 9.970 -9.582 -39.356 1.00 85.75 331 ALA A CA 1
ATOM 2593 C C . ALA A 1 331 ? 10.420 -9.884 -37.911 1.00 85.75 331 ALA A C 1
ATOM 2595 O O . ALA A 1 331 ? 9.628 -10.387 -37.109 1.00 85.75 331 ALA A O 1
ATOM 2596 N N . THR A 1 332 ? 11.659 -9.538 -37.554 1.00 86.12 332 THR A N 1
ATOM 2597 C CA . THR A 1 332 ? 12.222 -9.739 -36.211 1.00 86.12 332 THR A CA 1
ATOM 2598 C C . THR A 1 332 ? 11.576 -8.788 -35.209 1.00 86.12 332 THR A C 1
ATOM 2600 O O . THR A 1 332 ? 11.191 -9.199 -34.113 1.00 86.12 332 THR A O 1
ATOM 2603 N N . GLN A 1 333 ? 11.401 -7.522 -35.587 1.00 86.38 333 GLN A N 1
ATOM 2604 C CA . GLN A 1 333 ? 10.718 -6.505 -34.791 1.00 86.38 333 GLN A CA 1
ATOM 2605 C C . GLN A 1 333 ? 9.246 -6.866 -34.583 1.00 86.38 333 GLN A C 1
ATOM 2607 O O . GLN A 1 333 ? 8.749 -6.777 -33.459 1.00 86.38 333 GLN A O 1
ATOM 2612 N N . ARG A 1 334 ? 8.573 -7.364 -35.627 1.00 86.56 334 ARG A N 1
ATOM 2613 C CA . ARG A 1 334 ? 7.196 -7.866 -35.549 1.00 86.56 334 ARG A CA 1
ATOM 2614 C C . ARG A 1 334 ? 7.058 -9.031 -34.570 1.00 86.56 334 ARG A C 1
ATOM 2616 O O . ARG A 1 334 ? 6.170 -9.022 -33.718 1.00 86.56 334 ARG A O 1
ATOM 2623 N N . HIS A 1 335 ? 7.952 -10.013 -34.662 1.00 86.94 335 HIS A N 1
ATOM 2624 C CA . HIS A 1 335 ? 7.961 -11.160 -33.759 1.00 86.94 335 HIS A CA 1
ATOM 2625 C C . HIS A 1 335 ? 8.256 -10.737 -32.311 1.00 86.94 335 HIS A C 1
ATOM 2627 O O . HIS A 1 335 ? 7.544 -11.124 -31.387 1.00 86.94 335 HIS A O 1
ATOM 2633 N N . SER A 1 336 ? 9.248 -9.863 -32.116 1.00 88.00 336 SER A N 1
ATOM 2634 C CA . SER A 1 336 ? 9.600 -9.303 -30.807 1.00 88.00 336 SER A CA 1
ATOM 2635 C C . SER A 1 336 ? 8.441 -8.526 -30.171 1.00 88.00 336 SER A C 1
ATOM 2637 O O . SER A 1 336 ? 8.201 -8.648 -28.972 1.00 88.00 336 SER A O 1
ATOM 2639 N N . PHE A 1 337 ? 7.679 -7.771 -30.969 1.00 88.50 337 PHE A N 1
ATOM 2640 C CA . PHE A 1 337 ? 6.511 -7.022 -30.510 1.00 88.50 337 PHE A CA 1
ATOM 2641 C C . PHE A 1 337 ? 5.417 -7.937 -29.936 1.00 88.50 337 PHE A C 1
ATOM 2643 O O . PHE A 1 337 ? 4.946 -7.706 -28.821 1.00 88.50 337 PHE A O 1
ATOM 2650 N N . LEU A 1 338 ? 5.054 -9.002 -30.657 1.00 89.38 338 LEU A N 1
ATOM 2651 C CA . LEU A 1 338 ? 4.042 -9.967 -30.209 1.00 89.38 338 LEU A CA 1
ATOM 2652 C C . LEU A 1 338 ? 4.525 -10.807 -29.022 1.00 89.38 338 LEU A C 1
ATOM 2654 O O . LEU A 1 338 ? 3.782 -11.004 -28.063 1.00 89.38 338 LEU A O 1
ATOM 2658 N N . ASN A 1 339 ? 5.785 -11.244 -29.037 1.00 89.56 339 ASN A N 1
ATOM 2659 C CA . ASN A 1 339 ? 6.372 -11.974 -27.915 1.00 89.56 339 ASN A CA 1
ATOM 2660 C C . ASN A 1 339 ? 6.451 -11.115 -26.652 1.00 89.56 339 ASN A C 1
ATOM 2662 O O . ASN A 1 339 ? 6.261 -11.627 -25.551 1.00 89.56 339 ASN A O 1
ATOM 2666 N N . PHE A 1 340 ? 6.688 -9.809 -26.792 1.00 90.12 340 PHE A N 1
ATOM 2667 C CA . PHE A 1 340 ? 6.623 -8.891 -25.665 1.00 90.12 340 PHE A CA 1
ATOM 2668 C C . PHE A 1 340 ? 5.200 -8.786 -25.098 1.00 90.12 340 PHE A C 1
ATOM 2670 O O . PHE A 1 340 ? 5.030 -8.815 -23.882 1.00 90.12 340 PHE A O 1
ATOM 2677 N N . ALA A 1 341 ? 4.175 -8.730 -25.952 1.00 88.00 341 ALA A N 1
ATOM 2678 C CA . ALA A 1 341 ? 2.782 -8.761 -25.506 1.00 88.00 341 ALA A CA 1
ATOM 2679 C C . ALA A 1 341 ? 2.451 -10.071 -24.765 1.00 88.00 341 ALA A C 1
ATOM 2681 O O . ALA A 1 341 ? 1.880 -10.045 -23.677 1.00 88.00 341 ALA A O 1
ATOM 2682 N N . SER A 1 342 ? 2.899 -11.212 -25.301 1.00 88.56 342 SER A N 1
ATOM 2683 C CA . SER A 1 342 ? 2.780 -12.514 -24.634 1.00 88.56 342 SER A CA 1
ATOM 2684 C C . SER A 1 342 ? 3.528 -12.550 -23.300 1.00 88.56 342 SER A C 1
ATOM 2686 O O . SER A 1 342 ? 3.040 -13.139 -22.340 1.00 88.56 342 SER A O 1
ATOM 2688 N N . PHE A 1 343 ? 4.706 -11.929 -23.217 1.00 91.31 343 PHE A N 1
ATOM 2689 C CA . PHE A 1 343 ? 5.463 -11.817 -21.974 1.00 91.31 343 PHE A CA 1
ATOM 2690 C C . PHE A 1 343 ? 4.683 -11.032 -20.916 1.00 91.31 343 PHE A C 1
ATOM 2692 O O . PHE A 1 343 ? 4.610 -11.491 -19.782 1.00 91.31 343 PHE A O 1
ATOM 2699 N N . LEU A 1 344 ? 4.070 -9.900 -21.277 1.00 87.81 344 LEU A N 1
ATOM 2700 C CA . LEU A 1 344 ? 3.229 -9.122 -20.360 1.00 87.81 344 LEU A CA 1
ATOM 2701 C C . LEU A 1 344 ? 2.001 -9.920 -19.895 1.00 87.81 344 LEU A C 1
ATOM 2703 O O . LEU A 1 344 ? 1.701 -9.932 -18.706 1.00 87.81 344 LEU A O 1
ATOM 2707 N N . ALA A 1 345 ? 1.342 -10.649 -20.800 1.00 86.00 345 ALA A N 1
ATOM 2708 C CA . ALA A 1 345 ? 0.211 -11.507 -20.446 1.00 86.00 345 ALA A CA 1
ATOM 2709 C C . ALA A 1 345 ? 0.612 -12.633 -19.470 1.00 86.00 345 ALA A C 1
ATOM 2711 O O . ALA A 1 345 ? -0.065 -12.859 -18.471 1.00 86.00 345 ALA A O 1
ATOM 2712 N N . GLN A 1 346 ? 1.743 -13.306 -19.714 1.00 87.00 346 GLN A N 1
ATOM 2713 C CA . GLN A 1 346 ? 2.283 -14.345 -18.820 1.00 87.00 346 GLN A CA 1
ATOM 2714 C C . GLN A 1 346 ? 2.793 -13.783 -17.495 1.00 87.00 346 GLN A C 1
ATOM 2716 O O . GLN A 1 346 ? 2.829 -14.487 -16.483 1.00 87.00 346 GLN A O 1
ATOM 2721 N N . LEU A 1 347 ? 3.235 -12.525 -17.501 1.00 85.56 347 LEU A N 1
ATOM 2722 C CA . LEU A 1 347 ? 3.667 -11.854 -16.296 1.00 85.56 347 LEU A CA 1
ATOM 2723 C C . LEU A 1 347 ? 2.486 -11.731 -15.320 1.00 85.56 347 LEU A C 1
ATOM 2725 O O . LEU A 1 347 ? 2.697 -11.964 -14.136 1.00 85.56 347 LEU A O 1
ATOM 2729 N N . GLY A 1 348 ? 1.260 -11.520 -15.801 1.00 78.50 348 GLY A N 1
ATOM 2730 C CA . GLY A 1 348 ? 0.040 -11.478 -14.990 1.00 78.50 348 GLY A CA 1
ATOM 2731 C C . GLY A 1 348 ? -0.236 -10.098 -14.376 1.00 78.50 348 GLY A C 1
ATOM 2732 O O . GLY A 1 348 ? 0.630 -9.221 -14.418 1.00 78.50 348 GLY A O 1
ATOM 2733 N N . PRO A 1 349 ? -1.444 -9.877 -13.827 1.00 82.06 349 PRO A N 1
ATOM 2734 C CA . PRO A 1 349 ? -1.837 -8.577 -13.297 1.00 82.06 349 PRO A CA 1
ATOM 2735 C C . PRO A 1 349 ? -1.086 -8.242 -12.003 1.00 82.06 349 PRO A C 1
ATOM 2737 O O . PRO A 1 349 ? -0.859 -9.105 -11.154 1.00 82.06 349 PRO A O 1
ATOM 2740 N N . HIS A 1 350 ? -0.734 -6.967 -11.836 1.00 85.88 350 HIS A N 1
ATOM 2741 C CA . HIS A 1 350 ? -0.197 -6.419 -10.592 1.00 85.88 350 HIS A CA 1
ATOM 2742 C C . HIS A 1 350 ? -0.700 -4.977 -10.419 1.00 85.88 350 HIS A C 1
ATOM 2744 O O . HIS A 1 350 ? -0.619 -4.205 -11.374 1.00 85.88 350 HIS A O 1
ATOM 2750 N N . PRO A 1 351 ? -1.167 -4.565 -9.225 1.00 86.69 351 PRO A N 1
ATOM 2751 C CA . PRO A 1 351 ? -1.782 -3.247 -9.013 1.00 86.69 351 PRO A CA 1
ATOM 2752 C C . PRO A 1 351 ? -0.861 -2.060 -9.334 1.00 86.69 351 PRO A C 1
ATOM 2754 O O . PRO A 1 351 ? -1.349 -0.971 -9.623 1.00 86.69 351 PRO A O 1
ATOM 2757 N N . PHE A 1 352 ? 0.460 -2.266 -9.307 1.00 92.56 352 PHE A N 1
ATOM 2758 C CA . PHE A 1 352 ? 1.465 -1.231 -9.586 1.00 92.56 352 PHE A CA 1
ATOM 2759 C C . PHE A 1 352 ? 2.282 -1.472 -10.861 1.00 92.56 352 PHE A C 1
ATOM 2761 O O . PHE A 1 352 ? 3.394 -0.965 -10.988 1.00 92.56 352 PHE A O 1
ATOM 2768 N N . LEU A 1 353 ? 1.745 -2.247 -11.804 1.00 90.81 353 LEU A N 1
ATOM 2769 C CA . LEU A 1 353 ? 2.239 -2.331 -13.180 1.00 90.81 353 LEU A CA 1
ATOM 2770 C C . LEU A 1 353 ? 1.110 -1.959 -14.152 1.00 90.81 353 LEU A C 1
ATOM 2772 O O . LEU A 1 353 ? -0.040 -2.278 -13.856 1.00 90.81 353 LEU A O 1
ATOM 2776 N N . PRO A 1 354 ? 1.418 -1.333 -15.304 1.00 90.62 354 PRO A N 1
ATOM 2777 C CA . PRO A 1 354 ? 0.431 -1.075 -16.339 1.00 90.62 354 PRO A CA 1
ATOM 2778 C C . PRO A 1 354 ? -0.277 -2.341 -16.835 1.00 90.62 354 PRO A C 1
ATOM 2780 O O . PRO A 1 354 ? 0.376 -3.274 -17.307 1.00 90.62 354 PRO A O 1
ATOM 2783 N N . GLU A 1 355 ? -1.603 -2.362 -16.759 1.00 89.38 355 GLU A N 1
ATOM 2784 C CA . GLU A 1 355 ? -2.444 -3.459 -17.230 1.00 89.38 355 GLU A CA 1
ATOM 2785 C C . GLU A 1 355 ? -2.442 -3.556 -18.765 1.00 89.38 355 GLU A C 1
ATOM 2787 O O . GLU A 1 355 ? -2.707 -2.581 -19.474 1.00 89.38 355 GLU A O 1
ATOM 2792 N N . LEU A 1 356 ? -2.168 -4.759 -19.284 1.00 88.19 356 LEU A N 1
ATOM 2793 C CA . LEU A 1 356 ? -2.370 -5.097 -20.692 1.00 88.19 356 LEU A CA 1
ATOM 2794 C C . LEU A 1 356 ? -3.837 -5.494 -20.896 1.00 88.19 356 LEU A C 1
ATOM 2796 O O . LEU A 1 356 ? -4.234 -6.600 -20.540 1.00 88.19 356 LEU A O 1
ATOM 2800 N N . LEU A 1 357 ? -4.619 -4.605 -21.504 1.00 87.75 357 LEU A N 1
ATOM 2801 C CA . LEU A 1 357 ? -6.057 -4.785 -21.725 1.00 87.75 357 LEU A CA 1
ATOM 2802 C C . LEU A 1 357 ? -6.362 -5.655 -22.949 1.00 87.75 357 LEU A C 1
ATOM 2804 O O . LEU A 1 357 ? -7.411 -6.289 -23.019 1.00 87.75 357 LEU A O 1
ATOM 2808 N N . GLY A 1 358 ? -5.464 -5.686 -23.936 1.00 86.25 358 GLY A N 1
ATOM 2809 C CA . GLY A 1 358 ? -5.683 -6.474 -25.144 1.00 86.25 358 GLY A CA 1
ATOM 2810 C C . GLY A 1 358 ? -4.558 -6.397 -26.167 1.00 86.25 358 GLY A C 1
ATOM 2811 O O . GLY A 1 358 ? -3.637 -5.583 -26.067 1.00 86.25 358 GLY A O 1
ATOM 2812 N N . VAL A 1 359 ? -4.641 -7.262 -27.179 1.00 86.12 359 VAL A N 1
ATOM 2813 C CA . VAL A 1 359 ? -3.693 -7.326 -28.298 1.00 86.12 359 VAL A CA 1
ATOM 2814 C C . VAL A 1 359 ? -4.460 -7.517 -29.603 1.00 86.12 359 VAL A C 1
ATOM 2816 O O . VAL A 1 359 ? -5.223 -8.469 -29.747 1.00 86.12 359 VAL A O 1
ATOM 2819 N N . VAL A 1 360 ? -4.224 -6.642 -30.578 1.00 84.38 360 VAL A N 1
ATOM 2820 C CA . VAL A 1 360 ? -4.701 -6.787 -31.956 1.00 84.38 360 VAL A CA 1
ATOM 2821 C C . VAL A 1 360 ? -3.571 -7.404 -32.774 1.00 84.38 360 VAL A C 1
ATOM 2823 O O . VAL A 1 360 ? -2.585 -6.737 -33.090 1.00 84.38 360 VAL A O 1
ATOM 2826 N N . SER A 1 361 ? -3.694 -8.700 -33.074 1.00 83.31 361 SER A N 1
ATOM 2827 C CA . SER A 1 361 ? -2.657 -9.485 -33.762 1.00 83.31 361 SER A CA 1
ATOM 2828 C C . SER A 1 361 ? -3.090 -10.096 -35.099 1.00 83.31 361 SER A C 1
ATOM 2830 O O . SER A 1 361 ? -2.240 -10.541 -35.865 1.00 83.31 361 SER A O 1
ATOM 2832 N N . LEU A 1 362 ? -4.395 -10.114 -35.398 1.00 72.75 362 LEU A N 1
ATOM 2833 C CA . LEU A 1 362 ? -4.947 -10.793 -36.579 1.00 72.75 362 LEU A CA 1
ATOM 2834 C C . LEU A 1 362 ? -4.753 -10.016 -37.887 1.00 72.75 362 LEU A C 1
ATOM 2836 O O . LEU A 1 362 ? -4.755 -10.612 -38.963 1.00 72.75 362 LEU A O 1
ATOM 2840 N N . ARG A 1 363 ? -4.636 -8.686 -37.816 1.00 67.81 363 ARG A N 1
ATOM 2841 C CA . ARG A 1 363 ? -4.467 -7.796 -38.973 1.00 67.81 363 ARG A CA 1
ATOM 2842 C C . ARG A 1 363 ? -3.521 -6.657 -38.617 1.00 67.81 363 ARG A C 1
ATOM 2844 O O . ARG A 1 363 ? -3.388 -6.313 -37.446 1.00 67.81 363 ARG A O 1
ATOM 2851 N N . ALA A 1 364 ? -2.867 -6.096 -39.631 1.00 71.00 364 ALA A N 1
ATOM 2852 C CA . ALA A 1 364 ? -2.059 -4.897 -39.467 1.00 71.00 364 ALA A CA 1
ATOM 2853 C C . ALA A 1 364 ? -2.949 -3.644 -39.284 1.00 71.00 364 ALA A C 1
ATOM 2855 O O . ALA A 1 364 ? -4.028 -3.586 -39.883 1.00 71.00 364 ALA A O 1
ATOM 2856 N N . PRO A 1 365 ? -2.481 -2.641 -38.520 1.00 80.62 365 PRO A N 1
ATOM 2857 C CA . PRO A 1 365 ? -1.230 -2.663 -37.758 1.00 80.62 365 PRO A CA 1
ATOM 2858 C C . PRO A 1 365 ? -1.357 -3.508 -36.481 1.00 80.62 365 PRO A C 1
ATOM 2860 O O . PRO A 1 365 ? -2.444 -3.659 -35.930 1.00 80.62 365 PRO A O 1
ATOM 2863 N N . LEU A 1 366 ? -0.241 -4.077 -36.011 1.00 83.69 366 LEU A N 1
ATOM 2864 C CA . LEU A 1 366 ? -0.238 -4.812 -34.743 1.00 83.69 366 LEU A CA 1
ATOM 2865 C C . LEU A 1 366 ? -0.297 -3.823 -33.581 1.00 83.69 366 LEU A C 1
ATOM 2867 O O . LEU A 1 366 ? 0.479 -2.865 -33.549 1.00 83.69 366 LEU A O 1
ATOM 2871 N N . VAL A 1 367 ? -1.184 -4.072 -32.617 1.00 88.75 367 VAL A N 1
ATOM 2872 C CA . VAL A 1 367 ? -1.433 -3.142 -31.506 1.00 88.75 367 VAL A CA 1
ATOM 2873 C C . VAL A 1 367 ? -1.461 -3.882 -30.178 1.00 88.75 367 VAL A C 1
ATOM 2875 O O . VAL A 1 367 ? -2.098 -4.923 -30.059 1.00 88.75 367 VAL A O 1
ATOM 2878 N N . THR A 1 368 ? -0.820 -3.326 -29.153 1.00 89.44 368 THR A N 1
ATOM 2879 C CA . THR A 1 368 ? -1.090 -3.691 -27.753 1.00 89.44 368 THR A CA 1
ATOM 2880 C C . THR A 1 368 ? -1.834 -2.550 -27.076 1.00 89.44 368 THR A C 1
ATOM 2882 O O . THR A 1 368 ? -1.401 -1.401 -27.171 1.00 89.44 368 THR A O 1
ATOM 2885 N N . VAL A 1 369 ? -2.935 -2.872 -26.402 1.00 89.69 369 VAL A N 1
ATOM 2886 C CA . VAL A 1 369 ? -3.803 -1.932 -25.688 1.00 89.69 369 VAL A CA 1
ATOM 2887 C C . VAL A 1 369 ? -3.441 -1.982 -24.213 1.00 89.69 369 VAL A C 1
ATOM 2889 O O . VAL A 1 369 ? -3.515 -3.042 -23.593 1.00 89.69 369 VAL A O 1
ATOM 2892 N N . ILE A 1 370 ? -3.025 -0.851 -23.661 1.00 90.31 370 ILE A N 1
ATOM 2893 C CA . ILE A 1 370 ? -2.555 -0.729 -22.280 1.00 90.31 370 ILE A CA 1
ATOM 2894 C C . ILE A 1 370 ? -3.425 0.311 -21.574 1.00 90.31 370 ILE A C 1
ATOM 2896 O O . ILE A 1 370 ? -3.940 1.229 -22.219 1.00 90.31 370 ILE A O 1
ATOM 2900 N N . GLU A 1 371 ? -3.606 0.173 -20.263 1.00 89.06 371 GLU A N 1
ATOM 2901 C CA . GLU A 1 371 ? -4.259 1.211 -19.465 1.00 89.06 371 GLU A CA 1
ATOM 2902 C C . GLU A 1 371 ? -3.587 2.585 -19.643 1.00 89.06 371 GLU A C 1
ATOM 2904 O O . GLU A 1 371 ? -2.361 2.695 -19.755 1.00 89.06 371 GLU A O 1
ATOM 2909 N N . GLU A 1 372 ? -4.393 3.647 -19.680 1.00 89.56 372 GLU A N 1
ATOM 2910 C CA . GLU A 1 372 ? -3.873 5.010 -19.662 1.00 89.56 372 GLU A CA 1
ATOM 2911 C C . GLU A 1 372 ? -3.705 5.523 -18.227 1.00 89.56 372 GLU A C 1
ATOM 2913 O O . GLU A 1 372 ? -4.609 5.398 -17.408 1.00 89.56 372 GLU A O 1
ATOM 2918 N N . LEU A 1 373 ? -2.562 6.162 -17.956 1.00 89.75 373 LEU A N 1
ATOM 2919 C CA . LEU A 1 373 ? -2.308 6.922 -16.734 1.00 89.75 373 LEU A CA 1
ATOM 2920 C C . LEU A 1 373 ? -2.201 8.414 -17.072 1.00 89.75 373 LEU A C 1
ATOM 2922 O O . LEU A 1 373 ? -1.311 8.841 -17.813 1.00 89.75 373 LEU A O 1
ATOM 2926 N N . GLU A 1 374 ? -3.121 9.214 -16.537 1.00 87.38 374 GLU A N 1
ATOM 2927 C CA . GLU A 1 374 ? -3.384 10.583 -16.991 1.00 87.38 374 GLU A CA 1
ATOM 2928 C C . GLU A 1 374 ? -2.241 11.551 -16.697 1.00 87.38 374 GLU A C 1
ATOM 2930 O O . GLU A 1 374 ? -1.984 12.462 -17.489 1.00 87.38 374 GLU A O 1
ATOM 2935 N N . ASN A 1 375 ? -1.532 11.351 -15.581 1.00 85.88 375 ASN A N 1
ATOM 2936 C CA . ASN A 1 375 ? -0.402 12.193 -15.202 1.00 85.88 375 ASN A CA 1
ATOM 2937 C C . ASN A 1 375 ? 0.910 11.809 -15.903 1.00 85.88 375 ASN A C 1
ATOM 2939 O O . ASN A 1 375 ? 1.902 12.520 -15.724 1.00 85.88 375 ASN A O 1
ATOM 2943 N N . ARG A 1 376 ? 0.887 10.786 -16.772 1.00 87.25 376 ARG A N 1
ATOM 2944 C CA . ARG A 1 376 ? 2.025 10.314 -17.579 1.00 87.25 376 ARG A CA 1
ATOM 2945 C C . ARG A 1 376 ? 3.219 9.930 -16.702 1.00 87.25 376 ARG A C 1
ATOM 2947 O O . ARG A 1 376 ? 3.013 9.401 -15.615 1.00 87.25 376 ARG A O 1
ATOM 2954 N N . ASP A 1 377 ? 4.448 10.096 -17.188 1.00 90.12 377 ASP A N 1
ATOM 2955 C CA . ASP A 1 377 ? 5.636 9.714 -16.435 1.00 90.12 377 ASP A CA 1
ATOM 2956 C C . ASP A 1 377 ? 5.897 10.645 -15.239 1.00 90.12 377 ASP A C 1
ATOM 2958 O O . ASP A 1 377 ? 5.593 11.841 -15.260 1.00 90.12 377 ASP A O 1
ATOM 2962 N N . LEU A 1 378 ? 6.475 10.078 -14.181 1.00 92.88 378 LEU A N 1
ATOM 2963 C CA . LEU A 1 378 ? 6.714 10.764 -12.919 1.00 92.88 378 LEU A CA 1
ATOM 2964 C C . LEU A 1 378 ? 7.691 11.931 -13.076 1.00 92.88 378 LEU A C 1
ATOM 2966 O O . LEU A 1 378 ? 7.521 12.928 -12.387 1.00 92.88 378 LEU A O 1
ATOM 2970 N N . LEU A 1 379 ? 8.668 11.869 -13.987 1.00 91.31 379 LEU A N 1
ATOM 2971 C CA . LEU A 1 379 ? 9.584 12.995 -14.203 1.00 91.31 379 LEU A CA 1
ATOM 2972 C C . LEU A 1 379 ? 8.827 14.217 -14.739 1.00 91.31 379 LEU A C 1
ATOM 2974 O O . LEU A 1 379 ? 8.911 15.298 -14.157 1.00 91.31 379 LEU A O 1
ATOM 2978 N N . SER A 1 380 ? 8.024 14.027 -15.788 1.00 88.56 380 SER A N 1
ATOM 2979 C CA . SER A 1 380 ? 7.144 15.070 -16.322 1.00 88.56 380 SER A CA 1
ATOM 2980 C C . SER A 1 380 ? 6.148 15.575 -15.272 1.00 88.56 380 SER A C 1
ATOM 2982 O O . SER A 1 380 ? 5.851 16.768 -15.213 1.00 88.56 380 SER A O 1
ATOM 2984 N N . PHE A 1 381 ? 5.616 14.688 -14.427 1.00 88.44 381 PHE A N 1
ATOM 2985 C CA . PHE A 1 381 ? 4.728 15.069 -13.326 1.00 88.44 381 PHE A CA 1
ATOM 2986 C C . PHE A 1 381 ? 5.437 15.928 -12.264 1.00 88.44 381 PHE A C 1
ATOM 2988 O O . PHE A 1 381 ? 4.898 16.956 -11.859 1.00 88.44 381 PHE A O 1
ATOM 2995 N N . LEU A 1 382 ? 6.658 15.562 -11.862 1.00 90.12 382 LEU A N 1
ATOM 2996 C CA . LEU A 1 382 ? 7.470 16.325 -10.910 1.00 90.12 382 LEU A CA 1
ATOM 2997 C C . LEU A 1 382 ? 7.817 17.714 -11.453 1.00 90.12 382 LEU A C 1
ATOM 2999 O O . LEU A 1 382 ? 7.679 18.698 -10.731 1.00 90.12 382 LEU A O 1
ATOM 3003 N N . TRP A 1 383 ? 8.203 17.812 -12.729 1.00 88.75 383 TRP A N 1
ATOM 3004 C CA . TRP A 1 383 ? 8.469 19.102 -13.368 1.00 88.75 383 TRP A CA 1
ATOM 3005 C C . TRP A 1 383 ? 7.227 19.992 -13.420 1.00 88.75 383 TRP A C 1
ATOM 3007 O O . TRP A 1 383 ? 7.336 21.170 -13.097 1.00 88.75 383 TRP A O 1
ATOM 3017 N N . ARG A 1 384 ? 6.041 19.439 -13.712 1.00 86.62 384 ARG A N 1
ATOM 3018 C CA . ARG A 1 384 ? 4.779 20.197 -13.624 1.00 86.62 384 ARG A CA 1
ATOM 3019 C C . ARG A 1 384 ? 4.514 20.718 -12.212 1.00 86.62 384 ARG A C 1
ATOM 3021 O O . ARG A 1 384 ? 4.089 21.852 -12.054 1.00 86.62 384 ARG A O 1
ATOM 3028 N N . CYS A 1 385 ? 4.801 19.928 -11.182 1.00 84.62 385 CYS A N 1
ATOM 3029 C CA . CYS A 1 385 ? 4.668 20.366 -9.791 1.00 84.62 385 CYS A CA 1
ATOM 3030 C C . CYS A 1 385 ? 5.674 21.466 -9.379 1.00 84.62 385 CYS A C 1
ATOM 3032 O O . CYS A 1 385 ? 5.506 22.050 -8.313 1.00 84.62 385 CYS A O 1
ATOM 3034 N N . ARG A 1 386 ? 6.707 21.774 -10.183 1.00 81.31 386 ARG A N 1
ATOM 3035 C CA . ARG A 1 386 ? 7.590 22.937 -9.946 1.00 81.31 386 ARG A CA 1
ATOM 3036 C C . ARG A 1 386 ? 6.980 24.257 -10.413 1.00 81.31 386 ARG A C 1
ATOM 3038 O O . ARG A 1 386 ? 7.439 25.315 -9.995 1.00 81.31 386 ARG A O 1
ATOM 3045 N N . GLU A 1 387 ? 6.014 24.214 -11.323 1.00 79.25 387 GLU A N 1
ATOM 3046 C CA . GLU A 1 387 ? 5.444 25.416 -11.922 1.00 79.25 387 GLU A CA 1
ATOM 3047 C C . GLU A 1 387 ? 4.408 26.042 -10.971 1.00 79.25 387 GLU A C 1
ATOM 3049 O O . GLU A 1 387 ? 3.392 25.435 -10.642 1.00 79.25 387 GLU A O 1
ATOM 3054 N N . GLU A 1 388 ? 4.628 27.292 -10.549 1.00 56.34 388 GLU A N 1
ATOM 3055 C CA . GLU A 1 388 ? 3.782 28.002 -9.566 1.00 56.34 388 GLU A CA 1
ATOM 3056 C C . GLU A 1 388 ? 2.342 28.298 -10.050 1.00 56.34 388 GLU A C 1
ATOM 3058 O O . GLU A 1 388 ? 1.513 28.782 -9.282 1.00 56.34 388 GLU A O 1
ATOM 3063 N N . ARG A 1 389 ? 2.021 28.043 -11.328 1.00 57.09 389 ARG A N 1
ATOM 3064 C CA . ARG A 1 389 ? 0.750 28.434 -11.974 1.00 57.09 389 ARG A CA 1
ATOM 3065 C C . ARG A 1 389 ? 0.037 27.279 -12.688 1.00 57.09 389 ARG A C 1
ATOM 3067 O O . ARG A 1 389 ? -0.507 27.469 -13.774 1.00 57.09 389 ARG A O 1
ATOM 3074 N N . VAL A 1 390 ? 0.026 26.083 -12.104 1.00 58.47 390 VAL A N 1
ATOM 3075 C CA . VAL A 1 390 ? -0.739 24.947 -12.650 1.00 58.47 390 VAL A CA 1
ATOM 3076 C C . VAL A 1 390 ? -2.143 24.913 -12.042 1.00 58.47 390 VAL A C 1
ATOM 3078 O O . VAL A 1 390 ? -2.294 24.950 -10.826 1.00 58.47 390 VAL A O 1
ATOM 3081 N N . ASN A 1 391 ? -3.175 24.826 -12.888 1.00 48.88 391 ASN A N 1
ATOM 3082 C CA . ASN A 1 391 ? -4.566 24.627 -12.474 1.00 48.88 391 ASN A CA 1
ATOM 3083 C C . ASN A 1 391 ? -5.057 23.239 -12.926 1.00 48.88 391 ASN A C 1
ATOM 3085 O O . ASN A 1 391 ? -5.119 23.002 -14.136 1.00 48.88 391 ASN A O 1
ATOM 3089 N N . PRO A 1 392 ? -5.455 22.338 -12.006 1.00 57.69 392 PRO A N 1
ATOM 3090 C CA . PRO A 1 392 ? -5.390 22.461 -10.543 1.00 57.69 392 PRO A CA 1
ATOM 3091 C C . PRO A 1 392 ? -3.944 22.391 -10.003 1.00 57.69 392 PRO A C 1
ATOM 3093 O O . PRO A 1 392 ? -3.090 21.794 -10.662 1.00 57.69 392 PRO A O 1
ATOM 3096 N N . PRO A 1 393 ? -3.663 22.957 -8.813 1.00 59.94 393 PRO A N 1
ATOM 3097 C CA . PRO A 1 393 ? -2.324 22.958 -8.225 1.00 59.94 393 PRO A CA 1
ATOM 3098 C C . PRO A 1 393 ? -1.782 21.535 -8.029 1.00 59.94 393 PRO A C 1
ATOM 3100 O O . PRO A 1 393 ? -2.418 20.670 -7.421 1.00 59.94 393 PRO A O 1
ATOM 3103 N N . CYS A 1 394 ? -0.589 21.296 -8.576 1.00 67.00 394 CYS A N 1
ATOM 3104 C CA . CYS A 1 394 ? 0.165 20.051 -8.457 1.00 67.00 394 CYS A CA 1
ATOM 3105 C C . CYS A 1 394 ? 1.052 20.151 -7.213 1.00 67.00 394 CYS A C 1
ATOM 3107 O O . CYS A 1 394 ? 2.112 20.763 -7.264 1.00 67.00 394 CYS A O 1
ATOM 3109 N N . GLU A 1 395 ? 0.618 19.580 -6.089 1.00 69.81 395 GLU A N 1
ATOM 3110 C CA . GLU A 1 395 ? 1.417 19.579 -4.857 1.00 69.81 395 GLU A CA 1
ATOM 3111 C C . GLU A 1 395 ? 2.075 18.210 -4.636 1.00 69.81 395 GLU A C 1
ATOM 3113 O O . GLU A 1 395 ? 1.399 17.181 -4.546 1.00 69.81 395 GLU A O 1
ATOM 3118 N N . MET A 1 396 ? 3.403 18.169 -4.542 1.00 78.50 396 MET A N 1
ATOM 3119 C CA . MET A 1 396 ? 4.144 16.958 -4.185 1.00 78.50 396 MET A CA 1
ATOM 3120 C C . MET A 1 396 ? 4.608 17.060 -2.731 1.00 78.50 396 MET A C 1
ATOM 3122 O O . MET A 1 396 ? 5.572 17.756 -2.431 1.00 78.50 396 MET A O 1
ATOM 3126 N N . THR A 1 397 ? 3.918 16.365 -1.824 1.00 80.69 397 THR A N 1
ATOM 3127 C CA . THR A 1 397 ? 4.263 16.322 -0.393 1.00 80.69 397 THR A CA 1
ATOM 3128 C C . THR A 1 397 ? 5.138 15.114 -0.064 1.00 80.69 397 THR A C 1
ATOM 3130 O O . THR A 1 397 ? 5.105 14.105 -0.771 1.00 80.69 397 THR A O 1
ATOM 3133 N N . GLU A 1 398 ? 5.864 15.156 1.058 1.00 71.50 398 GLU A N 1
ATOM 3134 C CA . GLU A 1 398 ? 6.659 14.014 1.547 1.00 71.50 398 GLU A CA 1
ATOM 3135 C C . GLU A 1 398 ? 5.823 12.736 1.689 1.00 71.50 398 GLU A C 1
ATOM 3137 O O . GLU A 1 398 ? 6.224 11.663 1.234 1.00 71.50 398 GLU A O 1
ATOM 3142 N N . ARG A 1 399 ? 4.603 12.862 2.224 1.00 73.25 399 ARG A N 1
ATOM 3143 C CA . ARG A 1 399 ? 3.653 11.748 2.334 1.00 73.25 399 ARG A CA 1
ATOM 3144 C C . ARG A 1 399 ? 3.319 11.148 0.967 1.00 73.25 399 ARG A C 1
ATOM 3146 O O . ARG A 1 399 ? 3.268 9.926 0.831 1.00 73.25 399 ARG A O 1
ATOM 3153 N N . ARG A 1 400 ? 3.085 11.989 -0.045 1.00 78.81 400 ARG A N 1
ATOM 3154 C CA . ARG A 1 400 ? 2.746 11.547 -1.406 1.00 78.81 400 ARG A CA 1
ATOM 3155 C C . ARG A 1 400 ? 3.952 10.875 -2.073 1.00 78.81 400 ARG A C 1
ATOM 3157 O O . ARG A 1 400 ? 3.791 9.792 -2.632 1.00 78.81 400 ARG A O 1
ATOM 3164 N N . MET A 1 401 ? 5.156 11.427 -1.902 1.00 80.19 401 MET A N 1
ATOM 3165 C CA . MET A 1 401 ? 6.402 10.793 -2.349 1.00 80.19 401 MET A CA 1
ATOM 3166 C C . MET A 1 401 ? 6.590 9.405 -1.728 1.00 80.19 401 MET A C 1
ATOM 3168 O O . MET A 1 401 ? 6.845 8.442 -2.448 1.00 80.19 401 MET A O 1
ATOM 3172 N N . PHE A 1 402 ? 6.403 9.275 -0.413 1.00 77.75 402 PHE A N 1
ATOM 3173 C CA . PHE A 1 402 ? 6.554 8.000 0.288 1.00 77.75 402 PHE A CA 1
ATOM 3174 C C . PHE A 1 402 ? 5.564 6.937 -0.209 1.00 77.75 402 PHE A C 1
ATOM 3176 O O . PHE A 1 402 ? 5.941 5.788 -0.450 1.00 77.75 402 PHE A O 1
ATOM 3183 N N . ILE A 1 403 ? 4.299 7.318 -0.416 1.00 78.81 403 ILE A N 1
ATOM 3184 C CA . ILE A 1 403 ? 3.268 6.416 -0.945 1.00 78.81 403 ILE A CA 1
ATOM 3185 C C . ILE A 1 403 ? 3.650 5.928 -2.346 1.00 78.81 403 ILE A C 1
ATOM 3187 O O . ILE A 1 403 ? 3.657 4.721 -2.585 1.00 78.81 403 ILE A O 1
ATOM 3191 N N . MET A 1 404 ? 4.015 6.838 -3.249 1.00 87.12 404 MET A N 1
ATOM 3192 C CA . MET A 1 404 ? 4.395 6.490 -4.622 1.00 87.12 404 MET A CA 1
ATOM 3193 C C . MET A 1 404 ? 5.653 5.612 -4.661 1.00 87.12 404 MET A C 1
ATOM 3195 O O . MET A 1 404 ? 5.691 4.609 -5.374 1.00 87.12 404 MET A O 1
ATOM 3199 N N . ALA A 1 405 ? 6.657 5.923 -3.839 1.00 84.56 405 ALA A N 1
ATOM 3200 C CA . ALA A 1 405 ? 7.867 5.118 -3.703 1.00 84.56 405 ALA A CA 1
ATOM 3201 C C . ALA A 1 405 ? 7.554 3.686 -3.246 1.00 84.56 405 ALA A C 1
ATOM 3203 O O . ALA A 1 405 ? 8.072 2.721 -3.809 1.00 84.56 405 ALA A O 1
ATOM 3204 N N . LYS A 1 406 ? 6.658 3.529 -2.267 1.00 81.75 406 LYS A N 1
ATOM 3205 C CA . LYS A 1 406 ? 6.216 2.217 -1.786 1.00 81.75 406 LYS A CA 1
ATOM 3206 C C . LYS A 1 406 ? 5.490 1.413 -2.872 1.00 81.75 406 LYS A C 1
ATOM 3208 O O . LYS A 1 406 ? 5.709 0.207 -2.976 1.00 81.75 406 LYS A O 1
ATOM 3213 N N . GLN A 1 407 ? 4.657 2.060 -3.688 1.00 88.25 407 GLN A N 1
ATOM 3214 C CA . GLN A 1 407 ? 3.968 1.412 -4.812 1.00 88.25 407 GLN A CA 1
ATOM 3215 C C . GLN A 1 407 ? 4.974 0.871 -5.842 1.00 88.25 407 GLN A C 1
ATOM 3217 O O . GLN A 1 407 ? 4.886 -0.285 -6.256 1.00 88.25 407 GLN A O 1
ATOM 3222 N N . VAL A 1 408 ? 5.996 1.663 -6.182 1.00 90.38 408 VAL A N 1
ATOM 3223 C CA . VAL A 1 408 ? 7.082 1.231 -7.078 1.00 90.38 408 VAL A CA 1
ATOM 3224 C C . VAL A 1 408 ? 7.905 0.094 -6.462 1.00 90.38 408 VAL A C 1
ATOM 3226 O O . VAL A 1 408 ? 8.201 -0.886 -7.144 1.00 90.38 408 VAL A O 1
ATOM 3229 N N . ALA A 1 409 ? 8.240 0.180 -5.171 1.00 85.69 409 ALA A N 1
ATOM 3230 C CA . ALA A 1 409 ? 8.995 -0.860 -4.471 1.00 85.69 409 ALA A CA 1
ATOM 3231 C C . ALA A 1 409 ? 8.264 -2.214 -4.468 1.00 85.69 409 ALA A C 1
ATOM 3233 O O . ALA A 1 409 ? 8.893 -3.249 -4.687 1.00 85.69 409 ALA A O 1
ATOM 3234 N N . SER A 1 410 ? 6.938 -2.199 -4.296 1.00 82.81 410 SER A N 1
ATOM 3235 C CA . SER A 1 410 ? 6.093 -3.397 -4.358 1.00 82.81 410 SER A CA 1
ATOM 3236 C C . SER A 1 410 ? 6.129 -4.084 -5.732 1.00 82.81 410 SER A C 1
ATOM 3238 O O . SER A 1 410 ? 6.130 -5.311 -5.819 1.00 82.81 410 SER A O 1
ATOM 3240 N N . ALA A 1 411 ? 6.236 -3.322 -6.824 1.00 86.88 411 ALA A N 1
ATOM 3241 C CA . ALA A 1 411 ? 6.420 -3.915 -8.148 1.00 86.88 411 ALA A CA 1
ATOM 3242 C C . ALA A 1 411 ? 7.795 -4.606 -8.309 1.00 86.88 411 ALA A C 1
ATOM 3244 O O . ALA A 1 411 ? 7.925 -5.542 -9.102 1.00 86.88 411 ALA A O 1
ATOM 3245 N N . LEU A 1 412 ? 8.820 -4.167 -7.567 1.00 82.44 412 LEU A N 1
ATOM 3246 C CA . LEU A 1 412 ? 10.203 -4.634 -7.697 1.00 82.44 412 LEU A CA 1
ATOM 3247 C C . LEU A 1 412 ? 10.517 -5.864 -6.834 1.00 82.44 412 LEU A C 1
ATOM 3249 O O . LEU A 1 412 ? 10.897 -6.897 -7.382 1.00 82.44 412 LEU A O 1
ATOM 3253 N N . VAL A 1 413 ? 10.402 -5.760 -5.507 1.00 73.31 413 VAL A N 1
ATOM 3254 C CA . VAL A 1 413 ? 11.138 -6.616 -4.551 1.00 73.31 413 VAL A CA 1
ATOM 3255 C C . VAL A 1 413 ? 10.303 -7.783 -4.018 1.00 73.31 413 VAL A C 1
ATOM 3257 O O . VAL A 1 413 ? 9.084 -7.694 -3.950 1.00 73.31 413 VAL A O 1
ATOM 3260 N N . SER A 1 414 ? 10.979 -8.865 -3.605 1.00 47.84 414 SER A N 1
ATOM 3261 C CA . SER A 1 414 ? 10.430 -9.921 -2.744 1.00 47.84 414 SER A CA 1
ATOM 3262 C C . SER A 1 414 ? 11.026 -9.841 -1.337 1.00 47.84 414 SER A C 1
ATOM 3264 O O . SER A 1 414 ? 12.247 -9.933 -1.186 1.00 47.84 414 SER A O 1
ATOM 3266 N N . VAL A 1 415 ? 10.194 -9.674 -0.308 1.00 40.94 415 VAL A N 1
ATOM 3267 C CA . VAL A 1 415 ? 10.584 -9.733 1.101 1.00 40.94 415 VAL A CA 1
ATOM 3268 C C . VAL A 1 415 ? 10.267 -11.137 1.605 1.00 40.94 415 VAL A C 1
ATOM 3270 O O . VAL A 1 415 ? 9.182 -11.436 2.095 1.00 40.94 415 VAL A O 1
ATOM 3273 N N . LYS A 1 416 ? 11.250 -12.040 1.526 1.00 34.94 416 LYS A N 1
ATOM 3274 C CA . LYS A 1 416 ? 11.132 -13.361 2.159 1.00 34.94 416 LYS A CA 1
ATOM 3275 C C . LYS A 1 416 ? 10.912 -13.210 3.670 1.00 34.94 416 LYS A C 1
ATOM 3277 O O . LYS A 1 416 ? 11.875 -13.085 4.423 1.00 34.94 416 LYS A O 1
ATOM 3282 N N . GLN A 1 417 ? 9.674 -13.345 4.133 1.00 29.94 417 GLN A N 1
ATOM 3283 C CA . GLN A 1 417 ? 9.415 -13.778 5.503 1.00 29.94 417 GLN A CA 1
ATOM 3284 C C . GLN A 1 417 ? 9.766 -15.268 5.590 1.00 29.94 417 GLN A C 1
ATOM 3286 O O . GLN A 1 417 ? 9.190 -16.092 4.882 1.00 29.94 417 GLN A O 1
ATOM 3291 N N . ARG A 1 418 ? 10.749 -15.640 6.420 1.00 26.48 418 ARG A N 1
ATOM 3292 C CA . ARG A 1 418 ? 10.994 -17.059 6.725 1.00 26.48 418 ARG A CA 1
ATOM 3293 C C . ARG A 1 418 ? 9.797 -17.606 7.517 1.00 26.48 418 ARG A C 1
ATOM 3295 O O . ARG A 1 418 ? 9.544 -17.082 8.601 1.00 26.48 418 ARG A O 1
ATOM 3302 N N . PRO A 1 419 ? 9.132 -18.687 7.077 1.00 29.53 419 PRO A N 1
ATOM 3303 C CA . PRO A 1 419 ? 8.333 -19.491 7.982 1.00 29.53 419 PRO A CA 1
ATOM 3304 C C . PRO A 1 419 ? 9.276 -20.319 8.865 1.00 29.53 419 PRO A C 1
ATOM 3306 O O . PRO A 1 419 ? 10.323 -20.798 8.426 1.00 29.53 419 PRO A O 1
ATOM 3309 N N . HIS A 1 420 ? 8.919 -20.450 10.137 1.00 33.25 420 HIS A N 1
ATOM 3310 C CA . HIS A 1 420 ? 9.602 -21.293 11.112 1.00 33.25 420 HIS A CA 1
ATOM 3311 C C . HIS A 1 420 ? 9.774 -22.733 10.599 1.00 33.25 420 HIS A C 1
ATOM 3313 O O . HIS A 1 420 ? 8.766 -23.402 10.417 1.00 33.25 420 HIS A O 1
ATOM 3319 N N . LEU A 1 421 ? 11.012 -23.242 10.473 1.00 28.97 421 LEU A N 1
ATOM 3320 C CA . LEU A 1 421 ? 11.338 -24.646 10.780 1.00 28.97 421 LEU A CA 1
ATOM 3321 C C . LEU A 1 421 ? 12.851 -24.948 10.809 1.00 28.97 421 LEU A C 1
ATOM 3323 O O . LEU A 1 421 ? 13.608 -24.543 9.934 1.00 28.97 421 LEU A O 1
ATOM 3327 N N . ALA A 1 422 ? 13.193 -25.750 11.823 1.00 28.02 422 ALA A N 1
ATOM 3328 C CA . ALA A 1 422 ? 14.355 -26.624 12.007 1.00 28.02 422 ALA A CA 1
ATOM 3329 C C . ALA A 1 422 ? 15.744 -26.027 12.337 1.00 28.02 422 ALA A C 1
ATOM 3331 O O . ALA A 1 422 ? 16.273 -25.124 11.698 1.00 28.02 422 ALA A O 1
ATOM 3332 N N . LYS A 1 423 ? 16.316 -26.605 13.402 1.00 38.31 423 LYS A N 1
ATOM 3333 C CA . LYS A 1 423 ? 17.683 -26.447 13.916 1.00 38.31 423 LYS A CA 1
ATOM 3334 C C . LYS A 1 423 ? 18.733 -26.999 12.925 1.00 38.31 423 LYS A C 1
ATOM 3336 O O . LYS A 1 423 ? 18.382 -27.777 12.050 1.00 38.31 423 LYS A O 1
ATOM 3341 N N . SER A 1 424 ? 19.991 -26.628 13.213 1.00 31.31 424 SER A N 1
ATOM 3342 C CA . SER A 1 424 ? 21.311 -27.125 12.746 1.00 31.31 424 SER A CA 1
ATOM 3343 C C . SER A 1 424 ? 21.798 -26.738 11.342 1.00 31.31 424 SER A C 1
ATOM 3345 O O . SER A 1 424 ? 21.423 -27.371 10.367 1.00 31.31 424 SER A O 1
ATOM 3347 N N . ASP A 1 425 ? 22.675 -25.725 11.253 1.00 27.52 425 ASP A N 1
ATOM 3348 C CA . ASP A 1 425 ? 24.132 -25.907 11.046 1.00 27.52 425 ASP A CA 1
ATOM 3349 C C . ASP A 1 425 ? 24.873 -24.543 11.013 1.00 27.52 425 ASP A C 1
ATOM 3351 O O . ASP A 1 425 ? 24.352 -23.588 10.426 1.00 27.52 425 ASP A O 1
ATOM 3355 N N . PRO A 1 426 ? 26.069 -24.386 11.622 1.00 39.19 426 PRO A N 1
ATOM 3356 C CA . PRO A 1 426 ? 26.787 -23.115 11.644 1.00 39.19 426 PRO A CA 1
ATOM 3357 C C . PRO A 1 426 ? 27.996 -23.124 10.697 1.00 39.19 426 PRO A C 1
ATOM 3359 O O . PRO A 1 426 ? 29.110 -23.324 11.163 1.00 39.19 426 PRO A O 1
ATOM 3362 N N . GLN A 1 427 ? 27.815 -22.867 9.393 1.00 32.88 427 GLN A N 1
ATOM 3363 C CA . GLN A 1 427 ? 28.916 -22.415 8.514 1.00 32.88 427 GLN A CA 1
ATOM 3364 C C . GLN A 1 427 ? 28.456 -21.948 7.113 1.00 32.88 427 GLN A C 1
ATOM 3366 O O . GLN A 1 427 ? 28.772 -22.570 6.110 1.00 32.88 427 GLN A O 1
ATOM 3371 N N . ILE A 1 428 ? 27.733 -20.824 7.002 1.00 27.70 428 ILE A N 1
ATOM 3372 C CA . ILE A 1 428 ? 27.576 -20.085 5.725 1.00 27.70 428 ILE A CA 1
ATOM 3373 C C . ILE A 1 428 ? 27.507 -18.574 6.039 1.00 27.70 428 ILE A C 1
ATOM 3375 O O . ILE A 1 428 ? 26.773 -18.193 6.958 1.00 27.70 428 ILE A O 1
ATOM 3379 N N . PRO A 1 429 ? 28.264 -17.696 5.343 1.00 27.70 429 PRO A N 1
ATOM 3380 C CA . PRO A 1 429 ? 28.289 -16.267 5.641 1.00 27.70 429 PRO A CA 1
ATOM 3381 C C . PRO A 1 429 ? 26.909 -15.624 5.450 1.00 27.70 429 PRO A C 1
ATOM 3383 O O . PRO A 1 429 ? 26.264 -15.747 4.409 1.00 27.70 429 PRO A O 1
ATOM 3386 N N . LYS A 1 430 ? 26.471 -14.920 6.496 1.00 30.64 430 LYS A N 1
ATOM 3387 C CA . LYS A 1 430 ? 25.251 -14.115 6.544 1.00 30.64 430 LYS A CA 1
ATOM 3388 C C . LYS A 1 430 ? 25.415 -12.896 5.635 1.00 30.64 430 LYS A C 1
ATOM 3390 O O . LYS A 1 430 ? 25.941 -11.881 6.074 1.00 30.64 430 LYS A O 1
ATOM 3395 N N . ASN A 1 431 ? 24.970 -12.970 4.387 1.00 31.48 431 ASN A N 1
ATOM 3396 C CA . ASN A 1 431 ? 24.708 -11.761 3.614 1.00 31.48 431 ASN A CA 1
ATOM 3397 C C . ASN A 1 431 ? 23.552 -12.016 2.649 1.00 31.48 431 ASN A C 1
ATOM 3399 O O . ASN A 1 431 ? 23.699 -12.802 1.720 1.00 31.48 431 ASN A O 1
ATOM 3403 N N . ASN A 1 432 ? 22.391 -11.446 2.980 1.00 31.16 432 ASN A N 1
ATOM 3404 C CA . ASN A 1 432 ? 21.248 -11.101 2.117 1.00 31.16 432 ASN A CA 1
ATOM 3405 C C . ASN A 1 432 ? 20.009 -10.864 2.999 1.00 31.16 432 ASN A C 1
ATOM 3407 O O . ASN A 1 432 ? 18.970 -11.504 2.840 1.00 31.16 432 ASN A O 1
ATOM 3411 N N . GLN A 1 433 ? 20.147 -9.955 3.965 1.00 30.41 433 GLN A N 1
ATOM 3412 C CA . GLN A 1 433 ? 19.036 -9.419 4.742 1.00 30.41 433 GLN A CA 1
ATOM 3413 C C . GLN A 1 433 ? 18.693 -8.056 4.124 1.00 30.41 433 GLN A C 1
ATOM 3415 O O . GLN A 1 433 ? 19.425 -7.093 4.323 1.00 30.41 433 GLN A O 1
ATOM 3420 N N . ILE A 1 434 ? 17.640 -7.984 3.307 1.00 32.16 434 ILE A N 1
ATOM 3421 C CA . ILE A 1 434 ? 17.035 -6.706 2.905 1.00 32.16 434 ILE A CA 1
ATOM 3422 C C . ILE A 1 434 ? 15.817 -6.540 3.811 1.00 32.16 434 ILE A C 1
ATOM 3424 O O . ILE A 1 434 ? 14.707 -6.925 3.461 1.00 32.16 434 ILE A O 1
ATOM 3428 N N . ASP A 1 435 ? 16.083 -6.090 5.033 1.00 31.53 435 ASP A N 1
ATOM 3429 C CA . ASP A 1 435 ? 15.075 -5.637 5.993 1.00 31.53 435 ASP A CA 1
ATOM 3430 C C . ASP A 1 435 ? 15.063 -4.097 5.982 1.00 31.53 435 ASP A C 1
ATOM 3432 O O . ASP A 1 435 ? 15.879 -3.486 5.292 1.00 31.53 435 ASP A O 1
ATOM 3436 N N . LEU A 1 436 ? 14.168 -3.455 6.730 1.00 33.94 436 LEU A N 1
ATOM 3437 C CA . LEU A 1 436 ? 13.997 -1.989 6.837 1.00 33.94 436 LEU A CA 1
ATOM 3438 C C . LEU A 1 436 ? 15.277 -1.125 6.983 1.00 33.94 436 LEU A C 1
ATOM 3440 O O . LEU A 1 436 ? 15.218 0.083 6.754 1.00 33.94 436 LEU A O 1
ATOM 3444 N N . ASP A 1 437 ? 16.439 -1.717 7.262 1.00 34.53 437 ASP A N 1
ATOM 3445 C CA . ASP A 1 437 ? 17.763 -1.108 7.081 1.00 34.53 437 ASP A CA 1
ATOM 3446 C C . ASP A 1 437 ? 18.005 -0.561 5.666 1.00 34.53 437 ASP A C 1
ATOM 3448 O O . ASP A 1 437 ? 18.840 0.314 5.485 1.00 34.53 437 ASP A O 1
ATOM 3452 N N . PHE A 1 438 ? 17.260 -1.022 4.661 1.00 36.44 438 PHE A N 1
ATOM 3453 C CA . PHE A 1 438 ? 17.337 -0.560 3.278 1.00 36.44 438 PHE A CA 1
ATOM 3454 C C . PHE A 1 438 ? 17.115 0.951 3.099 1.00 36.44 438 PHE A C 1
ATOM 3456 O O . PHE A 1 438 ? 17.800 1.590 2.300 1.00 36.44 438 PHE A O 1
ATOM 3463 N N . PHE A 1 439 ? 16.188 1.528 3.870 1.00 37.62 439 PHE A N 1
ATOM 3464 C CA . PHE A 1 439 ? 15.980 2.976 3.912 1.00 37.62 439 PHE A CA 1
ATOM 3465 C C . PHE A 1 439 ? 17.092 3.669 4.717 1.00 37.62 439 PHE A C 1
ATOM 3467 O O . PHE A 1 439 ? 17.585 4.707 4.293 1.00 37.62 439 PHE A O 1
ATOM 3474 N N . ASN A 1 440 ? 17.574 3.063 5.806 1.00 34.53 440 ASN A N 1
ATOM 3475 C CA . ASN A 1 440 ? 18.654 3.621 6.634 1.00 34.53 440 ASN A CA 1
ATOM 3476 C C . ASN A 1 440 ? 20.044 3.574 5.953 1.00 34.53 440 ASN A C 1
ATOM 3478 O O . ASN A 1 440 ? 20.891 4.426 6.215 1.00 34.53 440 ASN A O 1
ATOM 3482 N N . LEU A 1 441 ? 20.282 2.627 5.038 1.00 34.84 441 LEU A N 1
ATOM 3483 C CA . LEU A 1 441 ? 21.552 2.409 4.324 1.00 34.84 441 LEU A CA 1
ATOM 3484 C C . LEU A 1 441 ? 21.846 3.431 3.218 1.00 34.84 441 LEU A C 1
ATOM 3486 O O . LEU A 1 441 ? 23.004 3.556 2.818 1.00 34.84 441 LEU A O 1
ATOM 3490 N N . PHE A 1 442 ? 20.845 4.180 2.745 1.00 34.75 442 PHE A N 1
ATOM 3491 C CA . PHE A 1 442 ? 21.033 5.277 1.782 1.00 34.75 442 PHE A CA 1
ATOM 3492 C C . PHE A 1 442 ? 21.148 6.667 2.441 1.00 34.75 442 PHE A C 1
ATOM 3494 O O . PHE A 1 442 ? 21.565 7.617 1.781 1.00 34.75 442 PHE A O 1
ATOM 3501 N N . PHE A 1 443 ? 20.902 6.763 3.755 1.00 36.81 443 PHE A N 1
ATOM 3502 C CA . PHE A 1 443 ? 21.146 7.947 4.587 1.00 36.81 443 PHE A CA 1
ATOM 3503 C C . PHE A 1 443 ? 22.356 7.912 5.578 1.00 36.81 443 PHE A C 1
ATOM 3505 O O . PHE A 1 443 ? 22.367 8.751 6.478 1.00 36.81 443 PHE A O 1
ATOM 3512 N N . PRO A 1 444 ? 23.429 7.081 5.486 1.00 28.38 444 PRO A N 1
ATOM 3513 C CA . PRO A 1 444 ? 24.443 7.032 6.555 1.00 28.38 444 PRO A CA 1
ATOM 3514 C C . PRO A 1 444 ? 25.470 8.178 6.539 1.00 28.38 444 PRO A C 1
ATOM 3516 O O . PRO A 1 444 ? 26.173 8.374 7.524 1.00 28.38 444 PRO A O 1
ATOM 3519 N N . GLN A 1 445 ? 25.613 8.935 5.444 1.00 28.52 445 GLN A N 1
ATOM 3520 C CA . GLN A 1 445 ? 26.669 9.961 5.315 1.00 28.52 445 GLN A CA 1
ATOM 3521 C C . GLN A 1 445 ? 26.222 11.397 5.642 1.00 28.52 445 GLN A C 1
ATOM 3523 O O . GLN A 1 445 ? 26.927 12.352 5.329 1.00 28.52 445 GLN A O 1
ATOM 3528 N N . MET A 1 446 ? 25.077 11.567 6.310 1.00 32.00 446 MET A N 1
ATOM 3529 C CA . MET A 1 446 ? 24.652 12.863 6.865 1.00 32.00 446 MET A CA 1
ATOM 3530 C C . MET A 1 446 ? 24.570 12.907 8.389 1.00 32.00 446 MET A C 1
ATOM 3532 O O . MET A 1 446 ? 24.119 13.899 8.953 1.00 32.00 446 MET A O 1
ATOM 3536 N N . THR A 1 447 ? 25.072 11.882 9.073 1.00 30.67 447 THR A N 1
ATOM 3537 C CA . THR A 1 447 ? 25.103 11.845 10.536 1.00 30.67 447 THR A CA 1
ATOM 3538 C C . THR A 1 447 ? 26.522 11.567 11.020 1.00 30.67 447 THR A C 1
ATOM 3540 O O . THR A 1 447 ? 26.993 10.432 10.995 1.00 30.67 447 THR A O 1
ATOM 3543 N N . HIS A 1 448 ? 27.216 12.617 11.468 1.00 24.31 448 HIS A N 1
ATOM 3544 C CA . HIS A 1 448 ? 28.384 12.470 12.339 1.00 24.31 448 HIS A CA 1
ATOM 3545 C C . HIS A 1 448 ? 27.916 11.888 13.699 1.00 24.31 448 HIS A C 1
ATOM 3547 O O . HIS A 1 448 ? 26.794 12.189 14.114 1.00 24.31 448 HIS A O 1
ATOM 3553 N N . PRO A 1 449 ? 28.727 11.092 14.428 1.00 29.88 449 PRO A N 1
ATOM 3554 C CA . PRO A 1 449 ? 28.249 10.191 15.491 1.00 29.88 449 PRO A CA 1
ATOM 3555 C C . PRO A 1 449 ? 27.828 10.847 16.819 1.00 29.88 449 PRO A C 1
ATOM 3557 O O . PRO A 1 449 ? 27.672 10.148 17.814 1.00 29.88 449 PRO A O 1
ATOM 3560 N N . SER A 1 450 ? 27.654 12.167 16.870 1.00 27.83 450 SER A N 1
ATOM 3561 C CA . SER A 1 450 ? 27.426 12.896 18.128 1.00 27.83 450 SER A CA 1
ATOM 3562 C C . SER A 1 450 ? 25.984 13.366 18.327 1.00 27.83 450 SER A C 1
ATOM 3564 O O . SER A 1 450 ? 25.672 13.919 19.376 1.00 27.83 450 SER A O 1
ATOM 3566 N N . CYS A 1 451 ? 25.101 13.157 17.348 1.00 27.47 451 CYS A N 1
ATOM 3567 C CA . CYS A 1 451 ? 23.735 13.678 17.384 1.00 27.47 451 CYS A CA 1
ATOM 3568 C C . CYS A 1 451 ? 22.739 12.658 16.812 1.00 27.47 451 CYS A C 1
ATOM 3570 O O . CYS A 1 451 ? 22.244 12.834 15.705 1.00 27.47 451 CYS A O 1
ATOM 3572 N N . VAL A 1 452 ? 22.438 11.589 17.556 1.00 28.23 452 VAL A N 1
ATOM 3573 C CA . VAL A 1 452 ? 21.230 10.776 17.332 1.00 28.23 452 VAL A CA 1
ATOM 3574 C C . VAL A 1 452 ? 20.611 10.462 18.689 1.00 28.23 452 VAL A C 1
ATOM 3576 O O . VAL A 1 452 ? 21.093 9.609 19.430 1.00 28.23 452 VAL A O 1
ATOM 3579 N N . ASN A 1 453 ? 19.539 11.183 19.008 1.00 27.56 453 ASN A N 1
ATOM 3580 C CA . ASN A 1 453 ? 18.601 10.827 20.064 1.00 27.56 453 ASN A CA 1
ATOM 3581 C C . ASN A 1 453 ? 17.514 9.946 19.402 1.00 27.56 453 ASN A C 1
ATOM 3583 O O . ASN A 1 453 ? 16.985 10.355 18.366 1.00 27.56 453 ASN A O 1
ATOM 3587 N N . PRO A 1 454 ? 17.187 8.743 19.909 1.00 28.95 454 PRO A N 1
ATOM 3588 C CA . PRO A 1 454 ? 16.353 7.746 19.215 1.00 28.95 454 PRO A CA 1
ATOM 3589 C C . PRO A 1 454 ? 14.840 8.068 19.201 1.00 28.95 454 PRO A C 1
ATOM 3591 O O . PRO A 1 454 ? 14.003 7.165 19.233 1.00 28.95 454 PRO A O 1
ATOM 3594 N N . GLU A 1 455 ? 14.475 9.349 19.163 1.00 29.53 455 GLU A N 1
ATOM 3595 C CA . GLU A 1 455 ? 13.133 9.849 19.488 1.00 29.53 455 GLU A CA 1
ATOM 3596 C C . GLU A 1 455 ? 12.304 10.351 18.292 1.00 29.53 455 GLU A C 1
ATOM 3598 O O . GLU A 1 455 ? 11.189 10.809 18.497 1.00 29.53 455 GLU A O 1
ATOM 3603 N N . TYR A 1 456 ? 12.767 10.194 17.045 1.00 28.36 456 TYR A N 1
ATOM 3604 C CA . TYR A 1 456 ? 12.011 10.653 15.861 1.00 28.36 456 TYR A CA 1
ATOM 3605 C C . TYR A 1 456 ? 11.729 9.604 14.767 1.00 28.36 456 TYR A C 1
ATOM 3607 O O . TYR A 1 456 ? 11.063 9.931 13.797 1.00 28.36 456 TYR A O 1
ATOM 3615 N N . LEU A 1 457 ? 12.101 8.331 14.959 1.00 30.33 457 LEU A N 1
ATOM 3616 C CA . LEU A 1 457 ? 11.823 7.214 14.024 1.00 30.33 457 LEU A CA 1
ATOM 3617 C C . LEU A 1 457 ? 10.439 6.566 14.266 1.00 30.33 457 LEU A C 1
ATOM 3619 O O . LEU A 1 457 ? 10.299 5.346 14.414 1.00 30.33 457 LEU A O 1
ATOM 3623 N N . GLY A 1 458 ? 9.412 7.397 14.464 1.00 26.23 458 GLY A N 1
ATOM 3624 C CA . GLY A 1 458 ? 8.176 6.995 15.139 1.00 26.23 458 GLY A CA 1
ATOM 3625 C C . GLY A 1 458 ? 6.892 6.945 14.316 1.00 26.23 458 GLY A C 1
ATOM 3626 O O . GLY A 1 458 ? 5.968 6.247 14.731 1.00 26.23 458 GLY A O 1
ATOM 3627 N N . SER A 1 459 ? 6.811 7.641 13.185 1.00 28.98 459 SER A N 1
ATOM 3628 C CA . SER A 1 459 ? 5.524 7.983 12.558 1.00 28.98 459 SER A CA 1
ATOM 3629 C C . SER A 1 459 ? 5.494 7.748 11.045 1.00 28.98 459 SER A C 1
ATOM 3631 O O . SER A 1 459 ? 4.926 8.524 10.281 1.00 28.98 459 SER A O 1
ATOM 3633 N N . ILE A 1 460 ? 6.031 6.612 10.597 1.00 31.56 460 ILE A N 1
ATOM 3634 C CA . ILE A 1 460 ? 5.713 6.083 9.266 1.00 31.56 460 ILE A CA 1
ATOM 3635 C C . ILE A 1 460 ? 4.487 5.157 9.397 1.00 31.56 460 ILE A C 1
ATOM 3637 O O . ILE A 1 460 ? 4.577 4.136 10.089 1.00 31.56 460 ILE A O 1
ATOM 3641 N N . PRO A 1 461 ? 3.342 5.452 8.749 1.00 25.45 461 PRO A N 1
ATOM 3642 C CA . PRO A 1 461 ? 2.181 4.568 8.772 1.00 25.45 461 PRO A CA 1
ATOM 3643 C C . PRO A 1 461 ? 2.527 3.211 8.138 1.00 25.45 461 PRO A C 1
ATOM 3645 O O . PRO A 1 461 ? 3.012 3.134 7.004 1.00 25.45 461 PRO A O 1
ATOM 3648 N N . LYS A 1 462 ? 2.276 2.122 8.874 1.00 28.95 462 LYS A N 1
ATOM 3649 C CA . LYS A 1 462 ? 2.423 0.748 8.371 1.00 28.95 462 LYS A CA 1
ATOM 3650 C C . LYS A 1 462 ? 1.323 0.405 7.345 1.00 28.95 462 LYS A C 1
ATOM 3652 O O . LYS A 1 462 ? 0.282 1.052 7.303 1.00 28.95 462 LYS A O 1
ATOM 3657 N N . PRO A 1 463 ? 1.599 -0.543 6.433 1.00 30.41 463 PRO A N 1
ATOM 3658 C CA . PRO A 1 463 ? 1.010 -0.583 5.100 1.00 30.41 463 PRO A CA 1
ATOM 3659 C C . PRO A 1 463 ? -0.409 -1.164 5.048 1.00 30.41 463 PRO A C 1
ATOM 3661 O O . PRO A 1 463 ? -0.698 -2.137 5.731 1.00 30.41 463 PRO A O 1
ATOM 3664 N N . VAL A 1 464 ? -1.226 -0.633 4.124 1.00 27.78 464 VAL A N 1
ATOM 3665 C CA . VAL A 1 464 ? -2.361 -1.333 3.489 1.00 27.78 464 VAL A CA 1
ATOM 3666 C C . VAL A 1 464 ? -1.988 -2.803 3.272 1.00 27.78 464 VAL A C 1
ATOM 3668 O O . VAL A 1 464 ? -0.974 -3.080 2.625 1.00 27.78 464 VAL A O 1
ATOM 3671 N N . SER A 1 465 ? -2.773 -3.716 3.844 1.00 25.53 465 SER A N 1
ATOM 3672 C CA . SER A 1 465 ? -2.604 -5.159 3.684 1.00 25.53 465 SER A CA 1
ATOM 3673 C C . SER A 1 465 ? -2.851 -5.531 2.224 1.00 25.53 465 SER A C 1
ATOM 3675 O O . SER A 1 465 ? -3.985 -5.597 1.761 1.00 25.53 465 SER A O 1
ATOM 3677 N N . LEU A 1 466 ? -1.770 -5.730 1.478 1.00 32.88 466 LEU A N 1
ATOM 3678 C CA . LEU A 1 466 ? -1.798 -6.294 0.139 1.00 32.88 466 LEU A CA 1
ATOM 3679 C C . LEU A 1 466 ? -1.131 -7.659 0.230 1.00 32.88 466 LEU A C 1
ATOM 3681 O O . LEU A 1 466 ? 0.091 -7.766 0.332 1.00 32.88 466 LEU A O 1
ATOM 3685 N N . HIS A 1 467 ? -1.952 -8.707 0.262 1.00 30.61 467 HIS A N 1
ATOM 3686 C CA . HIS A 1 467 ? -1.468 -10.076 0.143 1.00 30.61 467 HIS A CA 1
ATOM 3687 C C . HIS A 1 467 ? -0.626 -10.192 -1.144 1.00 30.61 467 HIS A C 1
ATOM 3689 O O . HIS A 1 467 ? -1.122 -9.939 -2.239 1.00 30.61 467 HIS A O 1
ATOM 3695 N N . ASN A 1 468 ? 0.652 -10.558 -0.988 1.00 37.56 468 ASN A N 1
ATOM 3696 C CA . ASN A 1 468 ? 1.641 -10.824 -2.045 1.00 37.56 468 ASN A CA 1
ATOM 3697 C C . ASN A 1 468 ? 1.971 -9.662 -2.995 1.00 37.56 468 ASN A C 1
ATOM 3699 O O . ASN A 1 468 ? 1.973 -9.817 -4.216 1.00 37.56 468 ASN A O 1
ATOM 3703 N N . GLN A 1 469 ? 2.326 -8.506 -2.441 1.00 41.50 469 GLN A N 1
ATOM 3704 C CA . GLN A 1 469 ? 2.761 -7.348 -3.221 1.00 41.50 469 GLN A CA 1
ATOM 3705 C C . GLN A 1 469 ? 4.263 -7.330 -3.543 1.00 41.50 469 GLN A C 1
ATOM 3707 O O . GLN A 1 469 ? 4.977 -6.371 -3.255 1.00 41.50 469 GLN A O 1
ATOM 3712 N N . GLU A 1 470 ? 4.707 -8.428 -4.149 1.00 61.75 470 GLU A N 1
ATOM 3713 C CA . GLU A 1 470 ? 6.081 -8.738 -4.534 1.00 61.75 470 GLU A CA 1
ATOM 3714 C C . GLU A 1 470 ? 6.060 -9.407 -5.905 1.00 61.75 470 GLU A C 1
ATOM 3716 O O . GLU A 1 470 ? 5.419 -10.452 -6.056 1.00 61.75 470 GLU A O 1
ATOM 3721 N N . PHE A 1 471 ? 6.740 -8.856 -6.915 1.00 78.88 471 PHE A N 1
ATOM 3722 C CA . PHE A 1 471 ? 6.429 -9.307 -8.274 1.00 78.88 471 PHE A CA 1
ATOM 3723 C C . PHE A 1 471 ? 7.599 -9.591 -9.211 1.00 78.88 471 PHE A C 1
ATOM 3725 O O . PHE A 1 471 ? 7.757 -10.733 -9.642 1.00 78.88 471 PHE A O 1
ATOM 3732 N N . LEU A 1 472 ? 8.419 -8.601 -9.577 1.00 87.62 472 LEU A N 1
ATOM 3733 C CA . LEU A 1 472 ? 9.467 -8.848 -10.574 1.00 87.62 472 LEU A CA 1
ATOM 3734 C C . LEU A 1 472 ? 10.587 -9.737 -10.013 1.00 87.62 472 LEU A C 1
ATOM 3736 O O . LEU A 1 472 ? 10.892 -10.782 -10.596 1.00 87.62 472 LEU A O 1
ATOM 3740 N N . HIS A 1 473 ? 11.159 -9.385 -8.856 1.00 86.38 473 HIS A N 1
ATOM 3741 C CA . HIS A 1 473 ? 12.268 -10.140 -8.259 1.00 86.38 473 HIS A CA 1
ATOM 3742 C C . HIS A 1 473 ? 11.852 -11.550 -7.822 1.00 86.38 473 HIS A C 1
ATOM 3744 O O . HIS A 1 473 ? 12.648 -12.478 -7.971 1.00 86.38 473 HIS A O 1
ATOM 3750 N N . SER A 1 474 ? 10.609 -11.750 -7.360 1.00 82.69 474 SER A N 1
ATOM 3751 C CA . SER A 1 474 ? 10.082 -13.083 -7.004 1.00 82.69 474 SER A CA 1
ATOM 3752 C C . SER A 1 474 ? 9.992 -14.019 -8.217 1.00 82.69 474 SER A C 1
ATOM 3754 O O . SER A 1 474 ? 10.142 -15.232 -8.079 1.00 82.69 474 SER A O 1
ATOM 3756 N N . LYS A 1 475 ? 9.842 -13.460 -9.424 1.00 86.00 475 LYS A N 1
ATOM 3757 C CA . LYS A 1 475 ? 9.862 -14.184 -10.706 1.00 86.00 475 LYS A CA 1
ATOM 3758 C C . LYS A 1 475 ? 11.258 -14.280 -11.332 1.00 86.00 475 LYS A C 1
ATOM 3760 O O . LYS A 1 475 ? 11.384 -14.709 -12.479 1.00 86.00 475 LYS A O 1
ATOM 3765 N N . GLY A 1 476 ? 12.303 -13.868 -10.607 1.00 86.50 476 GLY A N 1
ATOM 3766 C CA . GLY A 1 476 ? 13.681 -13.842 -11.102 1.00 86.50 476 GLY A CA 1
ATOM 3767 C C . GLY A 1 476 ? 13.920 -12.802 -12.202 1.00 86.50 476 GLY A C 1
ATOM 3768 O O . GLY A 1 476 ? 14.852 -12.946 -12.993 1.00 86.50 476 GLY A O 1
ATOM 3769 N N . LEU A 1 477 ? 13.073 -11.774 -12.290 1.00 89.50 477 LEU A N 1
ATOM 3770 C CA . LEU A 1 477 ? 13.159 -10.716 -13.293 1.00 89.50 477 LEU A CA 1
ATOM 3771 C C . LEU A 1 477 ? 13.755 -9.453 -12.673 1.00 89.50 477 LEU A C 1
ATOM 3773 O O . LEU A 1 477 ? 13.293 -9.000 -11.634 1.00 89.50 477 LEU A O 1
ATOM 3777 N N . LEU A 1 478 ? 14.745 -8.857 -13.337 1.00 88.62 478 LEU A N 1
ATOM 3778 C CA . LEU A 1 478 ? 15.300 -7.550 -12.969 1.00 88.62 478 LEU A CA 1
ATOM 3779 C C . LEU A 1 478 ? 14.723 -6.476 -13.881 1.00 88.62 478 LEU A C 1
ATOM 3781 O O . LEU A 1 478 ? 14.728 -6.661 -15.101 1.00 88.62 478 LEU A O 1
ATOM 3785 N N . HIS A 1 479 ? 14.291 -5.353 -13.311 1.00 90.81 479 HIS A N 1
ATOM 3786 C CA . HIS A 1 479 ? 13.797 -4.216 -14.078 1.00 90.81 479 HIS A CA 1
ATOM 3787 C C . HIS A 1 479 ? 14.923 -3.596 -14.925 1.00 90.81 479 HIS A C 1
ATOM 3789 O O . HIS A 1 479 ? 14.797 -3.416 -16.135 1.00 90.81 479 HIS A O 1
ATOM 3795 N N . GLY A 1 480 ? 16.066 -3.311 -14.297 1.00 86.81 480 GLY A N 1
ATOM 3796 C CA . GLY A 1 480 ? 17.300 -2.829 -14.917 1.00 86.81 480 GLY A CA 1
ATOM 3797 C C . GLY A 1 480 ? 17.289 -1.369 -15.377 1.00 86.81 480 GLY A C 1
ATOM 3798 O O . GLY A 1 480 ? 18.298 -0.912 -15.915 1.00 86.81 480 GLY A O 1
ATOM 3799 N N . HIS A 1 481 ? 16.171 -0.658 -15.199 1.00 86.81 481 HIS A N 1
ATOM 3800 C CA . HIS A 1 481 ? 15.991 0.739 -15.605 1.00 86.81 481 HIS A CA 1
ATOM 3801 C C . HIS A 1 481 ? 15.001 1.490 -14.690 1.00 86.81 481 HIS A C 1
ATOM 3803 O O . HIS A 1 481 ? 14.009 2.054 -15.148 1.00 86.81 481 HIS A O 1
ATOM 3809 N N . VAL A 1 482 ? 15.183 1.411 -13.369 1.00 91.81 482 VAL A N 1
ATOM 3810 C CA . VAL A 1 482 ? 14.321 2.126 -12.404 1.00 91.81 482 VAL A CA 1
ATOM 3811 C C . VAL A 1 482 ? 14.745 3.601 -12.331 1.00 91.81 482 VAL A C 1
ATOM 3813 O O . VAL A 1 482 ? 15.898 3.889 -12.026 1.00 91.81 482 VAL A O 1
ATOM 3816 N N . CYS A 1 483 ? 13.840 4.522 -12.657 1.00 92.81 483 CYS A N 1
ATOM 3817 C CA . CYS A 1 483 ? 14.028 5.977 -12.634 1.00 92.81 483 CYS A CA 1
ATOM 3818 C C . CYS A 1 483 ? 12.661 6.675 -12.707 1.00 92.81 483 CYS A C 1
ATOM 3820 O O . CYS A 1 483 ? 11.654 6.024 -12.989 1.00 92.81 483 CYS A O 1
ATOM 3822 N N . ALA A 1 484 ? 12.594 7.993 -12.509 1.00 92.56 484 ALA A N 1
ATOM 3823 C CA . ALA A 1 484 ? 11.321 8.724 -12.574 1.00 92.56 484 ALA A CA 1
ATOM 3824 C C . ALA A 1 484 ? 10.619 8.560 -13.939 1.00 92.56 484 ALA A C 1
ATOM 3826 O O . ALA A 1 484 ? 9.402 8.428 -14.022 1.00 92.56 484 ALA A O 1
ATOM 3827 N N . ARG A 1 485 ? 11.384 8.448 -15.028 1.00 90.69 485 ARG A N 1
ATOM 3828 C CA . ARG A 1 485 ? 10.842 8.186 -16.372 1.00 90.69 485 ARG A CA 1
ATOM 3829 C C . ARG A 1 485 ? 10.219 6.799 -16.547 1.00 90.69 485 ARG A C 1
ATOM 3831 O O . ARG A 1 485 ? 9.389 6.618 -17.436 1.00 90.69 485 ARG A O 1
ATOM 3838 N N . SER A 1 486 ? 10.611 5.815 -15.735 1.00 91.69 486 SER A N 1
ATOM 3839 C CA . SER A 1 486 ? 10.032 4.465 -15.753 1.00 91.69 486 SER A CA 1
ATOM 3840 C C . SER A 1 486 ? 8.887 4.280 -14.759 1.00 91.69 486 SER A C 1
ATOM 3842 O O . SER A 1 486 ? 8.435 3.161 -14.545 1.00 91.69 486 SER A O 1
ATOM 3844 N N . VAL A 1 487 ? 8.331 5.365 -14.217 1.00 94.19 487 VAL A N 1
ATOM 3845 C CA . VAL A 1 487 ? 7.129 5.338 -13.375 1.00 94.19 487 VAL A CA 1
ATOM 3846 C C . VAL A 1 487 ? 6.033 6.154 -14.050 1.00 94.19 487 VAL A C 1
ATOM 3848 O O . VAL A 1 487 ? 6.272 7.299 -14.407 1.00 94.19 487 VAL A O 1
ATOM 3851 N N . LEU A 1 488 ? 4.843 5.582 -14.231 1.00 93.12 488 LEU A N 1
ATOM 3852 C CA . LEU A 1 488 ? 3.641 6.289 -14.682 1.00 93.12 488 LEU A CA 1
ATOM 3853 C C . LEU A 1 488 ? 2.767 6.668 -13.482 1.00 93.12 488 LEU A C 1
ATOM 3855 O O . LEU A 1 488 ? 2.753 5.953 -12.483 1.00 93.12 488 LEU A O 1
ATOM 3859 N N . VAL A 1 489 ? 2.024 7.768 -13.587 1.00 92.56 489 VAL A N 1
ATOM 3860 C CA . VAL A 1 489 ? 1.220 8.338 -12.499 1.00 92.56 489 VAL A CA 1
ATOM 3861 C C . VAL A 1 489 ? -0.233 8.498 -12.947 1.00 92.56 489 VAL A C 1
ATOM 3863 O O . VAL A 1 489 ? -0.499 9.106 -13.985 1.00 92.56 489 VAL A O 1
ATOM 3866 N N . SER A 1 490 ? -1.182 7.962 -12.177 1.00 90.19 490 SER A N 1
ATOM 3867 C CA . SER A 1 490 ? -2.619 8.132 -12.445 1.00 90.19 490 SER A CA 1
ATOM 3868 C C . SER A 1 490 ? -3.111 9.504 -11.990 1.00 90.19 490 SER A C 1
ATOM 3870 O O . SER A 1 490 ? -2.411 10.221 -11.264 1.00 90.19 490 SER A O 1
ATOM 3872 N N . ARG A 1 491 ? -4.335 9.873 -12.373 1.00 86.00 491 ARG A N 1
ATOM 3873 C CA . ARG A 1 491 ? -5.015 11.069 -11.857 1.00 86.00 491 ARG A CA 1
ATOM 3874 C C . ARG A 1 491 ? -5.066 11.120 -10.322 1.00 86.00 491 ARG A C 1
ATOM 3876 O O . ARG A 1 491 ? -4.859 12.183 -9.747 1.00 86.00 491 ARG A O 1
ATOM 3883 N N . GLU A 1 492 ? -5.268 9.980 -9.669 1.00 87.19 492 GLU A N 1
ATOM 3884 C CA . GLU A 1 492 ? -5.333 9.805 -8.208 1.00 87.19 492 GLU A CA 1
ATOM 3885 C C . GLU A 1 492 ? -3.948 9.620 -7.558 1.00 87.19 492 GLU A C 1
ATOM 3887 O O . GLU A 1 492 ? -3.848 9.184 -6.412 1.00 87.19 492 GLU A O 1
ATOM 3892 N N . PHE A 1 493 ? -2.864 9.942 -8.273 1.00 88.25 493 PHE A N 1
ATOM 3893 C CA . PHE A 1 493 ? -1.477 9.826 -7.803 1.00 88.25 493 PHE A CA 1
ATOM 3894 C C . PHE A 1 493 ? -1.025 8.391 -7.493 1.00 88.25 493 PHE A C 1
ATOM 3896 O O . PHE A 1 493 ? -0.100 8.185 -6.708 1.00 88.25 493 PHE A O 1
ATOM 3903 N N . THR A 1 494 ? -1.635 7.390 -8.133 1.00 90.50 494 THR A N 1
ATOM 3904 C CA . THR A 1 494 ? -1.114 6.018 -8.086 1.00 90.50 494 THR A CA 1
ATOM 3905 C C . THR A 1 494 ? 0.085 5.897 -9.020 1.00 90.50 494 THR A C 1
ATOM 3907 O O . THR A 1 494 ? -0.028 6.178 -10.212 1.00 90.50 494 THR A O 1
ATOM 3910 N N . ALA A 1 495 ? 1.226 5.466 -8.487 1.00 93.38 495 ALA A N 1
ATOM 3911 C CA . ALA A 1 495 ? 2.447 5.202 -9.232 1.00 93.38 495 ALA A CA 1
ATOM 3912 C C . ALA A 1 495 ? 2.499 3.743 -9.707 1.00 93.38 495 ALA A C 1
ATOM 3914 O O . ALA A 1 495 ? 2.360 2.812 -8.911 1.00 93.38 495 ALA A O 1
ATOM 3915 N N . LYS A 1 496 ? 2.743 3.540 -11.004 1.00 93.88 496 LYS A N 1
ATOM 3916 C CA . LYS A 1 496 ? 2.920 2.218 -11.616 1.00 93.88 496 LYS A CA 1
ATOM 3917 C C . LYS A 1 496 ? 4.259 2.137 -12.341 1.00 93.88 496 LYS A C 1
ATOM 3919 O O . LYS A 1 496 ? 4.569 2.984 -13.177 1.00 93.88 496 LYS A O 1
ATOM 3924 N N . LEU A 1 497 ? 5.056 1.117 -12.037 1.00 92.88 497 LEU A N 1
ATOM 3925 C CA . LEU A 1 497 ? 6.341 0.879 -12.693 1.00 92.88 497 LEU A CA 1
ATOM 3926 C C . LEU A 1 497 ? 6.100 0.379 -14.127 1.00 92.88 497 LEU A C 1
ATOM 3928 O O . LEU A 1 497 ? 5.381 -0.594 -14.339 1.00 92.88 497 LEU A O 1
ATOM 3932 N N . TRP A 1 498 ? 6.699 1.029 -15.120 1.00 89.38 498 TRP A N 1
ATOM 3933 C CA . TRP A 1 498 ? 6.560 0.688 -16.537 1.00 89.38 498 TRP A CA 1
ATOM 3934 C C . TRP A 1 498 ? 7.930 0.533 -17.216 1.00 89.38 498 TRP A C 1
ATOM 3936 O O . TRP A 1 498 ? 8.974 0.711 -16.602 1.00 89.38 498 TRP A O 1
ATOM 3946 N N . GLY A 1 499 ? 7.944 0.196 -18.510 1.00 85.69 499 GLY A N 1
ATOM 3947 C CA . GLY A 1 499 ? 9.193 0.064 -19.274 1.00 85.69 499 GLY A CA 1
ATOM 3948 C C . GLY A 1 499 ? 9.773 -1.354 -19.284 1.00 85.69 499 GLY A C 1
ATOM 3949 O O . GLY A 1 499 ? 10.968 -1.549 -19.502 1.00 85.69 499 GLY A O 1
ATOM 3950 N N . LEU A 1 500 ? 8.921 -2.373 -19.135 1.00 88.62 500 LEU A N 1
ATOM 3951 C CA . LEU A 1 500 ? 9.314 -3.786 -19.030 1.00 88.62 500 LEU A CA 1
ATOM 3952 C C . LEU A 1 500 ? 9.946 -4.393 -20.300 1.00 88.62 500 LEU A C 1
ATOM 3954 O O . LEU A 1 500 ? 10.332 -5.562 -20.307 1.00 88.62 500 LEU A O 1
ATOM 3958 N N . HIS A 1 501 ? 10.089 -3.626 -21.383 1.00 84.12 501 HIS A N 1
ATOM 3959 C CA . HIS A 1 501 ? 10.718 -4.104 -22.616 1.00 84.12 501 HIS A CA 1
ATOM 3960 C C . HIS A 1 501 ? 12.185 -4.505 -22.400 1.00 84.12 501 HIS A C 1
ATOM 3962 O O . HIS A 1 501 ? 12.636 -5.510 -22.946 1.00 84.12 501 HIS A O 1
ATOM 3968 N N . GLY A 1 502 ? 12.917 -3.781 -21.544 1.00 81.75 502 GLY A N 1
ATOM 3969 C CA . GLY A 1 502 ? 14.285 -4.151 -21.162 1.00 81.75 502 GLY A CA 1
ATOM 3970 C C . GLY A 1 502 ? 14.359 -5.487 -20.412 1.00 81.75 502 GLY A C 1
ATOM 3971 O O . GLY A 1 502 ? 15.291 -6.266 -20.624 1.00 81.75 502 GLY A O 1
ATOM 3972 N N . VAL A 1 503 ? 13.344 -5.783 -19.594 1.00 87.69 503 VAL A N 1
ATOM 3973 C CA . VAL A 1 503 ? 13.203 -7.051 -18.859 1.00 87.69 503 VAL A CA 1
ATOM 3974 C C . VAL A 1 503 ? 13.009 -8.210 -19.834 1.00 87.69 503 VAL A C 1
ATOM 3976 O O . VAL A 1 503 ? 13.736 -9.203 -19.783 1.00 87.69 503 VAL A O 1
ATOM 3979 N N . TYR A 1 504 ? 12.073 -8.052 -20.773 1.00 87.06 504 TYR A N 1
ATOM 3980 C CA . TYR A 1 504 ? 11.805 -9.033 -21.823 1.00 87.06 504 TYR A CA 1
ATOM 3981 C C . TYR A 1 504 ? 13.030 -9.300 -22.705 1.00 87.06 504 TYR A C 1
ATOM 3983 O O . TYR A 1 504 ? 13.381 -10.459 -22.933 1.00 87.06 504 TYR A O 1
ATOM 3991 N N . THR A 1 505 ? 13.710 -8.253 -23.175 1.00 82.56 505 THR A N 1
ATOM 3992 C CA . THR A 1 505 ? 14.883 -8.394 -24.051 1.00 82.56 505 THR A CA 1
ATOM 3993 C C . THR A 1 505 ? 16.001 -9.161 -23.352 1.00 82.56 505 THR A C 1
ATOM 3995 O O . THR A 1 505 ? 16.573 -10.078 -23.933 1.00 82.56 505 THR A O 1
ATOM 3998 N N . ARG A 1 506 ? 16.260 -8.873 -22.069 1.00 84.06 506 ARG A N 1
ATOM 3999 C CA . ARG A 1 506 ? 17.274 -9.592 -21.282 1.00 84.06 506 ARG A CA 1
ATOM 4000 C C . ARG A 1 506 ? 16.928 -11.070 -21.089 1.00 84.06 506 ARG A C 1
ATOM 4002 O O . ARG A 1 506 ? 17.827 -11.906 -21.128 1.00 84.06 506 ARG A O 1
ATOM 4009 N N . LYS A 1 507 ? 15.642 -11.387 -20.893 1.00 81.56 507 LYS A N 1
ATOM 4010 C CA . LYS A 1 507 ? 15.153 -12.767 -20.751 1.00 81.56 507 LYS A CA 1
ATOM 4011 C C . LYS A 1 507 ? 15.229 -13.551 -22.068 1.00 81.56 507 LYS A C 1
ATOM 4013 O O . LYS A 1 507 ? 15.515 -14.740 -22.035 1.00 81.56 507 LYS A O 1
ATOM 4018 N N . SER A 1 508 ? 14.953 -12.903 -23.202 1.00 75.50 508 SER A N 1
ATOM 4019 C CA . SER A 1 508 ? 14.783 -13.565 -24.508 1.00 75.50 508 SER A CA 1
ATOM 4020 C C . SER A 1 508 ? 16.040 -13.599 -25.381 1.00 75.50 508 SER A C 1
ATOM 4022 O O . SER A 1 508 ? 16.272 -14.597 -26.053 1.00 75.50 508 SER A O 1
ATOM 4024 N N . GLN A 1 509 ? 16.852 -12.538 -25.386 1.00 65.88 509 GLN A N 1
ATOM 4025 C CA . GLN A 1 509 ? 17.989 -12.371 -26.308 1.00 65.88 509 GLN A CA 1
ATOM 4026 C C . GLN A 1 509 ? 19.358 -12.464 -25.612 1.00 65.88 509 GLN A C 1
ATOM 4028 O O . GLN A 1 509 ? 20.395 -12.272 -26.244 1.00 65.88 509 GLN A O 1
ATOM 4033 N N . GLY A 1 510 ? 19.379 -12.757 -24.307 1.00 59.88 510 GLY A N 1
ATOM 4034 C CA . GLY A 1 510 ? 20.591 -12.696 -23.495 1.00 59.88 510 GLY A CA 1
ATOM 4035 C C . GLY A 1 510 ? 21.042 -11.255 -23.230 1.00 59.88 510 GLY A C 1
ATOM 4036 O O . GLY A 1 510 ? 20.474 -10.285 -23.730 1.00 59.88 510 GLY A O 1
ATOM 4037 N N . ALA A 1 511 ? 22.064 -11.083 -22.392 1.00 54.53 511 ALA A N 1
ATOM 4038 C CA . ALA A 1 511 ? 22.530 -9.778 -21.915 1.00 54.53 511 ALA A CA 1
ATOM 4039 C C . ALA A 1 511 ? 23.320 -8.962 -22.967 1.00 54.53 511 ALA A C 1
ATOM 4041 O O . ALA A 1 511 ? 24.327 -8.341 -22.624 1.00 54.53 511 ALA A O 1
ATOM 4042 N N . ALA A 1 512 ? 22.889 -8.941 -24.235 1.00 50.59 512 ALA A N 1
ATOM 4043 C CA . ALA A 1 512 ? 23.419 -8.036 -25.254 1.00 50.59 512 ALA A CA 1
ATOM 4044 C C . ALA A 1 512 ? 23.041 -6.594 -24.881 1.00 50.59 512 ALA A C 1
ATOM 4046 O O . ALA A 1 512 ? 21.989 -6.057 -25.230 1.00 50.59 512 ALA A O 1
ATOM 4047 N N . ARG A 1 513 ? 23.883 -5.994 -24.046 1.00 54.53 513 ARG A N 1
ATOM 4048 C CA . ARG A 1 513 ? 23.650 -4.699 -23.428 1.00 54.53 513 ARG A CA 1
ATOM 4049 C C . ARG A 1 513 ? 23.915 -3.617 -24.470 1.00 54.53 513 ARG A C 1
ATOM 4051 O O . ARG A 1 513 ? 25.067 -3.386 -24.823 1.00 54.53 513 ARG A O 1
ATOM 4058 N N . ARG A 1 514 ? 22.869 -2.941 -24.955 1.00 57.09 514 ARG A N 1
ATOM 4059 C CA . ARG A 1 514 ? 23.074 -1.654 -25.635 1.00 57.09 514 ARG A CA 1
ATOM 4060 C C . ARG A 1 514 ? 23.704 -0.704 -24.617 1.00 57.09 514 ARG A C 1
ATOM 4062 O O . ARG A 1 514 ? 23.173 -0.558 -23.514 1.00 57.09 514 ARG A O 1
ATOM 4069 N N . ASP A 1 515 ? 24.854 -0.128 -24.959 1.00 61.09 515 ASP A N 1
ATOM 4070 C CA . ASP A 1 515 ? 25.538 0.846 -24.108 1.00 61.09 515 ASP A CA 1
ATOM 4071 C C . ASP A 1 515 ? 24.812 2.190 -24.199 1.00 61.09 515 ASP A C 1
ATOM 4073 O O . ASP A 1 515 ? 25.211 3.093 -24.927 1.00 61.09 515 ASP A O 1
ATOM 4077 N N . ASP A 1 516 ? 23.680 2.294 -23.509 1.00 68.75 516 ASP A N 1
ATOM 4078 C CA . ASP A 1 516 ? 22.935 3.540 -23.433 1.00 68.75 516 ASP A CA 1
ATOM 4079 C C . ASP A 1 516 ? 23.567 4.445 -22.368 1.00 68.75 516 ASP A C 1
ATOM 4081 O O . ASP A 1 516 ? 23.434 4.227 -21.160 1.00 68.75 516 ASP A O 1
ATOM 4085 N N . ALA A 1 517 ? 24.289 5.473 -22.812 1.00 70.62 517 ALA A N 1
ATOM 4086 C CA . ALA A 1 517 ? 24.898 6.448 -21.915 1.00 70.62 517 ALA A CA 1
ATOM 4087 C C . ALA A 1 517 ? 23.855 7.193 -21.061 1.00 70.62 517 ALA A C 1
ATOM 4089 O O . ALA A 1 517 ? 24.178 7.615 -19.948 1.00 70.62 517 ALA A O 1
ATOM 4090 N N . SER A 1 518 ? 22.610 7.311 -21.541 1.00 71.44 518 SER A N 1
ATOM 4091 C CA . SER A 1 518 ? 21.545 8.080 -20.890 1.00 71.44 518 SER A CA 1
ATOM 4092 C C . SER A 1 518 ? 21.015 7.439 -19.606 1.00 71.44 518 SER A C 1
ATOM 4094 O O . SER A 1 518 ? 20.338 8.112 -18.833 1.00 71.44 518 SER A O 1
ATOM 4096 N N . VAL A 1 519 ? 21.359 6.174 -19.339 1.00 81.19 519 VAL A N 1
ATOM 4097 C CA . VAL A 1 519 ? 20.863 5.417 -18.176 1.00 81.19 519 VAL A CA 1
ATOM 4098 C C . VAL A 1 519 ? 21.963 5.103 -17.159 1.00 81.19 519 VAL A C 1
ATOM 4100 O O . VAL A 1 519 ? 21.675 4.642 -16.056 1.00 81.19 519 VAL A O 1
ATOM 4103 N N . LYS A 1 520 ? 23.233 5.387 -17.491 1.00 88.00 520 LYS A N 1
ATOM 4104 C CA . LYS A 1 520 ? 24.402 5.087 -16.639 1.00 88.00 520 LYS A CA 1
ATOM 4105 C C . LYS A 1 520 ? 24.323 5.750 -15.264 1.00 88.00 520 LYS A C 1
ATOM 4107 O O . LYS A 1 520 ? 24.764 5.162 -14.287 1.00 88.00 520 LYS A O 1
ATOM 4112 N N . LYS A 1 521 ? 23.706 6.929 -15.167 1.00 91.38 521 LYS A N 1
ATOM 4113 C CA . LYS A 1 521 ? 23.559 7.675 -13.905 1.00 91.38 521 LYS A CA 1
ATOM 4114 C C . LYS A 1 521 ? 22.629 7.010 -12.883 1.00 91.38 521 LYS A C 1
ATOM 4116 O O . LYS A 1 521 ? 22.707 7.333 -11.706 1.00 91.38 521 LYS A O 1
ATOM 4121 N N . TRP A 1 522 ? 21.803 6.057 -13.312 1.00 92.12 522 TRP A N 1
ATOM 4122 C CA . TRP A 1 522 ? 20.933 5.265 -12.439 1.00 92.12 522 TRP A CA 1
ATOM 4123 C C . TRP A 1 522 ? 21.502 3.876 -12.146 1.00 92.12 522 TRP A C 1
ATOM 4125 O O . TRP A 1 522 ? 20.917 3.120 -11.376 1.00 92.12 522 TRP A O 1
ATOM 4135 N N . GLN A 1 523 ? 22.624 3.504 -12.765 1.00 90.25 523 GLN A N 1
ATOM 4136 C CA . GLN A 1 523 ? 23.197 2.171 -12.633 1.00 90.25 523 GLN A CA 1
ATOM 4137 C C . GLN A 1 523 ? 24.045 2.033 -11.368 1.00 90.25 523 GLN A C 1
ATOM 4139 O O . GLN A 1 523 ? 24.783 2.939 -10.989 1.00 90.25 523 GLN A O 1
ATOM 4144 N N . ALA A 1 524 ? 23.968 0.854 -10.756 1.00 87.38 524 ALA A N 1
ATOM 4145 C CA . ALA A 1 524 ? 24.757 0.503 -9.585 1.00 87.38 524 ALA A CA 1
ATOM 4146 C C . ALA A 1 524 ? 26.270 0.409 -9.886 1.00 87.38 524 ALA A C 1
ATOM 4148 O O . ALA A 1 524 ? 26.659 0.149 -11.031 1.00 87.38 524 ALA A O 1
ATOM 4149 N N . PRO A 1 525 ? 27.162 0.570 -8.895 1.00 87.56 525 PRO A N 1
ATOM 4150 C CA . PRO A 1 525 ? 28.605 0.535 -9.126 1.00 87.56 525 PRO A CA 1
ATOM 4151 C C . PRO A 1 525 ? 29.090 -0.786 -9.736 1.00 87.56 525 PRO A C 1
ATOM 4153 O O . PRO A 1 525 ? 29.959 -0.783 -10.607 1.00 87.56 525 PRO A O 1
ATOM 4156 N N . GLU A 1 526 ? 28.508 -1.923 -9.344 1.00 85.69 526 GLU A N 1
ATOM 4157 C CA . GLU A 1 526 ? 28.827 -3.231 -9.917 1.00 85.69 526 GLU A CA 1
ATOM 4158 C C . GLU A 1 526 ? 28.467 -3.303 -11.404 1.00 85.69 526 GLU A C 1
ATOM 4160 O O . GLU A 1 526 ? 29.212 -3.865 -12.205 1.00 85.69 526 GLU A O 1
ATOM 4165 N N . ILE A 1 527 ? 27.377 -2.648 -11.794 1.00 88.94 527 ILE A N 1
ATOM 4166 C CA . ILE A 1 527 ? 26.927 -2.561 -13.176 1.00 88.94 527 ILE A CA 1
ATOM 4167 C C . ILE A 1 527 ? 27.885 -1.714 -14.013 1.00 88.94 527 ILE A C 1
ATOM 4169 O O . ILE A 1 527 ? 28.263 -2.128 -15.112 1.00 88.94 527 ILE A O 1
ATOM 4173 N N . LEU A 1 528 ? 28.275 -0.547 -13.494 1.00 88.00 528 LEU A N 1
ATOM 4174 C CA . LEU A 1 528 ? 29.242 0.345 -14.133 1.00 88.00 528 LEU A CA 1
ATOM 4175 C C . LEU A 1 528 ? 30.609 -0.340 -14.278 1.00 88.00 528 LEU A C 1
ATOM 4177 O O . LEU A 1 528 ? 31.284 -0.176 -15.292 1.00 88.00 528 LEU A O 1
ATOM 4181 N N . ALA A 1 529 ? 30.973 -1.190 -13.314 1.00 88.25 529 ALA A N 1
ATOM 4182 C CA . ALA A 1 529 ? 32.150 -2.055 -13.352 1.00 88.25 529 ALA A CA 1
ATOM 4183 C C . ALA A 1 529 ? 31.993 -3.293 -14.262 1.00 88.25 529 ALA A C 1
ATOM 4185 O O . ALA A 1 529 ? 32.841 -4.184 -14.226 1.00 88.25 529 ALA A O 1
ATOM 4186 N N . LYS A 1 530 ? 30.922 -3.369 -15.066 1.00 88.81 530 LYS A N 1
ATOM 4187 C CA . LYS A 1 530 ? 30.602 -4.479 -15.981 1.00 88.81 530 LYS A CA 1
ATOM 4188 C C . LYS A 1 530 ? 30.444 -5.844 -15.293 1.00 88.81 530 LYS A C 1
ATOM 4190 O O . LYS A 1 530 ? 30.621 -6.880 -15.930 1.00 88.81 530 LYS A O 1
ATOM 4195 N N . ARG A 1 531 ? 30.087 -5.864 -14.007 1.00 87.19 531 ARG A N 1
ATOM 4196 C CA . ARG A 1 531 ? 29.744 -7.089 -13.269 1.00 87.19 531 ARG A CA 1
ATOM 4197 C C . ARG A 1 531 ? 28.275 -7.480 -13.512 1.00 87.19 531 ARG A C 1
ATOM 4199 O O . ARG A 1 531 ? 27.493 -6.653 -14.001 1.00 87.19 531 ARG A O 1
ATOM 4206 N N . PRO A 1 532 ? 27.886 -8.733 -13.207 1.00 84.19 532 PRO A N 1
ATOM 4207 C CA . PRO A 1 532 ? 26.508 -9.187 -13.363 1.00 84.19 532 PRO A CA 1
ATOM 4208 C C . PRO A 1 532 ? 25.519 -8.348 -12.548 1.00 84.19 532 PRO A C 1
ATOM 4210 O O . PRO A 1 532 ? 25.821 -7.931 -11.433 1.00 84.19 532 PRO A O 1
ATOM 4213 N N . ALA A 1 533 ? 24.331 -8.128 -13.111 1.00 83.69 533 ALA A N 1
ATOM 4214 C CA . ALA A 1 533 ? 23.237 -7.455 -12.419 1.00 83.69 533 ALA A CA 1
ATOM 4215 C C . ALA A 1 533 ? 22.537 -8.400 -11.441 1.00 83.69 533 ALA A C 1
ATOM 4217 O O . ALA A 1 533 ? 22.343 -9.573 -11.760 1.00 83.69 533 ALA A O 1
ATOM 4218 N N . GLY A 1 534 ? 22.095 -7.869 -10.302 1.00 82.62 534 GLY A N 1
ATOM 4219 C CA . GLY A 1 534 ? 21.252 -8.582 -9.342 1.00 82.62 534 GLY A CA 1
ATOM 4220 C C . GLY A 1 534 ? 20.086 -7.719 -8.850 1.00 82.62 534 GLY A C 1
ATOM 4221 O O . GLY A 1 534 ? 19.984 -6.554 -9.238 1.00 82.62 534 GLY A O 1
ATOM 4222 N N . PRO A 1 535 ? 19.224 -8.253 -7.965 1.00 83.44 535 PRO A N 1
ATOM 4223 C CA . PRO A 1 535 ? 18.163 -7.480 -7.309 1.00 83.44 535 PRO A CA 1
ATOM 4224 C C . PRO A 1 535 ? 18.681 -6.203 -6.631 1.00 83.44 535 PRO A C 1
ATOM 4226 O O . PRO A 1 535 ? 18.040 -5.157 -6.696 1.00 83.44 535 PRO A O 1
ATOM 4229 N N . SER A 1 536 ? 19.895 -6.263 -6.068 1.00 80.62 536 SER A N 1
ATOM 4230 C CA . SER A 1 536 ? 20.614 -5.122 -5.487 1.00 80.62 536 SER A CA 1
ATOM 4231 C C . SER A 1 536 ? 20.896 -3.994 -6.488 1.00 80.62 536 SER A C 1
ATOM 4233 O O . SER A 1 536 ? 21.036 -2.841 -6.096 1.00 80.62 536 SER A O 1
ATOM 4235 N N . SER A 1 537 ? 20.955 -4.287 -7.787 1.00 82.69 537 SER A N 1
ATOM 4236 C CA . SER A 1 537 ? 21.167 -3.259 -8.803 1.00 82.69 537 SER A CA 1
ATOM 4237 C C . SER A 1 537 ? 19.897 -2.432 -9.046 1.00 82.69 537 SER A C 1
ATOM 4239 O O . SER A 1 537 ? 19.993 -1.219 -9.202 1.00 82.69 537 SER A O 1
ATOM 4241 N N . ASP A 1 538 ? 18.709 -3.053 -9.021 1.00 85.88 538 ASP A N 1
ATOM 4242 C CA . ASP A 1 538 ? 17.420 -2.336 -9.109 1.00 85.88 538 ASP A CA 1
ATOM 4243 C C . ASP A 1 538 ? 17.151 -1.507 -7.854 1.00 85.88 538 ASP A C 1
ATOM 4245 O O . ASP A 1 538 ? 16.668 -0.383 -7.926 1.00 85.88 538 ASP A O 1
ATOM 4249 N N . ILE A 1 539 ? 17.514 -2.072 -6.708 1.00 84.38 539 ILE A N 1
ATOM 4250 C CA . ILE A 1 539 ? 17.563 -1.436 -5.391 1.00 84.38 539 ILE A CA 1
ATOM 4251 C C . ILE A 1 539 ? 18.359 -0.125 -5.415 1.00 84.38 539 ILE A C 1
ATOM 4253 O O . ILE A 1 539 ? 17.903 0.891 -4.895 1.00 84.38 539 ILE A O 1
ATOM 4257 N N . TRP A 1 540 ? 19.530 -0.131 -6.051 1.00 85.94 540 TRP A N 1
ATOM 4258 C CA . TRP A 1 540 ? 20.351 1.064 -6.190 1.00 85.94 540 TRP A CA 1
ATOM 4259 C C . TRP A 1 540 ? 19.649 2.105 -7.056 1.00 85.94 540 TRP A C 1
ATOM 4261 O O . TRP A 1 540 ? 19.527 3.263 -6.664 1.00 85.94 540 TRP A O 1
ATOM 4271 N N . SER A 1 541 ? 19.145 1.687 -8.219 1.00 88.50 541 SER A N 1
ATOM 4272 C CA . SER A 1 541 ? 18.394 2.556 -9.125 1.00 88.50 541 SER A CA 1
ATOM 4273 C C . SER A 1 541 ? 17.140 3.142 -8.461 1.00 88.50 541 SER A C 1
ATOM 4275 O O . SER A 1 541 ? 16.812 4.303 -8.691 1.00 88.50 541 SER A O 1
ATOM 4277 N N . PHE A 1 542 ? 16.483 2.386 -7.578 1.00 91.62 542 PHE A N 1
ATOM 4278 C CA . PHE A 1 542 ? 15.380 2.868 -6.748 1.00 91.62 542 PHE A CA 1
ATOM 4279 C C . PHE A 1 542 ? 15.821 3.973 -5.774 1.00 91.62 542 PHE A C 1
ATOM 4281 O O . PHE A 1 542 ? 15.120 4.970 -5.633 1.00 91.62 542 PHE A O 1
ATOM 4288 N N . GLY A 1 543 ? 17.008 3.870 -5.169 1.00 84.62 543 GLY A N 1
ATOM 4289 C CA . GLY A 1 543 ? 17.586 4.959 -4.372 1.00 84.62 543 GLY A CA 1
ATOM 4290 C C . GLY A 1 543 ? 17.798 6.248 -5.180 1.00 84.62 543 GLY A C 1
ATOM 4291 O O . GLY A 1 543 ? 17.520 7.343 -4.695 1.00 84.62 543 GLY A O 1
ATOM 4292 N N . ILE A 1 544 ? 18.212 6.129 -6.446 1.00 88.75 544 ILE A N 1
ATOM 4293 C CA . ILE A 1 544 ? 18.327 7.281 -7.356 1.00 88.75 544 ILE A CA 1
ATOM 4294 C C . ILE A 1 544 ? 16.944 7.843 -7.733 1.00 88.75 544 ILE A C 1
ATOM 4296 O O . ILE A 1 544 ? 16.783 9.058 -7.797 1.00 88.75 544 ILE A O 1
ATOM 4300 N N . LEU A 1 545 ? 15.926 6.993 -7.908 1.00 91.50 545 LEU A N 1
ATOM 4301 C CA . LEU A 1 545 ? 14.537 7.435 -8.093 1.00 91.50 545 LEU A CA 1
ATOM 4302 C C . LEU A 1 545 ? 14.042 8.265 -6.894 1.00 91.50 545 LEU A C 1
ATOM 4304 O O . LEU A 1 545 ? 13.409 9.297 -7.096 1.00 91.50 545 LEU A O 1
ATOM 4308 N N . LEU A 1 546 ? 14.351 7.863 -5.655 1.00 88.06 546 LEU A N 1
ATOM 4309 C CA . LEU A 1 546 ? 13.998 8.653 -4.466 1.00 88.06 546 LEU A CA 1
ATOM 4310 C C . LEU A 1 546 ? 14.651 10.039 -4.488 1.00 88.06 546 LEU A C 1
ATOM 4312 O O . LEU A 1 546 ? 14.008 11.022 -4.124 1.00 88.06 546 LEU A O 1
ATOM 4316 N N . PHE A 1 547 ? 15.899 10.132 -4.956 1.00 86.81 547 PHE A N 1
ATOM 4317 C CA . PHE A 1 547 ? 16.562 11.417 -5.176 1.00 86.81 547 PHE A CA 1
ATOM 4318 C C . PHE A 1 547 ? 15.826 12.262 -6.224 1.00 86.81 547 PHE A C 1
ATOM 4320 O O . PHE A 1 547 ? 15.592 13.446 -5.986 1.00 86.81 547 PHE A O 1
ATOM 4327 N N . GLU A 1 548 ? 15.419 11.680 -7.356 1.00 91.75 548 GLU A N 1
ATOM 4328 C CA . GLU A 1 548 ? 14.629 12.399 -8.365 1.00 91.75 548 GLU A CA 1
ATOM 4329 C C . GLU A 1 548 ? 13.309 12.912 -7.774 1.00 91.75 548 GLU A C 1
ATOM 4331 O O . GLU A 1 548 ? 12.950 14.060 -7.998 1.00 91.75 548 GLU A O 1
ATOM 4336 N N . MET A 1 549 ? 12.607 12.108 -6.971 1.00 88.69 549 MET A N 1
ATOM 4337 C CA . MET A 1 549 ? 11.360 12.528 -6.321 1.00 88.69 549 MET A CA 1
ATOM 4338 C C . MET A 1 549 ? 11.594 13.685 -5.350 1.00 88.69 549 MET A C 1
ATOM 4340 O O . MET A 1 549 ? 10.944 14.722 -5.464 1.00 88.69 549 MET A O 1
ATOM 4344 N N . ALA A 1 550 ? 12.567 13.532 -4.450 1.00 84.94 550 ALA A N 1
ATOM 4345 C CA . ALA A 1 550 ? 12.894 14.539 -3.453 1.00 84.94 550 ALA A CA 1
ATOM 4346 C C . ALA A 1 550 ? 13.338 15.861 -4.082 1.00 84.94 550 ALA A C 1
ATOM 4348 O O . ALA A 1 550 ? 12.958 16.922 -3.616 1.00 84.94 550 ALA A O 1
ATOM 4349 N N . THR A 1 551 ? 14.096 15.823 -5.172 1.00 85.00 551 THR A N 1
ATOM 4350 C CA . THR A 1 551 ? 14.560 17.031 -5.874 1.00 85.00 551 THR A CA 1
ATOM 4351 C C . THR A 1 551 ? 13.547 17.588 -6.870 1.00 85.00 551 THR A C 1
ATOM 4353 O O . THR A 1 551 ? 13.866 18.497 -7.635 1.00 85.00 551 THR A O 1
ATOM 4356 N N . MET A 1 552 ? 12.326 17.052 -6.923 1.00 87.88 552 MET A N 1
ATOM 4357 C CA . MET A 1 552 ? 11.329 17.426 -7.928 1.00 87.88 552 MET A CA 1
ATOM 4358 C C . MET A 1 552 ? 11.808 17.206 -9.376 1.00 87.88 552 MET A C 1
ATOM 4360 O O . MET A 1 552 ? 11.396 17.923 -10.283 1.00 87.88 552 MET A O 1
ATOM 4364 N N . GLY A 1 553 ? 12.682 16.227 -9.608 1.00 88.75 553 GLY A N 1
ATOM 4365 C CA . GLY A 1 553 ? 13.164 15.818 -10.926 1.00 88.75 553 GLY A CA 1
ATOM 4366 C C . GLY A 1 553 ? 14.494 16.449 -11.340 1.00 88.75 553 GLY A C 1
ATOM 4367 O O . GLY A 1 553 ? 14.671 16.760 -12.520 1.00 88.75 553 GLY A O 1
ATOM 4368 N N . GLU A 1 554 ? 15.423 16.700 -10.408 1.00 88.50 554 GLU A N 1
ATOM 4369 C CA . GLU A 1 554 ? 16.791 17.078 -10.790 1.00 88.50 554 GLU A CA 1
ATOM 4370 C C . GLU A 1 554 ? 17.545 15.894 -11.394 1.00 88.50 554 GLU A C 1
ATOM 4372 O O . GLU A 1 554 ? 17.360 14.736 -11.018 1.00 88.50 554 GLU A O 1
ATOM 4377 N N . ALA A 1 555 ? 18.445 16.195 -12.331 1.00 89.12 555 ALA A N 1
ATOM 4378 C CA . ALA A 1 555 ? 19.283 15.177 -12.938 1.00 89.12 555 ALA A CA 1
ATOM 4379 C C . ALA A 1 555 ? 20.295 14.638 -11.906 1.00 89.12 555 ALA A C 1
ATOM 4381 O O . ALA A 1 555 ? 21.110 15.413 -11.389 1.00 89.12 555 ALA A O 1
ATOM 4382 N N . PRO A 1 556 ? 20.332 13.319 -11.641 1.00 89.12 556 PRO A N 1
ATOM 4383 C CA . PRO A 1 556 ? 21.308 12.756 -10.721 1.00 89.12 556 PRO A CA 1
ATOM 4384 C C . PRO A 1 556 ? 22.725 12.976 -11.255 1.00 89.12 556 PRO A C 1
ATOM 4386 O O . PRO A 1 556 ? 22.991 12.891 -12.460 1.00 89.12 556 PRO A O 1
ATOM 4389 N N . PHE A 1 557 ? 23.656 13.275 -10.348 1.00 88.81 557 PHE A N 1
ATOM 4390 C CA . PHE A 1 557 ? 25.069 13.482 -10.668 1.00 88.81 557 PHE A CA 1
ATOM 4391 C C . PHE A 1 557 ? 25.271 14.509 -11.799 1.00 88.81 557 PHE A C 1
ATOM 4393 O O . PHE A 1 557 ? 26.071 14.277 -12.705 1.00 88.81 557 PHE A O 1
ATOM 4400 N N . ALA A 1 558 ? 24.490 15.597 -11.824 1.00 86.88 558 ALA A N 1
ATOM 4401 C CA . ALA A 1 558 ? 24.517 16.594 -12.901 1.00 86.88 558 ALA A CA 1
ATOM 4402 C C . ALA A 1 558 ? 25.945 17.070 -13.236 1.00 86.88 558 ALA A C 1
ATOM 4404 O O . ALA A 1 558 ? 26.304 17.135 -14.407 1.00 86.88 558 ALA A O 1
ATOM 4405 N N . GLU A 1 559 ? 26.768 17.275 -12.207 1.00 88.56 559 GLU A N 1
ATOM 4406 C CA . GLU A 1 559 ? 28.149 17.770 -12.299 1.00 88.56 559 GLU A CA 1
ATOM 4407 C C . GLU A 1 559 ? 29.195 16.697 -12.652 1.00 88.56 559 GLU A C 1
ATOM 4409 O O . GLU A 1 559 ? 30.359 17.026 -12.863 1.00 88.56 559 GLU A O 1
ATOM 4414 N N . ILE A 1 560 ? 28.822 15.412 -12.694 1.00 88.81 560 ILE A N 1
ATOM 4415 C CA . ILE A 1 560 ? 29.774 14.305 -12.859 1.00 88.81 560 ILE A CA 1
ATOM 4416 C C . ILE A 1 560 ? 29.569 13.646 -14.230 1.00 88.81 560 ILE A C 1
ATOM 4418 O O . ILE A 1 560 ? 28.479 13.124 -14.510 1.00 88.81 560 ILE A O 1
ATOM 4422 N N . PRO A 1 561 ? 30.608 13.609 -15.084 1.00 91.44 561 PRO A N 1
ATOM 4423 C CA . PRO A 1 561 ? 30.573 12.873 -16.341 1.00 91.44 561 PRO A CA 1
ATOM 4424 C C . PRO A 1 561 ? 30.324 11.374 -16.125 1.00 91.44 561 PRO A C 1
ATOM 4426 O O . PRO A 1 561 ? 30.844 10.759 -15.193 1.00 91.44 561 PRO A O 1
ATOM 4429 N N . THR A 1 562 ? 29.577 10.737 -17.030 1.00 89.25 562 THR A N 1
ATOM 4430 C CA . THR A 1 562 ? 29.256 9.298 -16.937 1.00 89.25 562 THR A CA 1
ATOM 4431 C C . THR A 1 562 ? 30.497 8.401 -16.973 1.00 89.25 562 THR A C 1
ATOM 4433 O O . THR A 1 562 ? 30.479 7.308 -16.410 1.00 89.25 562 THR A O 1
ATOM 4436 N N . THR A 1 563 ? 31.583 8.868 -17.593 1.00 90.38 563 THR A N 1
ATOM 4437 C CA . THR A 1 563 ? 32.896 8.207 -17.648 1.00 90.38 563 THR A CA 1
ATOM 4438 C C . THR A 1 563 ? 33.614 8.169 -16.298 1.00 90.38 563 THR A C 1
ATOM 4440 O O . THR A 1 563 ? 34.381 7.244 -16.045 1.00 90.38 563 THR A O 1
ATOM 4443 N N . GLU A 1 564 ? 33.348 9.131 -15.413 1.00 91.75 564 GLU A N 1
ATOM 4444 C CA . GLU A 1 564 ? 33.993 9.249 -14.098 1.00 91.75 564 GLU A CA 1
ATOM 4445 C C . GLU A 1 564 ? 33.148 8.663 -12.961 1.00 91.75 564 GLU A C 1
ATOM 4447 O O . GLU A 1 564 ? 33.641 8.463 -11.850 1.00 91.75 564 GLU A O 1
ATOM 4452 N N . LEU A 1 565 ? 31.884 8.334 -13.237 1.00 87.94 565 LEU A N 1
ATOM 4453 C CA . LEU A 1 565 ? 30.906 7.921 -12.232 1.00 87.94 565 LEU A CA 1
ATOM 4454 C C . LEU A 1 565 ? 31.349 6.684 -11.430 1.00 87.94 565 LEU A C 1
ATOM 4456 O O . LEU A 1 565 ? 31.192 6.638 -10.211 1.00 87.94 565 LEU A O 1
ATOM 4460 N N . LEU A 1 566 ? 31.983 5.702 -12.083 1.00 89.00 566 LEU A N 1
ATOM 4461 C CA . LEU A 1 566 ? 32.523 4.530 -11.386 1.00 89.00 566 LEU A CA 1
ATOM 4462 C C . LEU A 1 566 ? 33.645 4.911 -10.407 1.00 89.00 566 LEU A C 1
ATOM 4464 O O . LEU A 1 566 ? 33.641 4.452 -9.266 1.00 89.00 566 LEU A O 1
ATOM 4468 N N . GLN A 1 567 ? 34.584 5.765 -10.830 1.00 90.19 567 GLN A N 1
ATOM 4469 C CA . GLN A 1 567 ? 35.678 6.224 -9.967 1.00 90.19 567 GLN A CA 1
ATOM 4470 C C . GLN A 1 567 ? 35.146 7.060 -8.799 1.00 90.19 567 GLN A C 1
ATOM 4472 O O . GLN A 1 567 ? 35.642 6.952 -7.678 1.00 90.19 567 GLN A O 1
ATOM 4477 N N . PHE A 1 568 ? 34.117 7.871 -9.046 1.00 86.38 568 PHE A N 1
ATOM 4478 C CA . PHE A 1 568 ? 33.433 8.641 -8.015 1.00 86.38 568 PHE A CA 1
ATOM 4479 C C . PHE A 1 568 ? 32.869 7.730 -6.914 1.00 86.38 568 PHE A C 1
ATOM 4481 O O . PHE A 1 568 ? 33.166 7.943 -5.737 1.00 86.38 568 PHE A O 1
ATOM 4488 N N . HIS A 1 569 ? 32.154 6.664 -7.288 1.00 84.56 569 HIS A N 1
ATOM 4489 C CA . HIS A 1 569 ? 31.629 5.683 -6.333 1.00 84.56 569 HIS A CA 1
ATOM 4490 C C . HIS A 1 569 ? 32.725 4.885 -5.621 1.00 84.56 569 HIS A C 1
ATOM 4492 O O . HIS A 1 569 ? 32.633 4.661 -4.417 1.00 84.56 569 HIS A O 1
ATOM 4498 N N . GLN A 1 570 ? 33.793 4.497 -6.323 1.00 84.88 570 GLN A N 1
ATOM 4499 C CA . GLN A 1 570 ? 34.931 3.787 -5.723 1.00 84.88 570 GLN A CA 1
ATOM 4500 C C . GLN A 1 570 ? 35.661 4.616 -4.658 1.00 84.88 570 GLN A C 1
ATOM 4502 O O . GLN A 1 570 ? 36.236 4.051 -3.732 1.00 84.88 570 GLN A O 1
ATOM 4507 N N . ARG A 1 571 ? 35.604 5.950 -4.750 1.00 83.00 571 ARG A N 1
ATOM 4508 C CA . ARG A 1 571 ? 36.115 6.876 -3.725 1.00 83.00 571 ARG A CA 1
ATOM 4509 C C . ARG A 1 571 ? 35.159 7.049 -2.534 1.00 83.00 571 ARG A C 1
ATOM 4511 O O . ARG A 1 571 ? 35.383 7.931 -1.712 1.00 83.00 571 ARG A O 1
ATOM 4518 N N . GLY A 1 572 ? 34.084 6.260 -2.458 1.00 75.38 572 GLY A N 1
ATOM 4519 C CA . GLY A 1 572 ? 33.083 6.321 -1.390 1.00 75.38 572 GLY A CA 1
ATOM 4520 C C . GLY A 1 572 ? 32.163 7.541 -1.463 1.00 75.38 572 GLY A C 1
ATOM 4521 O O . GLY A 1 572 ? 31.482 7.840 -0.484 1.00 75.38 572 GLY A O 1
ATOM 4522 N N . LYS A 1 573 ? 32.148 8.260 -2.595 1.00 76.44 573 LYS A N 1
ATOM 4523 C CA . LYS A 1 573 ? 31.311 9.449 -2.778 1.00 76.44 573 LYS A CA 1
ATOM 4524 C C . LYS A 1 573 ? 29.917 9.072 -3.294 1.00 76.44 573 LYS A C 1
ATOM 4526 O O . LYS A 1 573 ? 29.760 8.181 -4.135 1.00 76.44 573 LYS A O 1
ATOM 4531 N N . THR A 1 574 ? 28.907 9.797 -2.822 1.00 78.81 574 THR A N 1
ATOM 4532 C CA . THR A 1 574 ? 27.485 9.617 -3.163 1.00 78.81 574 THR A CA 1
ATOM 4533 C C . THR A 1 574 ? 26.849 10.945 -3.583 1.00 78.81 574 THR A C 1
ATOM 4535 O O . THR A 1 574 ? 27.504 11.990 -3.548 1.00 78.81 574 THR A O 1
ATOM 4538 N N . LEU A 1 575 ? 25.579 10.917 -4.010 1.00 78.56 575 LEU A N 1
ATOM 4539 C CA . LEU A 1 575 ? 24.807 12.146 -4.219 1.00 78.56 575 LEU A CA 1
ATOM 4540 C C . LEU A 1 575 ? 24.783 12.972 -2.931 1.00 78.56 575 LEU A C 1
ATOM 4542 O O . LEU A 1 575 ? 24.710 12.424 -1.828 1.00 78.56 575 LEU A O 1
ATOM 4546 N N . ARG A 1 576 ? 24.840 14.295 -3.087 1.00 75.69 576 ARG A N 1
ATOM 4547 C CA . ARG A 1 576 ? 24.565 15.209 -1.979 1.00 75.69 576 ARG A CA 1
ATOM 4548 C C . ARG A 1 576 ? 23.075 15.148 -1.666 1.00 75.69 576 ARG A C 1
ATOM 4550 O O . ARG A 1 576 ? 22.255 15.006 -2.571 1.00 75.69 576 ARG A O 1
ATOM 4557 N N . ARG A 1 577 ? 22.731 15.268 -0.389 1.00 70.31 577 ARG A N 1
ATOM 4558 C CA . ARG A 1 577 ? 21.331 15.345 0.022 1.00 70.31 577 ARG A CA 1
ATOM 4559 C C . ARG A 1 577 ? 20.701 16.648 -0.491 1.00 70.31 577 ARG A C 1
ATOM 4561 O O . ARG A 1 577 ? 21.326 17.702 -0.345 1.00 70.31 577 ARG A O 1
ATOM 4568 N N . PRO A 1 578 ? 19.469 16.589 -1.007 1.00 68.94 578 PRO A N 1
ATOM 4569 C CA . PRO A 1 578 ? 18.672 17.769 -1.334 1.00 68.94 578 PRO A CA 1
ATOM 4570 C C . PRO A 1 578 ? 18.323 18.627 -0.106 1.00 68.94 578 PRO A C 1
ATOM 4572 O O . PRO A 1 578 ? 18.106 18.107 0.990 1.00 68.94 578 PRO A O 1
ATOM 4575 N N . ALA A 1 579 ? 18.215 19.946 -0.285 1.00 62.59 579 ALA A N 1
ATOM 4576 C CA . ALA A 1 579 ? 17.918 20.884 0.806 1.00 62.59 579 ALA A CA 1
ATOM 4577 C C . ALA A 1 579 ? 16.527 20.679 1.439 1.00 62.59 579 ALA A C 1
ATOM 4579 O O . ALA A 1 579 ? 16.328 20.989 2.609 1.00 62.59 579 ALA A O 1
ATOM 4580 N N . ASN A 1 580 ? 15.583 20.138 0.673 1.00 58.75 580 ASN A N 1
ATOM 4581 C CA . ASN A 1 580 ? 14.198 19.891 1.064 1.00 58.75 580 ASN A CA 1
ATOM 4582 C C . ASN A 1 580 ? 13.945 18.478 1.619 1.00 58.75 580 ASN A C 1
ATOM 4584 O O . ASN A 1 580 ? 12.802 18.139 1.899 1.00 58.75 580 ASN A O 1
ATOM 4588 N N . CYS A 1 581 ? 14.979 17.650 1.796 1.00 55.59 581 CYS A N 1
ATOM 4589 C CA . CYS A 1 581 ? 14.847 16.409 2.558 1.00 55.59 581 CYS A CA 1
ATOM 4590 C C . CYS A 1 581 ? 14.978 16.701 4.055 1.00 55.59 581 CYS A C 1
ATOM 4592 O O . CYS A 1 581 ? 15.989 17.276 4.468 1.00 55.59 581 CYS A O 1
ATOM 4594 N N . SER A 1 582 ? 14.014 16.268 4.872 1.00 50.75 582 SER A N 1
ATOM 4595 C CA . SER A 1 582 ? 14.100 16.334 6.336 1.00 50.75 582 SER A CA 1
ATOM 4596 C C . SER A 1 582 ? 15.141 15.359 6.928 1.00 50.75 582 SER A C 1
ATOM 4598 O O . SER A 1 582 ? 15.498 14.353 6.318 1.00 50.75 582 SER A O 1
ATOM 4600 N N . ASN A 1 583 ? 15.661 15.679 8.122 1.00 44.03 583 ASN A N 1
ATOM 4601 C CA . ASN A 1 583 ? 16.456 14.765 8.968 1.00 44.03 583 ASN A CA 1
ATOM 4602 C C . ASN A 1 583 ? 15.578 13.819 9.802 1.00 44.03 583 ASN A C 1
ATOM 4604 O O . ASN A 1 583 ? 16.090 12.862 10.375 1.00 44.03 583 ASN A O 1
ATOM 4608 N N . THR A 1 584 ? 14.294 14.137 9.934 1.00 34.50 584 THR A N 1
ATOM 4609 C CA . THR A 1 584 ? 13.338 13.403 10.756 1.00 34.50 584 THR A CA 1
ATOM 4610 C C . THR A 1 584 ? 12.497 12.500 9.866 1.00 34.50 584 THR A C 1
ATOM 4612 O O . THR A 1 584 ? 11.572 12.963 9.205 1.00 34.50 584 THR A O 1
ATOM 4615 N N . LEU A 1 585 ? 12.844 11.216 9.850 1.00 31.77 585 LEU A N 1
ATOM 4616 C CA . LEU A 1 585 ? 11.982 10.109 9.437 1.00 31.77 585 LEU A CA 1
ATOM 4617 C C . LEU A 1 585 ? 12.001 9.055 10.535 1.00 31.77 585 LEU A C 1
ATOM 4619 O O . LEU A 1 585 ? 13.121 8.792 11.026 1.00 31.77 585 LEU A O 1
#